Protein AF-A0A7M6DM67-F1 (afdb_monomer)

Mean predicted aligned error: 15.55 Å

Solvent-accessible surface area (backbone atoms only — not comparable to full-atom values): 34123 Å² total; per-residue (Å²): 135,74,76,65,62,62,53,54,53,52,51,49,52,52,48,52,50,48,52,52,50,55,56,53,64,75,66,72,80,80,88,88,88,86,87,88,82,85,88,84,89,81,86,89,82,91,78,91,80,89,79,90,75,91,73,90,74,81,82,86,77,89,80,50,70,59,91,57,95,91,59,102,62,76,48,68,70,74,75,76,59,97,46,48,59,45,63,44,65,49,70,58,96,88,41,74,77,47,76,49,45,26,35,54,67,61,46,33,76,42,84,88,50,73,61,46,45,42,81,31,48,86,71,18,47,30,76,64,93,87,54,55,57,57,99,45,94,83,68,18,32,24,59,66,45,90,89,46,45,32,26,58,55,27,30,70,51,55,24,24,36,53,35,91,84,32,11,46,17,51,46,35,79,45,34,39,75,37,90,57,66,41,61,67,58,55,52,53,51,52,51,52,52,52,52,51,52,52,47,40,44,72,70,51,46,51,46,45,44,52,58,51,32,42,41,51,55,45,34,49,48,47,70,75,39,47,50,66,80,58,57,76,72,52,55,73,66,64,49,46,49,29,18,63,51,24,65,70,37,62,87,45,92,75,36,42,53,54,40,64,75,36,44,50,60,56,52,54,55,55,59,51,50,56,47,49,47,56,53,51,52,50,49,47,51,62,70,70,55,51,73,64,59,57,44,58,75,59,60,80,61,57,97,88,62,80,84,79,83,70,49,62,29,26,33,49,41,30,52,51,60,44,32,44,61,38,55,45,49,51,32,48,56,64,68,35,68,39,77,56,96,92,41,53,18,26,52,65,27,38,77,42,49,58,73,70,39,73,69,50,41,56,52,43,52,53,26,53,51,43,41,51,59,50,63,50,36,48,35,48,53,45,53,30,59,73,62,50,50,66,76,39,50,88,80,42,70,54,83,74,48,44,54,26,54,47,49,54,28,67,49,30,30,87,94,37,33,37,55,54,20,48,59,55,50,52,51,48,54,53,51,50,43,63,69,76,39,82,50,64,59,61,27,31,49,54,49,26,53,47,36,50,51,51,40,51,54,46,69,72,62,49,45,39,69,48,66,70,34,36,52,52,32,49,54,48,40,50,48,51,29,52,44,18,48,51,24,33,57,64,65,68,43,84,81,58,57,66,75,56,54,55,50,50,52,53,48,47,58,56,60,69,45,47,54,54,53,55,53,48,55,50,52,50,51,51,51,52,52,53,52,48,68,68,33,67,69,52,47,51,55,52,50,52,53,52,52,54,52,51,55,65,68,59,68,77,74,88,73,91,76,94,74,98,69,83,81,83,59,75,68,63,60,54,55,53,52,53,52,53,54,52,53,57,52,53,59,62,62,68,76,74,77,128

Organism: NCBI:txid252671

Sequence (594 aa):
MNKQHLFHGITIILYVWYISDVTATDCGLGRKLTQCTGLTKIAPASKKINNRRKRSSSPMRSQSFNETSSTETCKCLEGPSHHQAYYDCENQNGECVESKVYILKGRWWDESDSQKTYACPFGYCNLGEGRCIGRNDSESYCLFDKTSQCSKGREGRLCGKCAQNLSVAFGSEDCKQCKDTNILILLIFFAILSILILAIIYFNVNAFSGYFNAFLYSYQVMGVFIPKYVELDLDRVSLFFIYALGLQGTGSNLGVCFYDGMDNLDKIGLNFVIPAYMIVFTAIIGRFLPNRAWQFLLTHQTEGSAPRRVSIGRAFSFVAVICYSLITTITLDLIDRITIDGKEYVYKAAFVEYLGTPKHEVLFAMAIISLILFVLGFPALLFGSFWFARIFRDWIQMHRLEPVLNSLKNCFKPKMTWFASFYFLCRLTILLFTVFINADIVRAFCLAMSCGLFLFIFAVCQPYKRWRFNFWDLVQMTNMLFISITGLLLQHQSSMRRKIRDRLIVLLRVLIYVPLVIAFSRTIFFYTLTRINRSPWCRMRILNRVELRYASVIGHSPNNNGRAGHPPTPQRVMDSFERSSYQNSQASIASSGL

Radius of gyration: 32.37 Å; Cα contacts (8 Å, |Δi|>4): 644; chains: 1; bounding box: 94×60×99 Å

pLDDT: mean 71.46, std 22.17, range [23.38, 97.38]

Structure (mmCIF, N/CA/C/O backbone):
data_AF-A0A7M6DM67-F1
#
_entry.id   AF-A0A7M6DM67-F1
#
loop_
_atom_site.group_PDB
_atom_site.id
_atom_site.type_symbol
_atom_site.label_atom_id
_atom_site.label_alt_id
_atom_site.label_comp_id
_atom_site.label_asym_id
_atom_site.label_entity_id
_atom_site.label_seq_id
_atom_site.pdbx_PDB_ins_code
_atom_site.Cartn_x
_atom_site.Cartn_y
_atom_site.Cartn_z
_atom_site.occupancy
_atom_site.B_iso_or_equiv
_atom_site.auth_seq_id
_atom_site.auth_comp_id
_atom_site.auth_asym_id
_atom_site.auth_atom_id
_atom_site.pdbx_PDB_model_num
ATOM 1 N N . MET A 1 1 ? 11.109 -36.152 -17.501 1.00 36.62 1 MET A N 1
ATOM 2 C CA . MET A 1 1 ? 11.338 -34.750 -17.072 1.00 36.62 1 MET A CA 1
ATOM 3 C C . MET A 1 1 ? 12.661 -34.683 -16.328 1.00 36.62 1 MET A C 1
ATOM 5 O O . MET A 1 1 ? 12.867 -35.444 -15.393 1.00 36.62 1 MET A O 1
ATOM 9 N N . ASN A 1 2 ? 13.601 -33.897 -16.850 1.00 31.41 2 ASN A N 1
ATOM 10 C CA . ASN A 1 2 ? 15.031 -34.183 -16.757 1.00 31.41 2 ASN A CA 1
ATOM 11 C C . ASN A 1 2 ? 15.719 -33.415 -15.604 1.00 31.41 2 ASN A C 1
ATOM 13 O O . ASN A 1 2 ? 15.723 -32.184 -15.594 1.00 31.41 2 ASN A O 1
ATOM 17 N N . LYS A 1 3 ? 16.337 -34.140 -14.654 1.00 32.88 3 LYS A N 1
ATOM 18 C CA . LYS A 1 3 ? 17.101 -33.596 -13.505 1.00 32.88 3 LYS A CA 1
ATOM 19 C C . LYS A 1 3 ? 18.346 -32.786 -13.923 1.00 32.88 3 LYS A C 1
ATOM 21 O O . LYS A 1 3 ? 18.913 -32.071 -13.100 1.00 32.88 3 LYS A O 1
ATOM 26 N N . GLN A 1 4 ? 18.738 -32.833 -15.198 1.00 31.59 4 GLN A N 1
ATOM 27 C CA . GLN A 1 4 ? 19.906 -32.125 -15.737 1.00 31.59 4 GLN A CA 1
ATOM 28 C C . GLN A 1 4 ? 19.765 -30.589 -15.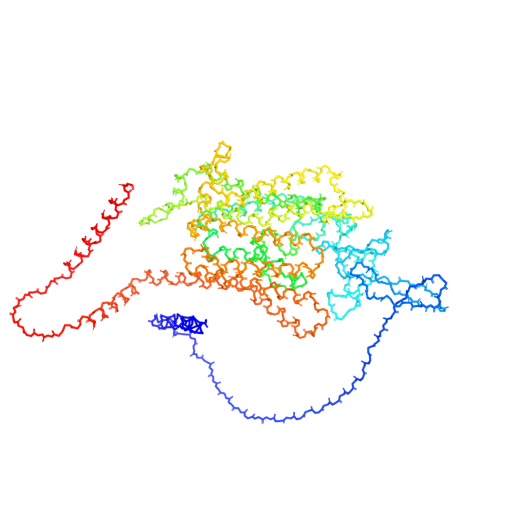776 1.00 31.59 4 GLN A C 1
ATOM 30 O O . GLN A 1 4 ? 20.768 -29.890 -15.648 1.00 31.59 4 GLN A O 1
ATOM 35 N N . HIS A 1 5 ? 18.552 -30.025 -15.857 1.00 40.81 5 HIS A N 1
ATOM 36 C CA . HIS A 1 5 ? 18.391 -28.560 -15.921 1.00 40.81 5 HIS A CA 1
ATOM 37 C C . HIS A 1 5 ? 18.533 -27.851 -14.564 1.00 40.81 5 HIS A C 1
ATOM 39 O O . HIS A 1 5 ? 18.944 -26.691 -14.525 1.00 40.81 5 HIS A O 1
ATOM 45 N N . LEU A 1 6 ? 18.261 -28.542 -13.450 1.00 36.72 6 LEU A N 1
ATOM 46 C CA . LEU A 1 6 ? 18.432 -27.973 -12.107 1.00 36.72 6 LEU A CA 1
ATOM 47 C C . LEU A 1 6 ? 19.919 -27.887 -11.724 1.00 36.72 6 LEU A C 1
ATOM 49 O O . LEU A 1 6 ? 20.347 -26.913 -11.106 1.00 36.72 6 LEU A O 1
ATOM 53 N N . PHE A 1 7 ? 20.717 -28.871 -12.157 1.00 33.28 7 PHE A N 1
ATOM 54 C CA . PHE A 1 7 ? 22.156 -28.897 -11.900 1.00 33.28 7 PHE A CA 1
ATOM 55 C C . PHE A 1 7 ? 22.875 -27.790 -12.680 1.00 33.28 7 PHE A C 1
ATOM 57 O O . PHE A 1 7 ? 23.613 -27.019 -12.078 1.00 33.28 7 PHE A O 1
ATOM 64 N N . HIS A 1 8 ? 22.552 -27.592 -13.966 1.00 36.12 8 HIS A N 1
ATOM 65 C CA . HIS A 1 8 ? 23.124 -26.496 -14.759 1.00 36.12 8 HIS A CA 1
ATOM 66 C C . HIS A 1 8 ? 22.803 -25.097 -14.206 1.00 36.12 8 HIS A C 1
ATOM 68 O O . HIS A 1 8 ? 23.645 -24.207 -14.296 1.00 36.12 8 HIS A O 1
ATOM 74 N N . GLY A 1 9 ? 21.636 -24.889 -13.588 1.00 39.50 9 GLY A N 1
ATOM 75 C CA . GLY A 1 9 ? 21.295 -23.612 -12.949 1.00 39.50 9 GLY A CA 1
ATOM 76 C C . GLY A 1 9 ? 22.191 -23.281 -11.749 1.00 39.50 9 GLY A C 1
ATOM 77 O O . GLY A 1 9 ? 22.674 -22.155 -11.632 1.00 39.50 9 GLY A O 1
ATOM 78 N N . ILE A 1 10 ? 22.476 -24.273 -10.899 1.00 43.06 10 ILE A N 1
ATOM 79 C CA . ILE A 1 10 ? 23.355 -24.118 -9.729 1.00 43.06 10 ILE A CA 1
ATOM 80 C C . ILE A 1 10 ? 24.818 -23.991 -10.171 1.00 43.06 10 ILE A C 1
ATOM 82 O O . ILE A 1 10 ? 25.539 -23.140 -9.651 1.00 43.06 10 ILE A O 1
ATOM 86 N N . THR A 1 11 ? 25.245 -24.748 -11.188 1.00 36.50 11 THR A N 1
ATOM 87 C CA . THR A 1 11 ? 26.597 -24.621 -11.747 1.00 36.50 11 THR A CA 1
ATOM 88 C C . THR A 1 11 ? 26.808 -23.249 -12.382 1.00 36.50 11 THR A C 1
ATOM 90 O O . THR A 1 11 ? 27.865 -22.676 -12.188 1.00 36.50 11 THR A O 1
ATOM 93 N N . ILE A 1 12 ? 25.811 -22.660 -13.055 1.00 46.28 12 ILE A N 1
ATOM 94 C CA . ILE A 1 12 ? 25.912 -21.300 -13.617 1.00 46.28 12 ILE A CA 1
ATOM 95 C C . ILE A 1 12 ? 25.955 -20.233 -12.515 1.00 46.28 12 ILE A C 1
ATOM 97 O O . ILE A 1 12 ? 26.683 -19.256 -12.660 1.00 46.28 12 ILE A O 1
ATOM 101 N N . ILE A 1 13 ? 25.237 -20.406 -11.400 1.00 45.50 13 ILE A N 1
ATOM 102 C CA . ILE A 1 13 ? 25.319 -19.482 -10.254 1.00 45.50 13 ILE A CA 1
ATOM 103 C C . ILE A 1 13 ? 26.707 -19.549 -9.609 1.00 45.50 13 ILE A C 1
ATOM 105 O O . ILE A 1 13 ? 27.306 -18.504 -9.370 1.00 45.50 13 ILE A O 1
ATOM 109 N N . LEU A 1 14 ? 27.256 -20.752 -9.416 1.00 44.53 14 LEU A N 1
ATOM 110 C CA . LEU A 1 14 ? 28.622 -20.938 -8.920 1.00 44.53 14 LEU A CA 1
ATOM 111 C C . LEU A 1 14 ? 29.674 -20.457 -9.925 1.00 44.53 14 LEU A C 1
ATOM 113 O O . LEU A 1 14 ? 30.672 -19.887 -9.513 1.00 44.53 14 LEU A O 1
ATOM 117 N N . TYR A 1 15 ? 29.437 -20.595 -11.231 1.00 38.78 15 TYR A N 1
ATOM 118 C CA . TYR A 1 15 ? 30.345 -20.125 -12.283 1.00 38.78 15 TYR A CA 1
ATOM 119 C C . TYR A 1 15 ? 30.324 -18.597 -12.420 1.00 38.78 15 TYR A C 1
ATOM 121 O O . TYR A 1 15 ? 31.358 -17.979 -12.648 1.00 38.78 15 TYR A O 1
ATOM 129 N N . VAL A 1 16 ? 29.166 -17.957 -12.227 1.00 46.75 16 VAL A N 1
ATOM 130 C CA . VAL A 1 16 ? 29.042 -16.491 -12.186 1.00 46.75 16 VAL A CA 1
ATOM 131 C C . VAL A 1 16 ? 29.644 -15.932 -10.896 1.00 46.75 16 VAL A C 1
ATOM 133 O O . VAL A 1 16 ? 30.308 -14.902 -10.950 1.00 46.75 16 VAL A O 1
ATOM 136 N N . TRP A 1 17 ? 29.478 -16.623 -9.764 1.00 42.03 17 TRP A N 1
ATOM 137 C CA . TRP A 1 17 ? 30.128 -16.262 -8.503 1.00 42.03 17 TRP A CA 1
ATOM 138 C C . TRP A 1 17 ? 31.653 -16.432 -8.592 1.00 42.03 17 TRP A C 1
ATOM 140 O O . TRP A 1 17 ? 32.383 -15.511 -8.251 1.00 42.03 17 TRP A O 1
ATOM 150 N N . TYR A 1 18 ? 32.127 -17.528 -9.193 1.00 38.34 18 TYR A N 1
ATOM 151 C CA . TYR A 1 18 ? 33.541 -17.797 -9.467 1.00 38.34 18 TYR A CA 1
ATOM 152 C C . TYR A 1 18 ? 34.162 -16.775 -10.433 1.00 38.34 18 TYR A C 1
ATOM 154 O O . TYR A 1 18 ? 35.247 -16.269 -10.176 1.00 38.34 18 TYR A O 1
ATOM 162 N N . ILE A 1 19 ? 33.467 -16.380 -11.508 1.00 39.28 19 ILE A N 1
ATOM 163 C CA . ILE A 1 19 ? 33.939 -15.310 -12.405 1.00 39.28 19 ILE A CA 1
ATOM 164 C C . ILE A 1 19 ? 33.958 -13.948 -11.689 1.00 39.28 19 ILE A C 1
ATOM 166 O O . ILE A 1 19 ? 34.865 -13.148 -11.925 1.00 39.28 19 ILE A O 1
ATOM 170 N N . SER A 1 20 ? 32.997 -13.664 -10.804 1.00 40.56 20 SER A N 1
ATOM 171 C CA . SER A 1 20 ? 33.017 -12.451 -9.975 1.00 40.56 20 SER A CA 1
ATOM 172 C C . SER A 1 20 ? 34.173 -12.438 -8.968 1.00 40.56 20 SER A C 1
ATOM 174 O O . SER A 1 20 ? 34.769 -11.383 -8.772 1.00 40.56 20 SER A O 1
ATOM 176 N N . ASP A 1 21 ? 34.543 -13.586 -8.402 1.00 37.50 21 ASP A N 1
ATOM 177 C CA . ASP A 1 21 ? 35.664 -13.698 -7.459 1.00 37.50 21 ASP A CA 1
ATOM 178 C C . ASP A 1 21 ? 37.030 -13.620 -8.165 1.00 37.50 21 ASP A C 1
ATOM 180 O O . ASP A 1 21 ? 37.929 -12.906 -7.720 1.00 37.50 21 ASP A O 1
ATOM 184 N N . VAL A 1 22 ? 37.163 -14.252 -9.338 1.00 36.88 22 VAL A N 1
ATOM 185 C CA . VAL A 1 22 ? 38.366 -14.183 -10.191 1.00 36.88 22 VAL A CA 1
ATOM 186 C C . VAL A 1 22 ? 38.585 -12.768 -10.751 1.00 36.88 22 VAL A C 1
ATOM 188 O O . VAL A 1 22 ? 39.714 -12.296 -10.838 1.00 36.88 22 VAL A O 1
ATOM 191 N N . THR A 1 23 ? 37.520 -12.029 -11.084 1.00 38.91 23 THR A N 1
ATOM 192 C CA . THR A 1 23 ? 37.649 -10.630 -11.546 1.00 38.91 23 THR A CA 1
ATOM 193 C C . THR A 1 23 ? 37.926 -9.636 -10.413 1.00 38.91 23 THR A C 1
ATOM 195 O O . THR A 1 23 ? 38.588 -8.622 -10.653 1.00 38.91 23 THR A O 1
ATOM 198 N N . ALA A 1 24 ? 37.477 -9.921 -9.185 1.00 37.47 24 ALA A N 1
ATOM 199 C CA . ALA A 1 24 ? 37.778 -9.114 -8.002 1.00 37.47 24 ALA A CA 1
ATOM 200 C C . ALA A 1 24 ? 39.218 -9.320 -7.493 1.00 37.47 24 ALA A C 1
ATOM 202 O O . ALA A 1 24 ? 39.864 -8.357 -7.073 1.00 37.47 24 ALA A O 1
ATOM 203 N N . THR A 1 25 ? 39.746 -10.543 -7.586 1.00 38.94 25 THR A N 1
ATOM 204 C CA . THR A 1 25 ? 41.128 -10.865 -7.191 1.00 38.94 25 THR A CA 1
ATOM 205 C C . THR A 1 25 ? 42.169 -10.374 -8.207 1.00 38.94 25 THR A C 1
ATOM 207 O O . THR A 1 25 ? 43.208 -9.856 -7.799 1.00 38.94 25 THR A O 1
ATOM 210 N N . ASP A 1 26 ? 41.864 -10.379 -9.511 1.00 37.19 26 ASP A N 1
ATOM 211 C CA . ASP A 1 26 ? 42.801 -9.945 -10.568 1.00 37.19 26 ASP A CA 1
ATOM 212 C C . ASP A 1 26 ? 42.907 -8.412 -10.760 1.00 37.19 26 ASP A C 1
ATOM 214 O O . ASP A 1 26 ? 43.786 -7.929 -11.486 1.00 37.19 26 ASP A O 1
ATOM 218 N N . CYS A 1 27 ? 42.038 -7.624 -10.111 1.00 35.75 27 CYS A N 1
ATOM 219 C CA . CYS A 1 27 ? 42.063 -6.151 -10.152 1.00 35.75 27 CYS A CA 1
ATOM 220 C C . CYS A 1 27 ? 42.719 -5.484 -8.926 1.00 35.75 27 CYS A C 1
ATOM 222 O O . CYS A 1 27 ? 42.660 -4.262 -8.798 1.00 35.75 27 CYS A O 1
ATOM 224 N N . GLY A 1 28 ? 43.384 -6.245 -8.048 1.00 35.97 28 GLY A N 1
ATOM 225 C CA . GLY A 1 28 ? 44.312 -5.684 -7.059 1.00 35.97 28 GLY A CA 1
ATOM 226 C C . GLY A 1 28 ? 43.682 -4.798 -5.977 1.00 35.97 28 GLY A C 1
ATOM 227 O O . GLY A 1 28 ? 44.292 -3.811 -5.577 1.00 35.97 28 GLY A O 1
ATOM 228 N N . LEU A 1 29 ? 42.493 -5.144 -5.468 1.00 38.50 29 LEU A N 1
ATOM 229 C CA . LEU A 1 29 ? 41.876 -4.459 -4.318 1.00 38.50 29 LEU A CA 1
ATOM 230 C C . LEU A 1 29 ? 41.820 -5.346 -3.059 1.00 38.50 29 LEU A C 1
ATOM 232 O O . LEU A 1 29 ? 40.840 -5.343 -2.322 1.00 38.50 29 LEU A O 1
ATOM 236 N N . GLY A 1 30 ? 42.876 -6.129 -2.820 1.00 32.59 30 GLY A N 1
ATOM 237 C CA . GLY A 1 30 ? 42.921 -7.139 -1.759 1.00 32.59 30 GLY A CA 1
ATOM 238 C C . GLY A 1 30 ? 44.235 -7.167 -0.982 1.00 32.59 30 GLY A C 1
AT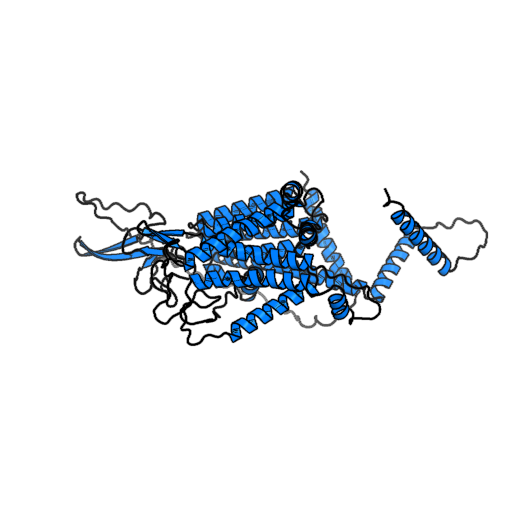OM 239 O O . GLY A 1 30 ? 44.865 -8.213 -0.895 1.00 32.59 30 GLY A O 1
ATOM 240 N N . ARG A 1 31 ? 44.681 -6.039 -0.419 1.00 32.28 31 ARG A N 1
ATOM 241 C CA . ARG A 1 31 ? 45.697 -6.035 0.653 1.00 32.28 31 ARG A CA 1
ATOM 242 C C . ARG A 1 31 ? 45.414 -4.918 1.650 1.00 32.28 31 ARG A C 1
ATOM 244 O O . ARG A 1 31 ? 45.922 -3.817 1.485 1.00 32.28 31 ARG A O 1
ATOM 251 N N . LYS A 1 32 ? 44.588 -5.223 2.655 1.00 29.55 32 LYS A N 1
ATOM 252 C CA . LYS A 1 32 ? 44.601 -4.660 4.025 1.00 29.55 32 LYS A CA 1
ATOM 253 C C . LYS A 1 32 ? 43.390 -5.193 4.804 1.00 29.55 32 LYS A C 1
ATOM 255 O O . LYS A 1 32 ? 42.489 -4.428 5.099 1.00 29.55 32 LYS A O 1
ATOM 260 N N . LEU A 1 33 ? 43.320 -6.502 5.075 1.00 29.47 33 LEU A N 1
ATOM 261 C CA . LEU A 1 33 ? 42.429 -7.068 6.112 1.00 29.47 33 LEU A CA 1
ATOM 262 C C . LEU A 1 33 ? 42.683 -8.569 6.337 1.00 29.47 33 LEU A C 1
ATOM 264 O O . LEU A 1 33 ? 41.769 -9.378 6.326 1.00 29.47 33 LEU A O 1
ATOM 268 N N . THR A 1 34 ? 43.939 -8.955 6.552 1.00 27.98 34 THR A N 1
ATOM 269 C CA . THR A 1 34 ? 44.277 -10.280 7.106 1.00 27.98 34 THR A CA 1
ATOM 270 C C . THR A 1 34 ? 45.599 -10.189 7.854 1.00 27.98 34 THR A C 1
ATOM 272 O O . THR A 1 34 ? 46.652 -10.558 7.346 1.00 27.98 34 THR A O 1
ATOM 275 N N . GLN A 1 35 ? 45.538 -9.659 9.070 1.00 24.48 35 GLN A N 1
ATOM 276 C CA . GLN A 1 35 ? 46.513 -9.932 10.120 1.00 24.48 35 GLN A CA 1
ATOM 277 C C . GLN A 1 35 ? 45.784 -9.755 11.450 1.00 24.48 35 GLN A C 1
ATOM 279 O O . GLN A 1 35 ? 45.477 -8.631 11.826 1.00 24.48 35 GLN A O 1
ATOM 284 N N . CYS A 1 36 ? 45.399 -10.890 12.044 1.00 24.09 36 CYS A N 1
ATOM 285 C CA . CYS A 1 36 ? 45.251 -11.169 13.481 1.00 24.09 36 CYS A CA 1
ATOM 286 C C . CYS A 1 36 ? 44.257 -12.322 13.692 1.00 24.09 36 CYS A C 1
ATOM 288 O O . CYS A 1 36 ? 43.124 -12.121 14.113 1.00 24.09 36 CYS A O 1
ATOM 290 N N . THR A 1 37 ? 44.702 -13.552 13.431 1.00 25.69 37 THR A N 1
ATOM 291 C CA . THR A 1 37 ? 44.148 -14.752 14.077 1.00 25.69 37 THR A CA 1
ATOM 292 C C . THR A 1 37 ? 45.310 -15.665 14.446 1.00 25.69 37 THR A C 1
ATOM 294 O O . THR A 1 37 ? 45.814 -16.413 13.610 1.00 25.69 37 THR A O 1
ATOM 297 N N . GLY A 1 38 ? 45.767 -15.549 15.693 1.00 25.20 38 GLY A N 1
ATOM 298 C CA . GLY A 1 38 ? 46.646 -16.513 16.343 1.00 25.20 38 GLY A CA 1
ATOM 299 C C . GLY A 1 38 ? 45.803 -17.574 17.046 1.00 25.20 38 GLY A C 1
ATOM 300 O O . GLY A 1 38 ? 44.982 -17.257 17.901 1.00 25.20 38 GLY A O 1
ATOM 301 N N . LEU A 1 39 ? 45.992 -18.821 16.627 1.00 23.38 39 LEU A N 1
ATOM 302 C CA . LEU A 1 39 ? 45.473 -20.048 17.225 1.00 23.38 39 LEU A CA 1
ATOM 303 C C . LEU A 1 39 ? 46.124 -20.332 18.584 1.00 23.38 39 LEU A C 1
ATOM 305 O O . LEU A 1 39 ? 47.347 -20.317 18.668 1.00 23.38 39 LEU A O 1
ATOM 309 N N . THR A 1 40 ? 45.339 -20.807 19.554 1.00 25.14 40 THR A N 1
ATOM 310 C CA . THR A 1 40 ? 45.784 -21.846 20.501 1.00 25.14 40 THR A CA 1
ATOM 311 C C . THR A 1 40 ? 44.641 -22.818 20.825 1.00 25.14 40 THR A C 1
ATOM 313 O O . THR A 1 40 ? 43.538 -22.436 21.206 1.00 25.14 40 THR A O 1
ATOM 316 N N . LYS A 1 41 ? 44.923 -24.111 20.621 1.00 25.11 41 LYS A N 1
ATOM 317 C CA . LYS A 1 41 ? 44.157 -25.285 21.073 1.00 25.11 41 LYS A CA 1
ATOM 318 C C . LYS A 1 41 ? 44.606 -25.653 22.489 1.00 25.11 41 LYS A C 1
ATOM 320 O O . LYS A 1 41 ? 45.811 -25.799 22.637 1.00 25.11 41 LYS A O 1
ATOM 325 N N . ILE A 1 42 ? 43.695 -25.981 23.419 1.00 26.38 42 ILE A N 1
ATOM 326 C CA . ILE A 1 42 ? 43.908 -27.000 24.478 1.00 26.38 42 ILE A CA 1
ATOM 327 C C . ILE A 1 42 ? 42.576 -27.709 24.839 1.00 26.38 42 ILE A C 1
ATOM 329 O O . ILE A 1 42 ? 41.588 -27.055 25.144 1.00 26.38 42 ILE A O 1
ATOM 333 N N . ALA A 1 43 ? 42.632 -29.046 24.739 1.00 25.41 43 ALA A N 1
ATOM 334 C CA . ALA A 1 43 ? 41.969 -30.194 25.398 1.00 25.41 43 ALA A CA 1
ATOM 335 C C . ALA A 1 43 ? 40.592 -30.130 26.133 1.00 25.41 43 ALA A C 1
ATOM 337 O O . ALA A 1 43 ? 40.176 -29.093 26.641 1.00 25.41 43 ALA A O 1
ATOM 338 N N . PRO A 1 44 ? 39.889 -31.288 26.247 1.00 30.94 44 PRO A N 1
ATOM 339 C CA . PRO A 1 44 ? 38.500 -31.385 26.698 1.00 30.94 44 PRO A CA 1
ATOM 340 C C . PRO A 1 44 ? 38.369 -31.730 28.193 1.00 30.94 44 PRO A C 1
ATOM 342 O O . PRO A 1 44 ? 39.135 -32.528 28.729 1.00 30.94 44 PRO A O 1
ATOM 345 N N . ALA A 1 45 ? 37.326 -31.215 28.849 1.00 25.19 45 ALA A N 1
ATOM 346 C CA . ALA A 1 45 ? 36.949 -31.620 30.202 1.00 25.19 45 ALA A CA 1
ATOM 347 C C . ALA A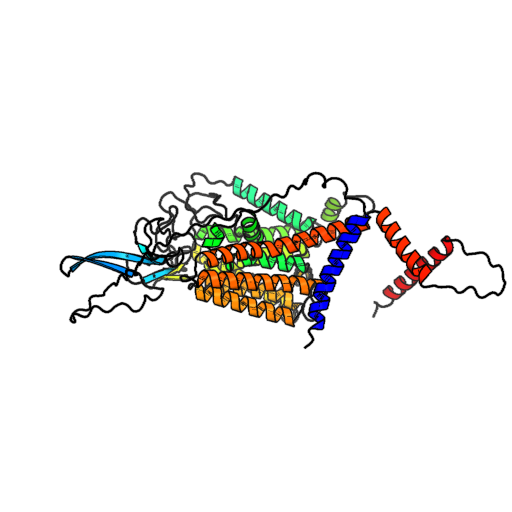 1 45 ? 35.476 -32.042 30.258 1.00 25.19 45 ALA A C 1
ATOM 349 O O . ALA A 1 45 ? 34.556 -31.254 30.044 1.00 25.19 45 ALA A O 1
ATOM 350 N N . SER A 1 46 ? 35.279 -33.322 30.568 1.00 27.56 46 SER A N 1
ATOM 351 C CA . SER A 1 46 ? 34.000 -33.916 30.941 1.00 27.56 46 SER A CA 1
ATOM 352 C C . SER A 1 46 ? 33.538 -33.360 32.293 1.00 27.56 46 SER A C 1
ATOM 354 O O . SER A 1 46 ? 34.330 -33.316 33.237 1.00 27.56 46 SER A O 1
ATOM 356 N N . LYS A 1 47 ? 32.244 -33.053 32.440 1.00 27.94 47 LYS A N 1
ATOM 357 C CA . LYS A 1 47 ? 31.573 -33.144 33.744 1.00 27.94 47 LYS A CA 1
ATOM 358 C C . LYS A 1 47 ? 30.072 -33.401 33.593 1.00 27.94 47 LYS A C 1
ATOM 360 O O . LYS A 1 47 ? 29.325 -32.596 33.046 1.00 27.94 47 LYS A O 1
ATOM 365 N N . LYS A 1 48 ? 29.670 -34.567 34.105 1.00 30.66 48 LYS A N 1
ATOM 366 C CA . LYS A 1 48 ? 28.301 -34.996 34.421 1.00 30.66 48 LYS A CA 1
ATOM 367 C C . LYS A 1 48 ? 27.576 -33.939 35.258 1.00 30.66 48 LYS A C 1
ATOM 369 O O . LYS A 1 48 ? 28.096 -33.564 36.303 1.00 30.66 48 LYS A O 1
ATOM 374 N N . ILE A 1 49 ? 26.332 -33.616 34.902 1.00 30.14 49 ILE A N 1
ATOM 375 C CA . ILE A 1 49 ? 25.304 -33.208 35.872 1.00 30.14 49 ILE A CA 1
ATOM 376 C C . ILE A 1 49 ? 24.005 -33.943 35.530 1.00 30.14 49 ILE A C 1
ATOM 378 O O . ILE A 1 49 ? 23.297 -33.620 34.580 1.00 30.14 49 ILE A O 1
ATOM 382 N N . ASN A 1 50 ? 23.725 -34.965 36.338 1.00 29.00 50 ASN A N 1
ATOM 383 C CA . ASN A 1 50 ? 22.398 -35.525 36.540 1.00 29.00 50 ASN A CA 1
ATOM 384 C C . ASN A 1 50 ? 21.577 -34.506 37.333 1.00 29.00 50 ASN A C 1
ATOM 386 O O . ASN A 1 50 ? 22.014 -34.097 38.403 1.00 29.00 50 ASN A O 1
ATOM 390 N N . ASN A 1 51 ? 20.369 -34.175 36.880 1.00 28.73 51 ASN A N 1
ATOM 391 C CA . ASN A 1 51 ? 19.283 -33.907 37.818 1.00 28.73 51 ASN A CA 1
ATOM 392 C C . ASN A 1 51 ? 17.918 -34.201 37.191 1.00 28.73 51 ASN A C 1
ATOM 394 O O . ASN A 1 51 ? 17.356 -33.428 36.417 1.00 28.73 51 ASN A O 1
ATOM 398 N N . ARG A 1 52 ? 17.387 -35.367 37.576 1.00 30.64 52 ARG A N 1
ATOM 399 C CA . ARG A 1 52 ? 15.968 -35.715 37.515 1.00 30.64 52 ARG A CA 1
ATOM 400 C C . ARG A 1 52 ? 15.203 -34.778 38.453 1.00 30.64 52 ARG A C 1
ATOM 402 O O . ARG A 1 52 ? 15.391 -34.841 39.662 1.00 30.64 52 ARG A O 1
ATOM 409 N N . ARG A 1 53 ? 14.245 -34.017 37.927 1.00 28.16 53 ARG A N 1
ATOM 410 C CA . ARG A 1 53 ? 13.046 -33.627 38.685 1.00 28.16 53 ARG A CA 1
ATOM 411 C C . ARG A 1 53 ? 11.816 -33.941 37.845 1.00 28.16 53 ARG A C 1
ATOM 413 O O . ARG A 1 53 ? 11.488 -33.229 36.902 1.00 28.16 53 ARG A O 1
ATOM 420 N N . LYS A 1 54 ? 11.152 -35.042 38.210 1.00 30.62 54 LYS A N 1
ATOM 421 C CA . LYS A 1 54 ? 9.752 -35.305 37.875 1.00 30.62 54 LYS A CA 1
ATOM 422 C C . LYS A 1 54 ? 8.921 -34.172 38.490 1.00 30.62 54 LYS A C 1
ATOM 424 O O . LYS A 1 54 ? 8.898 -34.037 39.709 1.00 30.62 54 LYS A O 1
ATOM 429 N N . ARG A 1 55 ? 8.235 -33.380 37.669 1.00 24.86 55 ARG A N 1
ATOM 430 C CA . ARG A 1 55 ? 7.016 -32.674 38.077 1.00 24.86 55 ARG A CA 1
ATOM 431 C C . ARG A 1 55 ? 5.889 -33.216 37.213 1.00 24.86 55 ARG A C 1
ATOM 433 O O . ARG A 1 55 ? 5.805 -32.918 36.028 1.00 24.86 55 ARG A O 1
ATOM 440 N N . SER A 1 56 ? 5.103 -34.088 37.834 1.00 29.36 56 SER A N 1
ATOM 441 C CA . SER A 1 56 ? 3.721 -34.335 37.453 1.00 29.36 56 SER A CA 1
ATOM 442 C C . SER A 1 56 ? 2.981 -33.006 37.592 1.00 29.36 56 SER A C 1
ATOM 444 O O . SER A 1 56 ? 3.015 -32.396 38.659 1.00 29.36 56 SER A O 1
ATOM 446 N N . SER A 1 57 ? 2.383 -32.526 36.511 1.00 24.50 57 SER A N 1
ATOM 447 C CA . SER A 1 57 ? 1.406 -31.444 36.555 1.00 24.50 57 SER A CA 1
ATOM 448 C C . SER A 1 57 ? 0.335 -31.778 35.530 1.00 24.50 57 SER A C 1
ATOM 450 O O . SER A 1 57 ? 0.489 -31.503 34.337 1.00 24.50 57 SER A O 1
ATOM 452 N N . SER A 1 58 ? -0.707 -32.450 36.005 1.00 24.77 58 SER A N 1
ATOM 453 C CA . SER A 1 58 ? -1.982 -32.598 35.313 1.00 24.77 58 SER A CA 1
ATOM 454 C C . SER A 1 58 ? -2.529 -31.208 34.955 1.00 24.77 58 SER A C 1
ATOM 456 O O . SER A 1 58 ? -2.396 -30.288 35.766 1.00 24.77 58 SER A O 1
ATOM 458 N N . PRO A 1 59 ? -3.118 -31.002 33.768 1.00 25.59 59 PRO A N 1
ATOM 459 C CA . PRO A 1 59 ? -3.723 -29.723 33.428 1.00 25.59 59 PRO A CA 1
ATOM 460 C C . PRO A 1 59 ? -5.091 -29.595 34.116 1.00 25.59 59 PRO A C 1
ATOM 462 O O . PRO A 1 59 ? -5.958 -30.447 33.928 1.00 25.59 59 PRO A O 1
ATOM 465 N N . MET A 1 60 ? -5.281 -28.528 34.901 1.00 24.59 60 MET A N 1
ATOM 466 C CA . MET A 1 60 ? -6.609 -28.065 35.318 1.00 24.59 60 MET A CA 1
ATOM 467 C C . MET A 1 60 ? -7.412 -27.707 34.066 1.00 24.59 60 MET A C 1
ATOM 469 O O . MET A 1 60 ? -6.968 -26.915 33.234 1.00 24.59 60 MET A O 1
ATOM 473 N N . ARG A 1 61 ? -8.575 -28.337 33.934 1.00 24.22 61 ARG A N 1
ATOM 474 C CA . ARG A 1 61 ? -9.577 -28.095 32.901 1.00 24.22 61 ARG A CA 1
ATOM 475 C C . ARG A 1 61 ? -10.701 -27.327 33.596 1.00 24.22 61 ARG A C 1
ATOM 477 O O . ARG A 1 61 ? -11.471 -27.940 34.325 1.00 24.22 61 ARG A O 1
ATOM 484 N N . SER A 1 62 ? -10.735 -26.004 33.459 1.00 28.14 62 SER A N 1
ATOM 485 C CA . SER A 1 62 ? -11.887 -25.201 33.881 1.00 28.14 62 SER A CA 1
ATOM 486 C C . SER A 1 62 ? -13.025 -25.419 32.877 1.00 28.14 62 SER A C 1
ATOM 488 O O . SER A 1 62 ? -12.792 -25.443 31.667 1.00 28.14 62 SER A O 1
ATOM 490 N N . GLN A 1 63 ? -14.230 -25.675 33.383 1.00 28.70 63 GLN A N 1
ATOM 491 C CA . GLN A 1 63 ? -15.451 -25.921 32.615 1.00 28.70 63 GLN A CA 1
ATOM 492 C C . GLN A 1 63 ? -16.476 -24.863 33.028 1.00 28.70 63 GLN A C 1
ATOM 494 O O . GLN A 1 63 ? -16.720 -24.710 34.220 1.00 28.70 63 GLN A O 1
ATOM 499 N N . SER A 1 64 ? -17.049 -24.147 32.061 1.00 32.09 64 SER A N 1
ATOM 500 C CA . SER A 1 64 ? -18.169 -23.225 32.268 1.00 32.09 64 SER A CA 1
ATOM 501 C C . SER A 1 64 ? -19.497 -23.871 31.863 1.00 32.09 64 SER A C 1
ATOM 503 O O . SER A 1 64 ? -19.539 -24.752 30.994 1.00 32.09 64 SER A O 1
ATOM 505 N N . PHE A 1 65 ? -20.579 -23.410 32.492 1.00 29.41 65 PHE A N 1
ATOM 506 C CA . PHE A 1 65 ? -21.939 -23.940 32.378 1.00 29.41 65 PHE A CA 1
ATOM 507 C C . PHE A 1 65 ? -22.921 -22.864 31.908 1.00 29.41 65 PHE A C 1
ATOM 509 O O . PHE A 1 65 ? -22.690 -21.680 32.128 1.00 29.41 65 PHE A O 1
ATOM 516 N N . ASN A 1 66 ? -24.021 -23.294 31.284 1.00 30.16 66 ASN A N 1
ATOM 517 C CA . ASN A 1 66 ? -25.193 -22.463 31.024 1.00 30.16 66 ASN A CA 1
ATOM 518 C C . ASN A 1 66 ? -26.400 -23.109 31.710 1.00 30.16 66 ASN A C 1
ATOM 520 O O . ASN A 1 66 ? -26.635 -24.310 31.548 1.00 30.16 66 ASN A O 1
ATOM 524 N N . GLU A 1 67 ? -27.155 -22.317 32.461 1.00 29.80 67 GLU A N 1
ATOM 525 C CA . GLU A 1 67 ? -28.362 -22.760 33.146 1.00 29.80 67 GLU A CA 1
ATOM 526 C C . GLU A 1 67 ? -29.526 -22.755 32.147 1.00 29.80 67 GLU A C 1
ATOM 528 O O . GLU A 1 67 ? -29.915 -21.718 31.611 1.00 29.80 67 GLU A O 1
ATOM 533 N N . THR A 1 68 ? -30.051 -23.939 31.832 1.00 29.53 68 THR A N 1
ATOM 534 C CA . THR A 1 68 ? -31.341 -24.070 31.145 1.00 29.53 68 THR A CA 1
ATOM 535 C C . THR A 1 68 ? -32.352 -24.462 32.201 1.00 29.53 68 THR A C 1
ATOM 537 O O . THR A 1 68 ? -32.184 -25.474 32.882 1.00 29.53 68 THR A O 1
ATOM 540 N N . SER A 1 69 ? -33.384 -23.636 32.360 1.00 39.72 69 SER A N 1
ATOM 541 C CA . SER A 1 69 ? -34.484 -23.916 33.269 1.00 39.72 69 SER A CA 1
ATOM 542 C C . SER A 1 69 ? -35.041 -25.314 32.980 1.00 39.72 69 SER A C 1
ATOM 544 O O . SER A 1 69 ? -35.414 -25.625 31.850 1.00 39.72 69 SER A O 1
ATOM 546 N N . SER A 1 70 ? -35.085 -26.138 34.031 1.00 34.69 70 SER A N 1
ATOM 547 C CA . SER A 1 70 ? -35.747 -27.450 34.160 1.00 34.69 70 SER A CA 1
ATOM 548 C C . SER A 1 70 ? -34.957 -28.761 34.007 1.00 34.69 70 SER A C 1
ATOM 550 O O . SER A 1 70 ? -35.565 -29.809 34.202 1.00 34.69 70 SER A O 1
ATOM 552 N N . THR A 1 71 ? -33.631 -28.779 33.820 1.00 28.88 71 THR A N 1
ATOM 553 C CA . THR A 1 71 ? -32.863 -30.040 33.987 1.00 28.88 71 THR A CA 1
ATOM 554 C C . THR A 1 71 ? -31.474 -29.811 34.579 1.00 28.88 71 THR A C 1
ATOM 556 O O . THR A 1 71 ? -30.690 -29.058 34.008 1.00 28.88 71 THR A O 1
ATOM 559 N N . GLU A 1 72 ? -31.155 -30.510 35.677 1.00 34.81 72 GLU A N 1
ATOM 560 C CA . GLU A 1 72 ? -29.872 -30.549 36.415 1.00 34.81 72 GLU A CA 1
ATOM 561 C C . GLU A 1 72 ? -28.700 -31.149 35.601 1.00 34.81 72 GLU A C 1
ATOM 563 O O . GLU A 1 72 ? -27.926 -31.980 36.074 1.00 34.81 72 GLU A O 1
ATOM 568 N N . THR A 1 73 ? -28.547 -30.758 34.338 1.00 27.58 73 THR A N 1
ATOM 569 C CA . THR A 1 73 ? -27.419 -31.163 33.500 1.00 27.58 73 THR A CA 1
ATOM 570 C C . THR A 1 73 ? -26.752 -29.941 32.902 1.00 27.58 73 THR A C 1
ATOM 572 O O . THR A 1 73 ? -27.082 -29.464 31.819 1.00 27.58 73 THR A O 1
ATOM 575 N N . CYS A 1 74 ? -25.757 -29.479 33.637 1.00 34.56 74 CYS A N 1
ATOM 576 C CA . CYS A 1 74 ? -24.633 -28.685 33.197 1.00 34.56 74 CYS A CA 1
ATOM 577 C C . CYS A 1 74 ? -24.041 -29.189 31.855 1.00 34.56 74 CYS A C 1
ATOM 579 O O . CYS A 1 74 ? -23.188 -30.078 31.829 1.00 34.56 74 CYS A O 1
ATOM 581 N N . LYS A 1 75 ? -24.489 -28.640 30.717 1.00 30.08 75 LYS A N 1
ATOM 582 C CA . LYS A 1 75 ? -23.882 -28.922 29.404 1.00 30.08 75 LYS A CA 1
ATOM 583 C C . LYS A 1 75 ? -22.615 -28.090 29.239 1.00 30.08 75 LYS A C 1
ATOM 585 O O . LYS A 1 75 ? -22.670 -26.863 29.253 1.00 30.08 75 LYS A O 1
ATOM 590 N N . CYS A 1 76 ? -21.481 -28.758 29.034 1.00 33.41 76 CYS A N 1
ATOM 591 C CA . CYS A 1 76 ? -20.292 -28.101 28.508 1.00 33.41 76 CYS A CA 1
ATOM 592 C C . CYS A 1 76 ? -20.653 -27.467 27.160 1.00 33.41 76 CYS A C 1
ATOM 594 O O . CYS A 1 76 ? -21.154 -28.168 26.279 1.00 33.41 76 CYS A O 1
ATOM 596 N N . LEU A 1 77 ? -20.385 -26.171 26.988 1.00 37.41 77 LEU A N 1
ATOM 597 C CA . LEU A 1 77 ? -20.381 -25.586 25.652 1.00 37.41 77 LEU A CA 1
ATOM 598 C C . LEU A 1 77 ? -19.344 -26.352 24.822 1.00 37.41 77 LEU A C 1
ATOM 600 O O . LEU A 1 77 ? -18.150 -26.355 25.139 1.00 37.41 77 LEU A O 1
ATOM 604 N N . GLU A 1 78 ? -19.805 -27.040 23.777 1.00 34.28 78 GLU A N 1
ATOM 605 C CA . GLU A 1 78 ? -18.936 -27.414 22.666 1.00 34.28 78 GLU A CA 1
ATOM 606 C C . GLU A 1 78 ? -18.230 -26.133 22.212 1.00 34.28 78 GLU A C 1
ATOM 608 O O . GLU A 1 78 ? -18.869 -25.085 22.123 1.00 34.28 78 GLU A O 1
ATOM 613 N N . GLY A 1 79 ? -16.900 -26.206 22.075 1.00 38.62 79 GLY A N 1
ATOM 614 C CA . GLY A 1 79 ? -15.997 -25.051 22.096 1.00 38.62 79 GLY A CA 1
ATOM 615 C C . GLY A 1 79 ? -16.541 -23.814 21.369 1.00 38.62 79 GLY A C 1
ATOM 616 O O . GLY A 1 79 ? -17.102 -23.952 20.280 1.00 38.62 79 GLY A O 1
ATOM 617 N N . PRO A 1 80 ? -16.382 -22.613 21.955 1.00 44.09 80 PRO A N 1
ATOM 618 C CA . PRO A 1 80 ? -17.062 -21.417 21.486 1.00 44.09 80 PRO A CA 1
ATOM 619 C C . PRO A 1 80 ? -16.791 -21.201 20.001 1.00 44.09 80 PRO A C 1
ATOM 621 O O . PRO A 1 80 ? -15.648 -21.220 19.535 1.00 44.09 80 PRO A O 1
ATOM 624 N N . SER A 1 81 ? -17.866 -20.974 19.252 1.00 46.50 81 SER A N 1
ATOM 625 C CA . SER A 1 81 ? -17.744 -20.404 17.919 1.00 46.50 81 SER A CA 1
ATOM 626 C C . SER A 1 81 ? -16.971 -19.085 18.033 1.00 46.50 81 SER A C 1
ATOM 628 O O . SER A 1 81 ? -17.139 -18.346 19.003 1.00 46.50 81 SER A O 1
ATOM 630 N N . HIS A 1 82 ? -16.126 -18.761 17.048 1.00 51.28 82 HIS A N 1
ATOM 631 C CA . HIS A 1 82 ? -15.248 -17.580 17.082 1.00 51.28 82 HIS A CA 1
ATOM 632 C C . HIS A 1 82 ? -15.960 -16.234 17.349 1.00 51.28 82 HIS A C 1
ATOM 634 O O . HIS A 1 82 ? -15.270 -15.233 17.482 1.00 51.28 82 HIS A O 1
ATOM 640 N N . HIS A 1 83 ? -17.297 -16.184 17.394 1.00 51.97 83 HIS A N 1
ATOM 641 C CA . HIS A 1 83 ? -18.129 -14.984 17.492 1.00 51.97 83 HIS A CA 1
ATOM 642 C C . HIS A 1 83 ? -18.711 -14.711 18.881 1.00 51.97 83 HIS A C 1
ATOM 644 O O . HIS A 1 83 ? -19.297 -13.646 19.071 1.00 51.97 83 HIS A O 1
ATOM 650 N N . GLN A 1 84 ? -18.523 -15.612 19.844 1.00 61.94 84 GLN A N 1
ATOM 651 C CA . GLN A 1 84 ? -19.164 -15.523 21.155 1.00 61.94 84 GLN A CA 1
ATOM 652 C C . GLN A 1 84 ? -18.168 -15.164 22.260 1.00 61.94 84 GLN A C 1
ATOM 654 O O . GLN A 1 84 ? -17.015 -15.604 22.248 1.00 61.94 84 GLN A O 1
ATOM 659 N N . ALA A 1 85 ? -18.626 -14.350 23.212 1.00 62.09 85 ALA A N 1
ATOM 660 C CA . ALA A 1 85 ? -17.917 -14.119 24.463 1.00 62.09 85 ALA A CA 1
ATOM 661 C C . ALA A 1 85 ? -18.049 -15.348 25.379 1.00 62.09 85 ALA A C 1
ATOM 663 O O . ALA A 1 85 ? -19.040 -16.077 25.328 1.00 62.09 85 ALA A O 1
ATOM 664 N N . TYR A 1 86 ? -17.030 -15.590 26.197 1.00 69.19 86 TYR A N 1
ATOM 665 C CA . TYR A 1 86 ? -17.002 -16.670 27.181 1.00 69.19 86 TYR A CA 1
ATOM 666 C C . TYR A 1 86 ? -17.385 -16.122 28.557 1.00 69.19 86 TYR A C 1
ATOM 668 O O . TYR A 1 86 ? -16.909 -15.056 28.936 1.00 69.19 86 TYR A O 1
ATOM 676 N N . TYR A 1 87 ? -18.199 -16.850 29.316 1.00 67.88 87 TYR A N 1
ATOM 677 C CA . TYR A 1 87 ? -18.594 -16.470 30.673 1.00 67.88 87 TYR A CA 1
ATOM 678 C C . TYR A 1 87 ? -17.969 -17.438 31.672 1.00 67.88 87 TYR A C 1
ATOM 680 O O . TYR A 1 87 ? -18.081 -18.654 31.515 1.00 67.88 87 TYR A O 1
ATOM 688 N N . ASP A 1 88 ? -17.327 -16.893 32.697 1.00 67.56 88 ASP A N 1
ATOM 689 C CA . ASP A 1 88 ? -16.903 -17.637 33.876 1.00 67.56 88 ASP A CA 1
ATOM 690 C C . ASP A 1 88 ? -17.796 -17.231 35.048 1.00 67.56 88 ASP A C 1
ATOM 692 O O . ASP A 1 88 ? -17.862 -16.050 35.391 1.00 67.56 88 ASP A O 1
ATOM 696 N N . CYS A 1 89 ? -18.515 -18.192 35.620 1.00 63.34 89 CYS A N 1
ATOM 697 C CA . CYS A 1 89 ? -19.362 -17.983 36.789 1.00 63.34 89 CYS A CA 1
ATOM 698 C C . CYS A 1 89 ? -18.623 -18.452 38.037 1.00 63.34 89 CYS A C 1
ATOM 700 O O . CYS A 1 89 ? -18.225 -19.616 38.123 1.00 63.34 89 CYS A O 1
ATOM 702 N N . GLU A 1 90 ? -18.508 -17.584 39.036 1.00 62.41 90 GLU A N 1
ATOM 703 C CA . GLU A 1 90 ? -18.057 -17.996 40.362 1.00 62.41 90 GLU A CA 1
ATOM 704 C C . GLU A 1 90 ? -19.273 -18.462 41.181 1.00 62.41 90 GLU A C 1
ATOM 706 O O . GLU A 1 90 ? -20.132 -17.662 41.555 1.00 62.41 90 GLU A O 1
ATOM 711 N N . ASN A 1 91 ? -19.374 -19.778 41.405 1.00 52.22 91 ASN A N 1
ATOM 712 C CA . ASN A 1 91 ? -20.477 -20.383 42.154 1.00 52.22 91 ASN A CA 1
ATOM 713 C C . ASN A 1 91 ? -20.221 -20.295 43.662 1.00 52.22 91 ASN A C 1
ATOM 715 O O . ASN A 1 91 ? -19.271 -20.898 44.167 1.00 52.22 91 ASN A O 1
ATOM 719 N N . GLN A 1 92 ? -21.129 -19.650 44.394 1.00 48.59 92 GLN A N 1
ATOM 720 C CA . GLN A 1 92 ? -21.275 -19.846 45.838 1.00 48.59 92 GLN A CA 1
ATOM 721 C C . GLN A 1 92 ? -22.640 -20.492 46.091 1.00 48.59 92 GLN A C 1
ATOM 723 O O . GLN A 1 92 ? -23.664 -19.987 45.654 1.00 48.59 92 GLN A O 1
ATOM 728 N N . ASN A 1 93 ? -22.656 -21.647 46.764 1.00 49.53 93 ASN A N 1
ATOM 729 C CA . ASN A 1 93 ? -23.877 -22.367 47.164 1.00 49.53 93 ASN A CA 1
ATOM 730 C C . ASN A 1 93 ? -24.868 -22.728 46.034 1.00 49.53 93 ASN A C 1
ATOM 732 O O . ASN A 1 93 ? -26.051 -22.909 46.299 1.00 49.53 93 ASN A O 1
ATOM 736 N N . GLY A 1 94 ? -24.394 -22.889 44.795 1.00 56.28 94 GLY A N 1
ATOM 737 C CA . GLY A 1 94 ? -25.244 -23.246 43.652 1.00 56.28 94 GLY A CA 1
ATOM 738 C C . GLY A 1 94 ? -25.823 -22.054 42.884 1.00 56.28 94 GLY A C 1
ATOM 739 O O . GLY A 1 94 ? -26.475 -22.279 41.873 1.00 56.28 94 GLY A O 1
ATOM 740 N N . GLU A 1 95 ? -25.528 -20.816 43.294 1.00 46.91 95 GLU A N 1
ATOM 741 C CA . GLU A 1 95 ? -25.892 -19.592 42.569 1.00 46.91 95 GLU A CA 1
ATOM 742 C C . GLU A 1 95 ? -24.640 -18.927 41.955 1.00 46.91 95 GLU A C 1
ATOM 744 O O . GLU A 1 95 ? -23.592 -18.822 42.606 1.00 46.91 95 GLU A O 1
ATOM 749 N N . CYS A 1 96 ? -24.729 -18.480 40.691 1.00 53.59 96 CYS A N 1
ATOM 750 C CA . CYS A 1 96 ? -23.699 -17.646 40.049 1.00 53.59 96 CYS A CA 1
ATOM 751 C C . CYS A 1 96 ? -23.727 -16.242 40.682 1.00 53.59 96 CYS A C 1
ATOM 753 O O . CYS A 1 96 ? -24.632 -15.461 40.390 1.00 53.59 96 CYS A O 1
ATOM 755 N N . VAL A 1 97 ? -22.732 -15.896 41.506 1.00 54.19 97 VAL A N 1
ATOM 756 C CA . VAL A 1 97 ? -22.681 -14.589 42.199 1.00 54.19 97 VAL A CA 1
ATOM 757 C C . VAL A 1 97 ? -21.992 -13.509 41.354 1.00 54.19 97 VAL A C 1
ATOM 759 O O . VAL A 1 97 ? -22.428 -12.361 41.343 1.00 54.19 97 VAL A O 1
ATOM 762 N N . GLU A 1 98 ? -20.954 -13.866 40.591 1.00 58.28 98 GLU A N 1
ATOM 763 C CA . GLU A 1 98 ? -20.278 -12.962 39.652 1.00 58.28 98 GLU A CA 1
ATOM 764 C C . GLU A 1 98 ? -19.998 -13.670 38.322 1.00 58.28 98 GLU A C 1
ATOM 766 O O . GLU A 1 98 ? -19.434 -14.767 38.298 1.00 58.28 98 GLU A O 1
ATOM 771 N N . SER A 1 99 ? -20.364 -13.024 37.207 1.00 63.84 99 SER A N 1
ATOM 772 C CA . SER A 1 99 ? -20.014 -13.477 35.858 1.00 63.84 99 SER A CA 1
ATOM 773 C C . SER A 1 99 ? -18.867 -12.636 35.294 1.00 63.84 99 SER A C 1
ATOM 775 O O . SER A 1 99 ? -18.987 -11.438 35.038 1.00 63.84 99 SER A O 1
ATOM 777 N N . LYS A 1 100 ? -17.712 -13.272 35.106 1.00 72.00 100 LYS A N 1
ATOM 778 C CA . LYS A 1 100 ? -16.547 -12.689 34.439 1.00 72.00 100 LYS A CA 1
ATOM 779 C C . LYS A 1 100 ? -16.658 -12.991 32.950 1.00 72.00 100 LYS A C 1
ATOM 781 O O . LYS A 1 100 ? -16.630 -14.148 32.538 1.00 72.00 100 LYS A O 1
ATOM 786 N N . VAL A 1 101 ? -16.789 -11.950 32.133 1.00 73.56 101 VAL A N 1
ATOM 787 C CA . VAL A 1 101 ? -16.851 -12.093 30.673 1.00 73.56 101 VAL A CA 1
ATOM 788 C C . VAL A 1 101 ? -15.435 -12.086 30.117 1.00 73.56 101 VAL A C 1
ATOM 790 O O . VAL A 1 101 ? -14.623 -11.242 30.483 1.00 73.56 101 VAL A O 1
ATOM 793 N N . TYR A 1 102 ? -15.135 -13.003 29.210 1.00 75.81 102 TYR A N 1
ATOM 794 C CA . TYR A 1 102 ? -13.881 -13.056 28.486 1.00 75.81 102 TYR A CA 1
ATOM 795 C C . TYR A 1 102 ? -14.117 -12.936 26.986 1.00 75.81 102 TYR A C 1
ATOM 797 O O . TYR A 1 102 ? -14.950 -13.632 26.406 1.00 75.81 102 TYR A O 1
ATOM 805 N N . ILE A 1 103 ? -13.335 -12.078 26.339 1.00 76.12 103 ILE A N 1
ATOM 806 C CA . ILE A 1 103 ? -13.465 -11.789 24.910 1.00 76.12 103 ILE A CA 1
ATOM 807 C C . ILE A 1 103 ? -12.166 -12.150 24.208 1.00 76.12 103 ILE A C 1
ATOM 809 O O . ILE A 1 103 ? -11.069 -11.972 24.745 1.00 76.12 103 ILE A O 1
ATOM 813 N N . LEU A 1 104 ? -12.292 -12.658 22.985 1.00 74.12 104 LEU A N 1
ATOM 814 C CA . LEU A 1 104 ? -11.142 -12.928 22.139 1.00 74.12 104 LEU A CA 1
ATOM 815 C C . LEU A 1 104 ? -10.391 -11.626 21.823 1.00 74.12 104 LEU A C 1
ATOM 817 O O . LEU A 1 104 ? -10.988 -10.613 21.453 1.00 74.12 104 LEU A O 1
ATOM 821 N N . LYS A 1 105 ? -9.061 -11.669 21.925 1.00 73.62 105 LYS A N 1
ATOM 822 C CA . LYS A 1 105 ? -8.193 -10.538 21.587 1.00 73.62 105 LYS A CA 1
ATOM 823 C C . LYS A 1 105 ? -8.508 -9.957 20.199 1.00 73.62 105 LYS A C 1
ATOM 825 O O . LYS A 1 105 ? -8.641 -10.689 19.225 1.00 73.62 105 LYS A O 1
ATOM 830 N N . GLY A 1 106 ? -8.586 -8.628 20.107 1.00 73.12 106 GLY A N 1
ATOM 831 C CA . GLY A 1 106 ? -8.857 -7.893 18.865 1.00 73.12 106 GLY A CA 1
ATOM 832 C C . GLY A 1 106 ? -10.341 -7.750 18.520 1.00 73.12 106 GLY A C 1
ATOM 833 O O . GLY A 1 106 ? -10.658 -7.279 17.428 1.00 73.12 106 GLY A O 1
ATOM 834 N N . ARG A 1 107 ? -11.244 -8.138 19.428 1.00 81.00 107 ARG A N 1
ATOM 835 C CA . ARG A 1 107 ? -12.689 -7.991 19.251 1.00 81.00 107 ARG A CA 1
ATOM 836 C C . ARG A 1 107 ? -13.303 -6.982 20.210 1.00 81.00 107 ARG A C 1
ATOM 838 O O . ARG A 1 107 ? -12.820 -6.776 21.320 1.00 81.00 107 ARG A O 1
ATOM 845 N N . TRP A 1 108 ? -14.387 -6.373 19.749 1.00 85.00 108 TRP A N 1
ATOM 846 C CA . TRP A 1 108 ? -15.239 -5.472 20.498 1.00 85.00 108 TRP A CA 1
ATOM 847 C C . TRP A 1 108 ? -16.494 -6.239 20.917 1.00 85.00 108 TRP A C 1
ATOM 849 O O . TRP A 1 108 ? -17.132 -6.886 20.086 1.00 85.00 108 TRP A O 1
ATOM 859 N N . TRP A 1 109 ? -16.816 -6.198 22.202 1.00 83.88 109 TRP A N 1
ATOM 860 C CA . TRP A 1 109 ? -18.065 -6.702 22.748 1.00 83.88 109 TRP A CA 1
ATOM 861 C C . TRP A 1 109 ? -19.123 -5.609 22.760 1.00 83.88 109 TRP A C 1
ATOM 863 O O . TRP A 1 109 ? -18.826 -4.470 23.133 1.00 83.88 109 TRP A O 1
ATOM 873 N N . ASP A 1 110 ? -20.323 -5.990 22.333 1.00 81.06 110 ASP A N 1
ATOM 874 C CA . ASP A 1 110 ? -21.517 -5.169 22.415 1.00 81.06 110 ASP A CA 1
ATOM 875 C C . ASP A 1 110 ? -22.278 -5.502 23.697 1.00 81.06 110 ASP A C 1
ATOM 877 O O . ASP A 1 110 ? -22.651 -6.648 23.937 1.00 81.06 110 ASP A O 1
ATOM 881 N N . GLU A 1 111 ? -22.505 -4.493 24.529 1.00 71.69 111 GLU A N 1
ATOM 882 C CA . GLU A 1 111 ? -23.249 -4.639 25.781 1.00 71.69 111 GLU A CA 1
ATOM 883 C C . GLU A 1 111 ? -24.758 -4.808 25.526 1.00 71.69 111 GLU A C 1
ATOM 885 O O . GLU A 1 111 ? -25.458 -5.400 26.345 1.00 71.69 111 GLU A O 1
ATOM 890 N N . SER A 1 112 ? -25.253 -4.320 24.381 1.00 70.56 112 SER A N 1
ATOM 891 C CA . SER A 1 112 ? -26.678 -4.326 24.020 1.00 70.56 112 SER A CA 1
ATOM 892 C C . SER A 1 112 ? -27.149 -5.704 23.544 1.00 70.56 112 SER A C 1
ATOM 894 O O . SER A 1 112 ? -28.279 -6.106 23.812 1.00 70.56 112 SER A O 1
ATOM 896 N N . ASP A 1 113 ? -26.265 -6.442 22.869 1.00 66.81 113 ASP A N 1
ATOM 897 C CA . ASP A 1 113 ? -26.473 -7.815 22.404 1.00 66.81 113 ASP A CA 1
ATOM 898 C C . ASP A 1 113 ? -25.369 -8.693 23.003 1.00 66.81 113 ASP A C 1
ATOM 900 O O . ASP A 1 113 ? -24.344 -8.983 22.376 1.00 66.81 113 ASP A O 1
ATOM 904 N N . SER A 1 114 ? -25.581 -9.071 24.269 1.00 62.47 114 SER A N 1
ATOM 905 C CA . SER A 1 114 ? -24.571 -9.629 25.176 1.00 62.47 114 SER A CA 1
ATOM 906 C C . SER A 1 114 ? -23.832 -10.860 24.641 1.00 62.47 114 SER A C 1
ATOM 908 O O . SER A 1 114 ? -22.757 -11.173 25.147 1.00 62.47 114 SER A O 1
ATOM 910 N N . GLN A 1 115 ? -24.332 -11.522 23.595 1.00 66.88 115 GLN A N 1
ATOM 911 C CA . GLN A 1 115 ? -23.730 -12.721 23.011 1.00 66.88 115 GLN A CA 1
ATOM 912 C C . GLN A 1 115 ? -22.818 -12.465 21.800 1.00 66.88 115 GLN A C 1
ATOM 914 O O . GLN A 1 115 ? -22.108 -13.389 21.387 1.00 66.88 115 GLN A O 1
ATOM 919 N N . LYS A 1 116 ? -22.798 -11.258 21.213 1.00 77.81 116 LYS A N 1
ATOM 920 C CA . LYS A 1 116 ? -22.060 -10.993 19.965 1.00 77.81 116 LYS A CA 1
ATOM 921 C C . LYS A 1 116 ? -20.778 -10.198 20.179 1.00 77.81 116 LYS A C 1
ATOM 923 O O . LYS A 1 116 ? -20.724 -9.191 20.879 1.00 77.81 116 LYS A O 1
ATOM 928 N N . THR A 1 117 ? -19.722 -10.647 19.504 1.00 80.44 117 THR A N 1
ATOM 929 C CA . THR A 1 117 ? -18.445 -9.933 19.421 1.00 80.44 117 THR A CA 1
ATOM 930 C C . THR A 1 117 ? -18.114 -9.618 17.969 1.00 80.44 117 THR A C 1
ATOM 932 O O . THR A 1 117 ? -18.234 -10.469 17.083 1.00 80.44 117 THR A O 1
ATOM 935 N N . TYR A 1 118 ? -17.645 -8.400 17.728 1.00 84.31 118 TYR A N 1
ATOM 936 C CA . TYR A 1 118 ? -17.280 -7.899 16.408 1.00 84.31 118 TYR A CA 1
ATOM 937 C C . TYR A 1 118 ? -15.763 -7.738 16.306 1.00 84.31 118 TYR A C 1
ATOM 939 O O . TYR A 1 118 ? -15.098 -7.442 17.296 1.00 84.31 118 TYR A O 1
ATOM 947 N N . ALA A 1 119 ? -15.185 -7.936 15.122 1.00 82.38 119 ALA A N 1
ATOM 948 C CA . ALA A 1 119 ? -13.768 -7.641 14.914 1.00 82.38 119 ALA A CA 1
ATOM 949 C C . ALA A 1 119 ? -13.536 -6.125 15.011 1.00 82.38 119 ALA A C 1
ATOM 951 O O . ALA A 1 119 ? -14.295 -5.348 14.435 1.00 82.38 119 ALA A O 1
ATOM 952 N N . CYS A 1 120 ? -12.508 -5.702 15.747 1.00 83.56 120 CYS A N 1
ATOM 953 C CA . CYS A 1 120 ? -12.128 -4.296 15.776 1.00 83.56 120 CYS A CA 1
ATOM 954 C C . CYS A 1 120 ? -11.234 -3.952 14.588 1.00 83.56 120 CYS A C 1
ATOM 956 O O . CYS A 1 120 ? -10.377 -4.762 14.207 1.00 83.56 120 CYS A O 1
ATOM 958 N N . PRO A 1 121 ? -11.297 -2.704 14.095 1.00 84.44 121 PRO A N 1
ATOM 959 C CA . PRO A 1 121 ? -10.218 -2.162 13.294 1.00 84.44 121 PRO A CA 1
ATOM 960 C C . PRO A 1 121 ? -8.877 -2.309 14.024 1.00 84.44 121 PRO A C 1
ATOM 962 O O . PRO A 1 121 ? -8.778 -2.259 15.257 1.00 84.44 121 PRO A O 1
ATOM 965 N N . PHE A 1 122 ? -7.822 -2.527 13.245 1.00 76.81 122 PHE A N 1
ATOM 966 C CA . PHE A 1 122 ? -6.504 -2.790 13.802 1.00 76.81 122 PHE A CA 1
ATOM 967 C C . PHE A 1 122 ? -6.023 -1.628 14.686 1.00 76.81 122 PHE A C 1
ATOM 969 O O . PHE A 1 122 ? -6.031 -0.475 14.264 1.00 76.81 122 PHE A O 1
ATOM 976 N N . GLY A 1 123 ? -5.571 -1.951 15.902 1.00 74.38 123 GLY A N 1
ATOM 977 C CA . GLY A 1 123 ? -5.018 -0.976 16.845 1.00 74.38 123 GLY A CA 1
ATOM 978 C C . GLY A 1 123 ? -6.055 -0.095 17.545 1.00 74.38 123 GLY A C 1
ATOM 979 O O . GLY A 1 123 ? -5.665 0.922 18.108 1.00 74.38 123 GLY A O 1
ATOM 980 N N . TYR A 1 124 ? -7.349 -0.437 17.476 1.00 83.44 124 TYR A N 1
ATOM 981 C CA . TYR A 1 124 ? -8.422 0.362 18.090 1.00 83.44 124 TYR A CA 1
ATOM 982 C C . TYR A 1 124 ? -8.826 -0.175 19.458 1.00 83.44 124 TYR A C 1
ATOM 984 O O . TYR A 1 124 ? -9.111 0.598 20.374 1.00 83.44 124 TYR A O 1
ATOM 992 N N . CYS A 1 125 ? -8.839 -1.497 19.594 1.00 83.44 125 CYS A N 1
ATOM 993 C CA . CYS A 1 125 ? -9.188 -2.170 20.833 1.00 83.44 125 CYS A CA 1
ATOM 994 C C . CYS A 1 125 ? -7.926 -2.496 21.634 1.00 83.44 125 CYS A C 1
ATOM 996 O O . CYS A 1 125 ? -6.970 -3.073 21.107 1.00 83.44 125 CYS A O 1
ATOM 998 N N . ASN A 1 126 ? -7.934 -2.112 22.909 1.00 73.38 126 ASN A N 1
ATOM 999 C CA . ASN A 1 126 ? -6.921 -2.501 23.876 1.00 73.38 126 ASN A CA 1
ATOM 1000 C C . ASN A 1 126 ? -7.377 -3.776 24.554 1.00 73.38 126 ASN A C 1
ATOM 1002 O O . ASN A 1 126 ? -8.548 -3.916 24.889 1.00 73.38 126 ASN A O 1
ATOM 1006 N N . LEU A 1 127 ? -6.441 -4.674 24.811 1.00 62.41 127 LEU A N 1
ATOM 1007 C CA . LEU A 1 127 ? -6.679 -5.762 25.738 1.00 62.41 127 LEU A CA 1
ATOM 1008 C C . LEU A 1 127 ? -5.544 -5.694 26.738 1.00 62.41 127 LEU A C 1
ATOM 1010 O O . LEU A 1 127 ? -4.405 -6.012 26.399 1.00 62.41 127 LEU A O 1
ATOM 1014 N N . GLY A 1 128 ? -5.868 -5.155 27.915 1.00 52.28 128 GLY A N 1
ATOM 1015 C CA . GLY A 1 128 ? -4.901 -4.794 28.940 1.00 52.28 128 GLY A CA 1
ATOM 1016 C C . GLY A 1 128 ? -3.869 -5.894 29.175 1.00 52.28 128 GLY A C 1
ATOM 1017 O O . GLY A 1 128 ? -4.211 -7.064 29.369 1.00 52.28 128 GLY A O 1
ATOM 1018 N N . GLU A 1 129 ? -2.595 -5.504 29.166 1.00 48.56 129 GLU A N 1
ATOM 1019 C CA . GLU A 1 129 ? -1.499 -6.366 29.590 1.00 48.56 129 GLU A CA 1
ATOM 1020 C C . GLU A 1 129 ? -1.769 -6.827 31.029 1.00 48.56 129 GLU A C 1
ATOM 1022 O O . GLU A 1 129 ? -1.814 -6.023 31.956 1.00 48.56 129 GLU A O 1
ATOM 1027 N N . GLY A 1 130 ? -2.001 -8.130 31.214 1.00 51.84 130 GLY A N 1
ATOM 1028 C CA . GLY A 1 130 ? -2.060 -8.753 32.541 1.00 51.84 130 GLY A CA 1
ATOM 1029 C C . GLY A 1 130 ? -3.373 -9.428 32.945 1.00 51.84 130 GLY A C 1
ATOM 1030 O O . GLY A 1 130 ? -3.380 -10.097 33.973 1.00 51.84 130 GLY A O 1
ATOM 1031 N N . ARG A 1 131 ? -4.461 -9.337 32.163 1.00 61.91 131 ARG A N 1
ATOM 1032 C CA . ARG A 1 131 ? -5.752 -9.995 32.498 1.00 61.91 131 ARG A CA 1
ATOM 1033 C C . ARG A 1 131 ? -6.268 -10.969 31.436 1.00 61.91 131 ARG A C 1
ATOM 1035 O O . ARG A 1 131 ? -7.470 -11.196 31.326 1.00 61.91 131 ARG A O 1
ATOM 1042 N N . CYS A 1 132 ? -5.371 -11.555 30.647 1.00 67.69 132 CYS A N 1
ATOM 1043 C CA . CYS A 1 132 ? -5.749 -12.539 29.638 1.00 67.69 132 CYS A CA 1
ATOM 1044 C C . CYS A 1 132 ? -5.382 -13.965 30.041 1.00 67.69 132 CYS A C 1
ATOM 1046 O O . CYS A 1 132 ? -4.255 -14.244 30.447 1.00 67.69 132 CYS A O 1
ATOM 1048 N N . ILE A 1 133 ? -6.339 -14.874 29.877 1.00 60.00 133 ILE A N 1
ATOM 1049 C CA . ILE A 1 133 ? -6.178 -16.310 30.053 1.00 60.00 133 ILE A CA 1
ATOM 1050 C C . ILE A 1 133 ? -5.878 -16.906 28.679 1.00 60.00 133 ILE A C 1
ATOM 1052 O O . ILE A 1 133 ? -6.675 -16.837 27.745 1.00 60.00 133 ILE A O 1
ATOM 1056 N N . GLY A 1 134 ? -4.684 -17.469 28.535 1.00 54.34 134 GLY A N 1
ATOM 1057 C CA . GLY A 1 134 ? -4.239 -18.061 27.282 1.00 54.34 134 GLY A CA 1
ATOM 1058 C C . GLY A 1 134 ? -2.758 -18.394 27.329 1.00 54.34 134 GLY A C 1
ATOM 1059 O O . GLY A 1 134 ? -1.958 -17.689 27.938 1.00 54.34 134 GLY A O 1
ATOM 1060 N N . ARG A 1 135 ? -2.369 -19.503 26.695 1.00 46.44 135 ARG A N 1
ATOM 1061 C CA . ARG A 1 135 ? -0.964 -19.944 26.658 1.00 46.44 135 ARG A CA 1
ATOM 1062 C C . ARG A 1 135 ? -0.115 -19.131 25.666 1.00 46.44 135 ARG A C 1
ATOM 1064 O O . ARG A 1 135 ? 1.108 -19.239 25.731 1.00 46.44 135 ARG A O 1
ATOM 1071 N N . ASN A 1 136 ? -0.760 -18.373 24.765 1.00 51.44 136 ASN A N 1
ATOM 1072 C CA . ASN A 1 136 ? -0.187 -17.658 23.617 1.00 51.44 136 ASN A CA 1
ATOM 1073 C C . ASN A 1 136 ? -1.005 -16.394 23.267 1.00 51.44 136 ASN A C 1
ATOM 1075 O O . ASN A 1 136 ? -2.227 -16.456 23.289 1.00 51.44 136 ASN A O 1
ATOM 1079 N N . ASP A 1 137 ? -0.338 -15.316 22.830 1.00 52.81 137 ASP A N 1
ATOM 1080 C CA . ASP A 1 137 ? -0.892 -13.960 22.615 1.00 52.81 137 ASP A CA 1
ATOM 1081 C C . ASP A 1 137 ? -2.020 -13.793 21.580 1.00 52.81 137 ASP A C 1
ATOM 1083 O O . ASP A 1 137 ? -2.593 -12.706 21.505 1.00 52.81 137 ASP A O 1
ATOM 1087 N N . SER A 1 138 ? -2.305 -14.799 20.750 1.00 46.69 138 SER A N 1
ATOM 1088 C CA . SER A 1 138 ? -3.239 -14.717 19.613 1.00 46.69 138 SER A CA 1
ATOM 1089 C C . SER A 1 138 ? -4.600 -15.381 19.858 1.00 46.69 138 SER A C 1
ATOM 1091 O O . SER A 1 138 ? -5.542 -15.103 19.130 1.00 46.69 138 SER A O 1
ATOM 1093 N N . GLU A 1 139 ? -4.719 -16.219 20.889 1.00 52.34 139 GLU A N 1
ATOM 1094 C CA . GLU A 1 139 ? -5.984 -16.835 21.338 1.00 52.34 139 GLU A CA 1
ATOM 1095 C C . GLU A 1 139 ? -6.226 -16.581 22.830 1.00 52.34 139 GLU A C 1
ATOM 1097 O O . GLU A 1 139 ? -6.923 -17.326 23.517 1.00 52.34 139 GLU A O 1
ATOM 1102 N N . SER A 1 140 ? -5.602 -15.532 23.362 1.00 62.28 140 SER A N 1
ATOM 1103 C CA . SER A 1 140 ? -5.847 -15.129 24.734 1.00 62.28 140 SER A CA 1
ATOM 1104 C C . SER A 1 140 ? -7.263 -14.576 24.838 1.00 62.28 140 SER A C 1
ATOM 1106 O O . SER A 1 140 ? -7.600 -13.570 24.208 1.00 62.28 140 SER A O 1
ATOM 1108 N N . TYR A 1 141 ? -8.074 -15.242 25.647 1.00 70.81 141 TYR A N 1
ATOM 1109 C CA . TYR A 1 141 ? -9.345 -14.724 26.115 1.00 70.81 141 TYR A CA 1
ATOM 1110 C C . TYR A 1 141 ? -9.030 -13.726 27.221 1.00 70.81 141 TYR A C 1
ATOM 1112 O O . TYR A 1 141 ? -8.416 -14.072 28.230 1.00 70.81 141 TYR A O 1
ATOM 1120 N N . CYS A 1 142 ? -9.364 -12.465 27.007 1.00 73.31 142 CYS A N 1
ATOM 1121 C CA . CYS A 1 142 ? -9.057 -11.403 27.950 1.00 73.31 142 CYS A CA 1
ATOM 1122 C C . CYS A 1 142 ? -10.285 -11.069 28.772 1.00 73.31 142 CYS A C 1
ATOM 1124 O O . CYS A 1 142 ? -11.377 -10.978 28.212 1.00 73.31 142 CYS A O 1
ATOM 1126 N N . LEU A 1 143 ? -10.090 -10.898 30.082 1.00 74.88 143 LEU A N 1
ATOM 1127 C CA . LEU A 1 143 ? -11.150 -10.438 30.965 1.00 74.88 143 LEU A CA 1
ATOM 1128 C C . LEU A 1 143 ? -11.667 -9.106 30.428 1.00 74.88 143 LEU A C 1
ATOM 1130 O O . LEU A 1 143 ? -10.893 -8.166 30.217 1.00 74.88 143 LEU A O 1
ATOM 1134 N N . PHE A 1 144 ? -12.965 -9.056 30.187 1.00 76.38 144 PHE A N 1
ATOM 1135 C CA . PHE A 1 144 ? -13.631 -7.860 29.747 1.00 76.38 144 PHE A CA 1
ATOM 1136 C C . PHE A 1 144 ? -13.610 -6.815 30.855 1.00 76.38 144 PHE A C 1
ATOM 1138 O O . PHE A 1 144 ? -13.961 -7.080 32.003 1.00 76.38 144 PHE A O 1
ATOM 1145 N N . ASP A 1 145 ? -13.238 -5.602 30.477 1.00 76.06 145 ASP A N 1
ATOM 1146 C CA . ASP A 1 145 ? -13.405 -4.422 31.302 1.00 76.06 145 ASP A CA 1
ATOM 1147 C C . ASP A 1 145 ? -13.800 -3.271 30.380 1.00 76.06 145 ASP A C 1
ATOM 1149 O O . ASP A 1 145 ? -13.024 -2.854 29.512 1.00 76.06 145 ASP A O 1
ATOM 1153 N N . LYS A 1 146 ? -15.021 -2.774 30.595 1.00 73.62 146 LYS A N 1
ATOM 1154 C CA . LYS A 1 146 ? -15.676 -1.724 29.808 1.00 73.62 146 LYS A CA 1
ATOM 1155 C C . LYS A 1 146 ? -14.810 -0.482 29.640 1.00 73.62 146 LYS A C 1
ATOM 1157 O O . LYS A 1 146 ? -14.801 0.125 28.575 1.00 73.62 146 LYS A O 1
ATOM 1162 N N . THR A 1 147 ? -14.047 -0.122 30.669 1.00 72.00 147 THR A N 1
ATOM 1163 C CA . THR A 1 147 ? -13.205 1.081 30.655 1.00 72.00 147 THR A CA 1
ATOM 1164 C C . THR A 1 147 ? -11.910 0.896 29.865 1.00 72.00 147 THR A C 1
ATOM 1166 O O . THR A 1 147 ? -11.291 1.875 29.454 1.00 72.00 147 THR A O 1
ATOM 1169 N N . SER A 1 148 ? -11.506 -0.353 29.614 1.00 74.62 148 SER A N 1
ATOM 1170 C CA . SER A 1 148 ? -10.202 -0.693 29.034 1.00 74.62 148 SER A CA 1
ATOM 1171 C C . SER A 1 148 ? -10.278 -1.450 27.707 1.00 74.62 148 SER A C 1
ATOM 1173 O O . SER A 1 148 ? -9.248 -1.878 27.198 1.00 74.62 148 SER A O 1
ATOM 1175 N N . GLN A 1 149 ? -11.470 -1.589 27.121 1.00 79.56 149 GLN A N 1
ATOM 1176 C CA . GLN A 1 149 ? -11.683 -2.244 25.825 1.00 79.56 149 GLN A CA 1
ATOM 1177 C C . GLN A 1 149 ? -11.066 -1.466 24.653 1.00 79.56 149 GLN A C 1
ATOM 1179 O O . GLN A 1 149 ? -10.686 -2.053 23.640 1.00 79.56 149 GLN A O 1
ATOM 1184 N N . CYS A 1 150 ? -10.955 -0.143 24.775 1.00 85.25 150 CYS A N 1
ATOM 1185 C CA . CYS A 1 150 ? -10.430 0.735 23.735 1.00 85.25 150 CYS A CA 1
ATOM 1186 C C . CYS A 1 150 ? -9.005 1.194 24.038 1.00 85.25 150 CYS A C 1
ATOM 1188 O O . CYS A 1 150 ? -8.630 1.436 25.185 1.00 85.25 150 CYS A O 1
ATOM 1190 N N . SER A 1 151 ? -8.177 1.306 23.000 1.00 83.12 151 SER A N 1
ATOM 1191 C CA . SER A 1 151 ? -6.771 1.688 23.137 1.00 83.12 151 SER A CA 1
ATOM 1192 C C . SER A 1 151 ? -6.538 3.162 22.884 1.00 83.12 151 SER A C 1
ATOM 1194 O O . SER A 1 151 ? -7.136 3.748 21.986 1.00 83.12 151 SER A O 1
ATOM 1196 N N . LYS A 1 152 ? -5.583 3.729 23.632 1.00 82.06 152 LYS A N 1
ATOM 1197 C CA . LYS A 1 152 ? -4.938 5.013 23.319 1.00 82.06 152 LYS A CA 1
ATOM 1198 C C . LYS A 1 152 ? -5.926 6.177 23.141 1.00 82.06 152 LYS A C 1
ATOM 1200 O O . LYS A 1 152 ? -5.859 6.907 22.156 1.00 82.06 152 LYS A O 1
ATOM 1205 N N . GLY A 1 153 ? -6.847 6.326 24.096 1.00 84.88 153 GLY A N 1
ATOM 1206 C CA . GLY A 1 153 ? -7.805 7.438 24.132 1.00 84.88 153 GLY A CA 1
ATOM 1207 C C . GLY A 1 153 ? -8.979 7.311 23.156 1.00 84.88 153 GLY A C 1
ATOM 1208 O O . GLY A 1 153 ? -9.628 8.311 22.859 1.00 84.88 153 GLY A O 1
ATOM 1209 N N . ARG A 1 154 ? -9.238 6.107 22.634 1.00 88.94 154 ARG A N 1
ATOM 1210 C CA . ARG A 1 154 ? -10.425 5.798 21.825 1.00 88.94 154 ARG A CA 1
ATOM 1211 C C . ARG A 1 154 ? -11.629 5.443 22.696 1.00 88.94 154 ARG A C 1
ATOM 1213 O O . ARG A 1 154 ? -11.466 4.919 23.793 1.00 88.94 154 ARG A O 1
ATOM 1220 N N . GLU A 1 155 ? -12.824 5.678 22.171 1.00 89.75 155 GLU A N 1
ATOM 1221 C CA . GLU A 1 155 ? -14.112 5.350 22.780 1.00 89.75 155 GLU A CA 1
ATOM 1222 C C . GLU A 1 155 ? -15.168 4.997 21.712 1.00 89.75 155 GLU A C 1
ATOM 1224 O O . GLU A 1 155 ? -14.933 5.086 20.501 1.00 89.75 155 GLU A O 1
ATOM 1229 N N . GLY A 1 156 ? -16.360 4.609 22.166 1.00 87.38 156 GLY A N 1
ATOM 1230 C CA . GLY A 1 156 ? -17.512 4.332 21.308 1.00 87.38 156 GLY A CA 1
ATOM 1231 C C . GLY A 1 156 ? -17.491 2.952 20.641 1.00 87.38 156 GLY A C 1
ATOM 1232 O O . GLY A 1 156 ? -16.656 2.094 20.936 1.00 87.38 156 GLY A O 1
ATOM 1233 N N . ARG A 1 157 ? -18.450 2.730 19.733 1.00 89.25 157 ARG A N 1
ATOM 1234 C CA . ARG A 1 157 ? -18.612 1.458 19.008 1.00 89.25 157 ARG A CA 1
ATOM 1235 C C . ARG A 1 157 ? -17.348 1.119 18.220 1.00 89.25 157 ARG A C 1
ATOM 1237 O O . ARG A 1 157 ? -16.786 1.991 17.555 1.00 89.25 157 ARG A O 1
ATOM 1244 N N . LEU A 1 158 ? -16.886 -0.128 18.337 1.00 88.00 158 LEU A N 1
ATOM 1245 C CA . LEU A 1 158 ? -15.608 -0.619 17.793 1.00 88.00 158 LEU A CA 1
ATOM 1246 C C . LEU A 1 158 ? -14.390 0.264 18.118 1.00 88.00 158 LEU A C 1
ATOM 1248 O O . LEU A 1 158 ? -13.388 0.219 17.403 1.00 88.00 158 LEU A O 1
ATOM 1252 N N . CYS A 1 159 ? -14.472 1.103 19.158 1.00 88.69 159 CYS A N 1
ATOM 1253 C CA . CYS A 1 159 ? -13.457 2.107 19.480 1.00 88.69 159 CYS A CA 1
ATOM 1254 C C . CYS A 1 159 ? -13.159 3.060 18.298 1.00 88.69 159 CYS A C 1
ATOM 1256 O O . CYS A 1 159 ? -12.034 3.531 18.097 1.00 88.69 159 CYS A O 1
ATOM 1258 N N . GLY A 1 160 ? -14.176 3.317 17.468 1.00 87.94 160 GLY A N 1
ATOM 1259 C CA . GLY A 1 160 ? -14.069 4.099 16.239 1.00 87.94 160 GLY A CA 1
ATOM 1260 C C . GLY A 1 160 ? -14.003 5.613 16.445 1.00 87.94 160 GLY A C 1
ATOM 1261 O O . GLY A 1 160 ? -13.745 6.326 15.476 1.00 87.94 160 GLY A O 1
ATOM 1262 N N . LYS A 1 161 ? -14.229 6.114 17.666 1.00 90.75 161 LYS A N 1
ATOM 1263 C CA . LYS A 1 161 ? -14.231 7.544 18.005 1.00 90.75 161 LYS A CA 1
ATOM 1264 C C . LYS A 1 161 ? -13.086 7.869 18.973 1.00 90.75 161 LYS A C 1
ATOM 1266 O O . LYS A 1 161 ? -12.652 7.002 19.725 1.00 90.75 161 LYS A O 1
ATOM 1271 N N . CYS A 1 162 ? -12.586 9.102 18.962 1.00 91.12 162 CYS A N 1
ATOM 1272 C CA . CYS A 1 162 ? -11.687 9.595 20.010 1.00 91.12 162 CYS A CA 1
ATOM 1273 C C . CYS A 1 162 ? -12.478 10.148 21.201 1.00 91.12 162 CYS A C 1
ATOM 1275 O O . CYS A 1 162 ? -13.565 10.700 21.015 1.00 91.12 162 CYS A O 1
ATOM 1277 N N . ALA A 1 163 ? -11.919 10.008 22.405 1.00 90.69 163 ALA A N 1
ATOM 1278 C CA . ALA A 1 163 ? -12.479 10.596 23.616 1.00 90.69 163 ALA A CA 1
ATOM 1279 C C . ALA A 1 163 ? -12.502 12.130 23.551 1.00 90.69 163 ALA A C 1
ATOM 1281 O O . ALA A 1 163 ? -11.829 12.750 22.724 1.00 90.69 163 ALA A O 1
ATOM 1282 N N . GLN A 1 164 ? -13.280 12.750 24.438 1.00 88.38 164 GLN A N 1
ATOM 1283 C CA . GLN A 1 164 ? -13.421 14.207 24.492 1.00 88.38 164 GLN A CA 1
ATOM 1284 C C . GLN A 1 164 ? -12.054 14.913 24.578 1.00 88.38 164 GLN A C 1
ATOM 1286 O O . GLN A 1 164 ? -11.175 14.496 25.332 1.00 88.38 164 GLN A O 1
ATOM 1291 N N . ASN A 1 165 ? -11.893 16.006 23.822 1.00 87.56 165 ASN A N 1
ATOM 1292 C CA . ASN A 1 165 ? -10.653 16.791 23.690 1.00 87.56 165 ASN A CA 1
ATOM 1293 C C . ASN A 1 165 ? -9.458 16.048 23.058 1.00 87.56 165 ASN A C 1
ATOM 1295 O O . ASN A 1 165 ? -8.325 16.532 23.132 1.00 87.56 165 ASN A O 1
ATOM 1299 N N . LEU A 1 166 ? -9.685 14.883 22.444 1.00 90.81 166 LEU A N 1
ATOM 1300 C CA . LEU A 1 166 ? -8.690 14.181 21.641 1.00 90.81 166 LEU A CA 1
ATOM 1301 C C . LEU A 1 166 ? -9.118 14.134 20.177 1.00 90.81 166 LEU A C 1
ATOM 1303 O O . LEU A 1 166 ? -10.294 14.009 19.847 1.00 90.81 166 LEU A O 1
ATOM 1307 N N . SER A 1 167 ? -8.118 14.157 19.309 1.00 90.38 167 SER A N 1
ATOM 1308 C CA . SER A 1 167 ? -8.272 14.094 17.863 1.00 90.38 167 SER A CA 1
ATOM 1309 C C . SER A 1 167 ? -7.408 12.977 17.297 1.00 90.38 167 SER A C 1
ATOM 1311 O O . SER A 1 167 ? -6.388 12.587 17.877 1.00 90.38 167 SER A O 1
ATOM 1313 N N . VAL A 1 168 ? -7.812 12.440 16.152 1.00 88.56 168 VAL A N 1
ATOM 1314 C CA . VAL A 1 168 ? -7.037 11.417 15.454 1.00 88.56 168 VAL A CA 1
ATOM 1315 C C . VAL A 1 168 ? -5.749 12.050 14.931 1.00 88.56 168 VAL A C 1
ATOM 1317 O O . VAL A 1 168 ? -5.764 13.139 14.365 1.00 88.56 168 VAL A O 1
ATOM 1320 N N . ALA A 1 169 ? -4.616 11.370 15.097 1.00 85.38 169 ALA A N 1
ATOM 1321 C CA . ALA A 1 169 ? -3.357 11.816 14.512 1.00 85.38 169 ALA A CA 1
ATOM 1322 C C . ALA A 1 169 ? -3.164 11.232 13.100 1.00 85.38 169 ALA A C 1
ATOM 1324 O O . ALA A 1 169 ? -3.354 10.038 12.865 1.00 85.38 169 ALA A O 1
ATOM 1325 N N . PHE A 1 170 ? -2.733 12.049 12.140 1.00 82.25 170 PHE A N 1
ATOM 1326 C CA . PHE A 1 170 ? -2.432 11.577 10.792 1.00 82.25 170 PHE A CA 1
ATOM 1327 C C . PHE A 1 170 ? -1.183 10.686 10.795 1.00 82.25 170 PHE A C 1
ATOM 1329 O O . PHE A 1 170 ? -0.163 11.041 11.387 1.00 82.25 170 PHE A O 1
ATOM 1336 N N . GLY A 1 171 ? -1.256 9.522 10.143 1.00 75.56 171 GLY A N 1
ATOM 1337 C CA . GLY A 1 171 ? -0.174 8.526 10.131 1.00 75.56 171 GLY A CA 1
ATOM 1338 C C . GLY A 1 171 ? -0.068 7.650 11.389 1.00 75.56 171 GLY A C 1
ATOM 1339 O O . GLY A 1 171 ? 0.859 6.857 11.489 1.00 75.56 171 GLY A O 1
ATOM 1340 N N . SER A 1 172 ? -1.000 7.758 12.341 1.00 79.06 172 SER A N 1
ATOM 1341 C CA . SER A 1 172 ? -1.082 6.886 13.522 1.00 79.06 172 SER A CA 1
ATOM 1342 C C . SER A 1 172 ? -2.536 6.498 13.799 1.00 79.06 172 SER A C 1
ATOM 1344 O O . SER A 1 172 ? -3.456 7.175 13.345 1.00 79.06 172 SER A O 1
ATOM 1346 N N . GLU A 1 173 ? -2.769 5.402 14.520 1.00 80.44 173 GLU A N 1
ATOM 1347 C CA . GLU A 1 173 ? -4.112 5.043 15.004 1.00 80.44 173 GLU A CA 1
ATOM 1348 C C . GLU A 1 173 ? -4.423 5.642 16.382 1.00 80.44 173 GLU A C 1
ATOM 1350 O O . GLU A 1 173 ? -5.498 5.404 16.926 1.00 80.44 173 GLU A O 1
ATOM 1355 N N . ASP A 1 174 ? -3.520 6.446 16.936 1.00 83.88 174 ASP A N 1
ATOM 1356 C CA . ASP A 1 174 ? -3.608 6.963 18.298 1.00 83.88 174 ASP A CA 1
ATOM 1357 C C . ASP A 1 174 ? -4.431 8.261 18.336 1.00 83.88 174 ASP A C 1
ATOM 1359 O O . ASP A 1 174 ? -4.271 9.129 17.470 1.00 83.88 174 ASP A O 1
ATOM 1363 N N . CYS A 1 175 ? -5.269 8.422 19.366 1.00 87.81 175 CYS A N 1
ATOM 1364 C CA . CYS A 1 175 ? -5.936 9.690 19.654 1.00 87.81 175 CYS A CA 1
ATOM 1365 C C . CYS A 1 175 ? -5.013 10.559 20.518 1.00 87.81 175 CYS A C 1
ATOM 1367 O O . CYS A 1 175 ? -4.523 10.122 21.561 1.00 87.81 175 CYS A O 1
ATOM 1369 N N . LYS A 1 176 ? -4.748 11.790 20.077 1.00 88.81 176 LYS A N 1
ATOM 1370 C CA . LYS A 1 176 ? -3.837 12.731 20.741 1.00 88.81 176 LYS A CA 1
ATOM 1371 C C . LYS A 1 176 ? -4.521 14.074 20.947 1.00 88.81 176 LYS A C 1
ATOM 1373 O O . LYS A 1 176 ? -5.426 14.445 20.207 1.00 88.81 176 LYS A O 1
ATOM 1378 N N . GLN A 1 177 ? -4.069 14.818 21.949 1.00 89.25 177 GLN A N 1
ATOM 1379 C CA . GLN A 1 177 ? -4.547 16.176 22.168 1.00 89.25 177 GLN A CA 1
ATOM 1380 C C . GLN A 1 177 ? -3.886 17.108 21.148 1.00 89.25 177 GLN A C 1
ATOM 1382 O O . GLN A 1 177 ? -2.667 17.292 21.165 1.00 89.25 177 GLN A O 1
ATOM 1387 N N . CYS A 1 178 ? -4.686 17.671 20.248 1.00 85.38 178 CYS A N 1
ATOM 1388 C CA . CYS A 1 178 ? -4.221 18.566 19.197 1.00 85.38 178 CYS A CA 1
ATOM 1389 C C . CYS A 1 178 ? -4.640 19.995 19.566 1.00 85.38 178 CYS A C 1
ATOM 1391 O O . CYS A 1 178 ? -5.817 20.313 19.514 1.00 85.38 178 CYS A O 1
ATOM 1393 N N . LYS A 1 179 ? -3.694 20.838 20.004 1.00 78.38 179 LYS A N 1
ATOM 1394 C CA . LYS A 1 179 ? -4.002 22.206 20.468 1.00 78.38 179 LYS A CA 1
ATOM 1395 C C . LYS A 1 179 ? -4.041 23.253 19.354 1.00 78.38 179 LYS A C 1
ATOM 1397 O O . LYS A 1 179 ? -4.790 24.208 19.483 1.00 78.38 179 LYS A O 1
ATOM 1402 N N . ASP A 1 180 ? -3.286 23.057 18.271 1.00 74.25 180 ASP A N 1
ATOM 1403 C CA . ASP A 1 180 ? -3.148 24.048 17.199 1.00 74.25 180 ASP A CA 1
ATOM 1404 C C . ASP A 1 180 ? -3.161 23.411 15.807 1.00 74.25 180 ASP A C 1
ATOM 1406 O O . ASP A 1 180 ? -2.683 22.289 15.598 1.00 74.25 180 ASP A O 1
ATOM 1410 N N . THR A 1 181 ? -3.684 24.168 14.838 1.00 71.19 181 THR A N 1
ATOM 1411 C CA . THR A 1 181 ? -3.690 23.775 13.427 1.00 71.19 181 THR A CA 1
ATOM 1412 C C . THR A 1 181 ? -2.313 24.018 12.818 1.00 71.19 181 THR A C 1
ATOM 1414 O O . THR A 1 181 ? -1.919 25.154 12.556 1.00 71.19 181 THR A O 1
ATOM 1417 N N . ASN A 1 182 ? -1.570 22.949 12.542 1.00 71.94 182 ASN A N 1
ATOM 1418 C CA . ASN A 1 182 ? -0.199 23.039 12.042 1.00 71.94 182 ASN A CA 1
ATOM 1419 C C . ASN A 1 182 ? -0.145 23.046 10.507 1.00 71.94 182 ASN A C 1
ATOM 1421 O O . ASN A 1 182 ? 0.399 22.134 9.878 1.00 71.94 182 ASN A O 1
ATOM 1425 N N . ILE A 1 183 ? -0.669 24.113 9.894 1.00 76.62 183 ILE A N 1
ATOM 1426 C CA . ILE A 1 183 ? -0.689 24.302 8.427 1.00 76.62 183 ILE A CA 1
ATOM 1427 C C . ILE A 1 183 ? 0.725 24.206 7.824 1.00 76.62 183 ILE A C 1
ATOM 1429 O O . ILE A 1 183 ? 0.909 23.665 6.734 1.00 76.62 183 ILE A O 1
ATOM 1433 N N . LEU A 1 184 ? 1.750 24.661 8.554 1.00 83.06 184 LEU A N 1
ATOM 1434 C CA . LEU A 1 184 ? 3.148 24.582 8.119 1.00 83.06 184 LEU A CA 1
ATOM 1435 C C . LEU A 1 184 ? 3.595 23.140 7.826 1.00 83.06 184 LEU A C 1
ATOM 1437 O O . LEU A 1 184 ? 4.341 22.910 6.874 1.00 83.06 184 LEU A O 1
ATOM 1441 N N . ILE A 1 185 ? 3.120 22.159 8.601 1.00 81.62 185 ILE A N 1
ATOM 1442 C CA . ILE A 1 185 ? 3.490 20.753 8.395 1.00 81.62 185 ILE A CA 1
ATOM 1443 C C . ILE A 1 185 ? 2.904 20.234 7.082 1.00 81.62 185 ILE A C 1
ATOM 1445 O O . ILE A 1 185 ? 3.584 19.518 6.347 1.00 81.62 185 ILE A O 1
ATOM 1449 N N . LEU A 1 186 ? 1.681 20.646 6.747 1.00 82.12 186 LEU A N 1
ATOM 1450 C CA . LEU A 1 186 ? 1.051 20.310 5.474 1.00 82.12 186 LEU A CA 1
ATOM 1451 C C . LEU A 1 186 ? 1.852 20.884 4.291 1.00 82.12 186 LEU A C 1
ATOM 1453 O O . LEU A 1 186 ? 2.082 20.188 3.302 1.00 82.12 186 LEU A O 1
ATOM 1457 N N . LEU A 1 187 ? 2.343 22.122 4.414 1.00 86.88 187 LEU A N 1
ATOM 1458 C CA . LEU A 1 187 ? 3.173 22.760 3.389 1.00 86.88 187 LEU A CA 1
ATOM 1459 C C . LEU A 1 187 ? 4.515 22.038 3.201 1.00 86.88 187 LEU A C 1
ATOM 1461 O O . LEU A 1 187 ? 4.902 21.751 2.068 1.00 86.88 187 LEU A O 1
ATOM 1465 N N . ILE A 1 188 ? 5.197 21.687 4.295 1.00 88.50 188 ILE A N 1
ATOM 1466 C CA . ILE A 1 188 ? 6.440 20.900 4.248 1.00 88.50 188 ILE A CA 1
ATOM 1467 C C . ILE A 1 188 ? 6.181 19.533 3.605 1.00 88.50 188 ILE A C 1
ATOM 1469 O O . ILE A 1 188 ? 6.955 19.082 2.761 1.00 88.50 188 ILE A O 1
ATOM 1473 N N . PHE A 1 189 ? 5.074 18.884 3.959 1.00 85.50 189 PHE A N 1
ATOM 1474 C CA . PHE A 1 189 ? 4.695 17.589 3.412 1.00 85.50 189 PHE A CA 1
ATOM 1475 C C . PHE A 1 189 ? 4.478 17.645 1.889 1.00 85.50 189 PHE A C 1
ATOM 1477 O O . PHE A 1 189 ? 5.075 16.852 1.156 1.00 85.50 189 PHE A O 1
ATOM 1484 N N . PHE A 1 190 ? 3.719 18.623 1.383 1.00 89.94 190 PHE A N 1
ATOM 1485 C CA . PHE A 1 190 ? 3.549 18.814 -0.063 1.00 89.94 190 PHE A CA 1
ATOM 1486 C C . PHE A 1 190 ? 4.847 19.220 -0.772 1.00 89.94 190 PHE A C 1
ATOM 1488 O O . PHE A 1 190 ? 5.081 18.783 -1.902 1.00 89.94 190 PHE A O 1
ATOM 1495 N N . ALA A 1 191 ? 5.724 19.987 -0.119 1.00 92.44 191 ALA A N 1
ATOM 1496 C CA . ALA A 1 191 ? 7.041 20.313 -0.662 1.00 92.44 191 ALA A CA 1
ATOM 1497 C C . ALA A 1 191 ? 7.910 19.053 -0.835 1.00 92.44 191 ALA A C 1
ATOM 1499 O O . ALA A 1 191 ? 8.516 18.858 -1.889 1.00 92.44 191 ALA A O 1
ATOM 1500 N N . ILE A 1 192 ? 7.916 18.150 0.151 1.00 90.38 192 ILE A N 1
ATOM 1501 C CA . ILE A 1 192 ? 8.627 16.865 0.063 1.00 90.38 192 ILE A CA 1
ATOM 1502 C C . ILE A 1 192 ? 8.045 15.999 -1.063 1.00 90.38 192 ILE A C 1
ATOM 1504 O O . ILE A 1 192 ? 8.805 15.445 -1.860 1.00 90.38 192 ILE A O 1
ATOM 1508 N N . LEU A 1 193 ? 6.714 15.913 -1.178 1.00 90.31 193 LEU A N 1
ATOM 1509 C CA . LEU A 1 193 ? 6.059 15.181 -2.270 1.00 90.31 193 LEU A CA 1
ATOM 1510 C C . LEU A 1 193 ? 6.410 15.765 -3.647 1.00 90.31 193 LEU A C 1
ATOM 1512 O O . LEU A 1 193 ? 6.732 15.012 -4.567 1.00 90.31 193 LEU A O 1
ATOM 1516 N N . SER A 1 194 ? 6.428 17.094 -3.787 1.00 92.44 194 SER A N 1
ATOM 1517 C CA . SER A 1 194 ? 6.892 17.774 -5.005 1.00 92.44 194 SER A CA 1
ATOM 1518 C C . SER A 1 194 ? 8.325 17.392 -5.368 1.00 92.44 194 SER A C 1
ATOM 1520 O O . SER A 1 194 ? 8.589 16.998 -6.505 1.00 92.44 194 SER A O 1
ATOM 1522 N N . ILE A 1 195 ? 9.252 17.468 -4.406 1.00 92.06 195 ILE A N 1
ATOM 1523 C CA . ILE A 1 195 ? 10.663 17.107 -4.609 1.00 92.06 195 ILE A CA 1
ATOM 1524 C C . ILE A 1 195 ? 10.782 15.642 -5.038 1.00 92.06 195 ILE A C 1
ATOM 1526 O O . ILE A 1 195 ? 11.537 15.330 -5.959 1.00 92.06 195 ILE A O 1
ATOM 1530 N N . LEU A 1 196 ? 10.006 14.745 -4.425 1.00 89.75 196 LEU A N 1
ATOM 1531 C CA . LEU A 1 196 ? 9.974 13.333 -4.795 1.00 89.75 196 LEU A CA 1
ATOM 1532 C C . LEU A 1 196 ? 9.519 13.133 -6.250 1.00 89.75 196 LEU A C 1
ATOM 1534 O O . LEU A 1 196 ? 10.160 12.386 -6.989 1.00 89.75 196 LEU A O 1
ATOM 1538 N N . ILE A 1 197 ? 8.456 13.815 -6.690 1.00 90.44 197 ILE A N 1
ATOM 1539 C CA . ILE A 1 197 ? 7.981 13.744 -8.083 1.00 90.44 197 ILE A CA 1
ATOM 1540 C C . ILE A 1 197 ? 9.050 14.269 -9.045 1.00 90.44 197 ILE A C 1
ATOM 1542 O O . ILE A 1 197 ? 9.348 13.622 -10.053 1.00 90.44 197 ILE A O 1
ATOM 1546 N N . LEU A 1 198 ? 9.673 15.405 -8.723 1.00 89.06 198 LEU A N 1
ATOM 1547 C CA . LEU A 1 198 ? 10.761 15.967 -9.522 1.00 89.06 198 LEU A CA 1
ATOM 1548 C C . LEU A 1 198 ? 11.949 15.000 -9.612 1.00 89.06 198 LEU A C 1
ATOM 1550 O O . LEU A 1 198 ? 12.495 14.814 -10.699 1.00 89.06 198 LEU A O 1
ATOM 1554 N N . ALA A 1 199 ? 12.298 14.317 -8.519 1.00 88.06 199 ALA A N 1
ATOM 1555 C CA . ALA A 1 199 ? 13.332 13.288 -8.512 1.00 88.06 199 ALA A CA 1
ATOM 1556 C C . ALA A 1 199 ? 12.959 12.090 -9.405 1.00 88.06 199 ALA A C 1
ATOM 1558 O O . ALA A 1 199 ? 13.788 11.631 -10.190 1.00 88.06 199 ALA A O 1
ATOM 1559 N N . ILE A 1 200 ? 11.712 11.606 -9.353 1.00 87.62 200 ILE A N 1
ATOM 1560 C CA . ILE A 1 200 ? 11.226 10.515 -10.220 1.00 87.62 200 ILE A CA 1
ATOM 1561 C C . ILE A 1 200 ? 11.370 10.893 -11.700 1.00 87.62 200 ILE A C 1
ATOM 1563 O O . ILE A 1 200 ? 11.848 10.084 -12.506 1.00 87.62 200 ILE A O 1
ATOM 1567 N N . ILE A 1 201 ? 10.997 12.127 -12.052 1.00 84.69 201 ILE A N 1
ATOM 1568 C CA . ILE A 1 201 ? 11.137 12.653 -13.413 1.00 84.69 201 ILE A CA 1
ATOM 1569 C C . ILE A 1 201 ? 12.619 12.758 -13.797 1.00 84.69 201 ILE A C 1
ATOM 1571 O O . ILE A 1 201 ? 13.011 12.268 -14.858 1.00 84.69 201 ILE A O 1
ATOM 1575 N N . TYR A 1 202 ? 13.452 13.323 -12.919 1.00 82.56 202 TYR A N 1
ATOM 1576 C CA . TYR A 1 202 ? 14.890 13.504 -13.129 1.00 82.56 202 TYR A CA 1
ATOM 1577 C C . TYR A 1 202 ? 15.618 12.174 -13.375 1.00 82.56 202 TYR A C 1
ATOM 1579 O O . TYR A 1 202 ? 16.365 12.021 -14.346 1.00 82.56 202 TYR A O 1
ATOM 1587 N N . PHE A 1 203 ? 15.359 11.165 -12.538 1.00 81.44 203 PHE A N 1
ATOM 1588 C CA . PHE A 1 203 ? 15.960 9.839 -12.690 1.00 81.44 203 PHE A CA 1
ATOM 1589 C C . PHE A 1 203 ? 15.379 9.048 -13.870 1.00 81.44 203 PHE A C 1
ATOM 1591 O O . PHE A 1 203 ? 16.005 8.079 -14.317 1.00 81.44 203 PHE A O 1
ATOM 1598 N N . ASN A 1 204 ? 14.236 9.480 -14.420 1.00 80.38 204 ASN A N 1
ATOM 1599 C CA . ASN A 1 204 ? 13.528 8.837 -15.528 1.00 80.38 204 ASN A CA 1
ATOM 1600 C C . ASN A 1 204 ? 13.248 7.353 -15.228 1.00 80.38 204 ASN A C 1
ATOM 1602 O O . ASN A 1 204 ? 13.500 6.467 -16.057 1.00 80.38 204 ASN A O 1
ATOM 1606 N N . VAL A 1 205 ? 12.795 7.088 -13.997 1.00 77.62 205 VAL A N 1
ATOM 1607 C CA . VAL A 1 205 ? 12.574 5.733 -13.484 1.00 77.62 205 VAL A CA 1
ATOM 1608 C C . VAL A 1 205 ? 11.413 5.093 -14.235 1.00 77.62 205 VAL A C 1
ATOM 1610 O O . VAL A 1 205 ? 10.358 5.695 -14.408 1.00 77.62 205 VAL A O 1
ATOM 1613 N N . ASN A 1 206 ? 11.594 3.850 -14.680 1.00 78.62 206 ASN A N 1
ATOM 1614 C CA . ASN A 1 206 ? 10.507 3.068 -15.253 1.00 78.62 206 ASN A CA 1
ATOM 1615 C C . ASN A 1 206 ? 10.003 2.063 -14.213 1.00 78.62 206 ASN A C 1
ATOM 1617 O O . ASN A 1 206 ? 10.731 1.127 -13.874 1.00 78.62 206 ASN A O 1
ATOM 1621 N N . ALA A 1 207 ? 8.760 2.230 -13.749 1.00 70.19 207 ALA A N 1
ATOM 1622 C CA . ALA A 1 207 ? 8.134 1.316 -12.788 1.00 70.19 207 ALA A CA 1
ATOM 1623 C C . ALA A 1 207 ? 8.110 -0.139 -13.282 1.00 70.19 207 ALA A C 1
ATOM 1625 O O . ALA A 1 207 ? 8.255 -1.056 -12.483 1.00 70.19 207 ALA A O 1
ATOM 1626 N N . PHE A 1 208 ? 8.027 -0.347 -14.602 1.00 72.50 208 PHE A N 1
ATOM 1627 C CA . PHE A 1 208 ? 8.034 -1.672 -15.226 1.00 72.50 208 PHE A CA 1
ATOM 1628 C C . PHE A 1 208 ? 9.407 -2.137 -15.725 1.00 72.50 208 PHE A C 1
ATOM 1630 O O . PHE A 1 208 ? 9.498 -3.126 -16.451 1.00 72.50 208 PHE A O 1
ATOM 1637 N N . SER A 1 209 ? 10.503 -1.488 -15.310 1.00 72.38 209 SER A N 1
ATOM 1638 C CA . SER A 1 209 ? 11.832 -2.101 -15.437 1.00 72.38 209 SER A CA 1
ATOM 1639 C C . SER A 1 209 ? 11.783 -3.446 -14.708 1.00 72.38 209 SER A C 1
ATOM 1641 O O . SER A 1 209 ? 11.571 -3.455 -13.505 1.00 72.38 209 SER A O 1
ATOM 1643 N N . GLY A 1 210 ? 11.877 -4.577 -15.418 1.00 70.81 210 GLY A N 1
ATOM 1644 C CA . GLY A 1 210 ? 11.312 -5.861 -14.958 1.00 70.81 210 GLY A CA 1
ATOM 1645 C C . GLY A 1 210 ? 11.613 -6.289 -13.511 1.00 70.81 210 GLY A C 1
ATOM 1646 O O . GLY A 1 210 ? 10.752 -6.866 -12.865 1.00 70.81 210 GLY A O 1
ATOM 1647 N N . TYR A 1 211 ? 12.787 -5.963 -12.960 1.00 78.06 211 TYR A N 1
ATOM 1648 C CA . TYR A 1 211 ? 13.122 -6.249 -11.554 1.00 78.06 211 TYR A CA 1
ATOM 1649 C C . TYR A 1 211 ? 12.505 -5.257 -10.551 1.00 78.06 211 TYR A C 1
ATOM 1651 O O . TYR A 1 211 ? 12.186 -5.619 -9.423 1.00 78.06 211 TYR A O 1
ATOM 1659 N N . PHE A 1 212 ? 12.350 -3.997 -10.948 1.00 84.62 212 PHE A N 1
ATOM 1660 C CA . PHE A 1 212 ? 11.831 -2.931 -10.104 1.00 84.62 212 PHE A CA 1
ATOM 1661 C C . PHE A 1 212 ? 10.312 -3.044 -9.915 1.00 84.62 212 PHE A C 1
ATOM 1663 O O . PHE A 1 212 ? 9.822 -2.772 -8.824 1.00 84.62 212 PHE A O 1
ATOM 1670 N N . ASN A 1 213 ? 9.582 -3.546 -10.919 1.00 87.69 213 ASN A N 1
ATOM 1671 C CA . ASN A 1 213 ? 8.156 -3.865 -10.779 1.00 87.69 213 ASN A CA 1
ATOM 1672 C C . ASN A 1 213 ? 7.921 -4.914 -9.687 1.00 87.69 213 ASN A C 1
ATOM 1674 O O . ASN A 1 213 ? 7.105 -4.706 -8.794 1.00 87.69 213 ASN A O 1
ATOM 1678 N N . ALA A 1 214 ? 8.683 -6.011 -9.735 1.00 87.44 214 ALA A N 1
ATOM 1679 C CA . ALA A 1 214 ? 8.612 -7.083 -8.749 1.00 87.44 214 ALA A CA 1
ATOM 1680 C C . ALA A 1 214 ? 8.936 -6.566 -7.337 1.00 87.44 214 ALA A C 1
ATOM 1682 O O . ALA A 1 214 ? 8.229 -6.879 -6.379 1.00 87.44 214 ALA A O 1
ATOM 1683 N N . PHE A 1 215 ? 9.968 -5.723 -7.215 1.00 90.50 215 PHE A N 1
ATOM 1684 C CA . PHE A 1 215 ? 10.349 -5.061 -5.964 1.00 90.50 215 PHE A CA 1
ATOM 1685 C C . PHE A 1 215 ? 9.240 -4.150 -5.411 1.00 90.50 215 PHE A C 1
ATOM 1687 O O . PHE A 1 215 ? 8.878 -4.279 -4.243 1.00 90.50 215 PHE A O 1
ATOM 1694 N N . LEU A 1 216 ? 8.668 -3.267 -6.239 1.00 90.25 216 LEU A N 1
ATOM 1695 C CA . LEU A 1 216 ? 7.578 -2.378 -5.826 1.00 90.25 216 LEU A CA 1
ATOM 1696 C C . LEU A 1 216 ? 6.338 -3.166 -5.410 1.00 90.25 216 LEU A C 1
ATOM 1698 O O . LEU A 1 216 ? 5.818 -2.958 -4.319 1.00 90.25 216 LEU A O 1
ATOM 1702 N N . TYR A 1 217 ? 5.890 -4.090 -6.265 1.00 90.62 217 TYR A N 1
ATOM 1703 C CA . TYR A 1 217 ? 4.741 -4.953 -5.996 1.00 90.62 217 TYR A CA 1
ATOM 1704 C C . TYR A 1 217 ? 4.889 -5.682 -4.659 1.00 90.62 217 TYR A C 1
ATOM 1706 O O . TYR A 1 217 ? 3.958 -5.717 -3.862 1.00 90.62 217 TYR A O 1
ATOM 1714 N N . SER A 1 218 ? 6.088 -6.200 -4.396 1.00 91.62 218 SER A N 1
ATOM 1715 C CA . SER A 1 218 ? 6.406 -6.901 -3.159 1.00 91.62 218 SER A CA 1
ATOM 1716 C C . SER A 1 218 ? 6.132 -6.053 -1.931 1.00 91.62 218 SER A C 1
ATOM 1718 O O . SER A 1 218 ? 5.316 -6.443 -1.109 1.00 91.62 218 SER A O 1
ATOM 1720 N N . TYR A 1 219 ? 6.765 -4.886 -1.806 1.00 91.50 219 TYR A N 1
ATOM 1721 C CA . TYR A 1 219 ? 6.600 -4.057 -0.609 1.00 91.50 219 TYR A CA 1
ATOM 1722 C C . TYR A 1 219 ? 5.208 -3.441 -0.485 1.00 91.50 219 TYR A C 1
ATOM 1724 O O . TYR A 1 219 ? 4.709 -3.318 0.628 1.00 91.50 219 TYR A O 1
ATOM 1732 N N . GLN A 1 220 ? 4.552 -3.132 -1.606 1.00 90.56 220 GLN A N 1
ATOM 1733 C CA . GLN A 1 220 ? 3.185 -2.605 -1.603 1.00 90.56 220 GLN A CA 1
ATOM 1734 C C . GLN A 1 220 ? 2.154 -3.573 -1.018 1.00 90.56 220 GLN A C 1
ATOM 1736 O O . GLN A 1 220 ? 1.117 -3.129 -0.538 1.00 90.56 220 GLN A O 1
ATOM 1741 N N . VAL A 1 221 ? 2.402 -4.881 -1.110 1.00 89.62 221 VAL A N 1
ATOM 1742 C CA . VAL A 1 221 ? 1.432 -5.908 -0.715 1.00 89.62 221 VAL A CA 1
ATOM 1743 C C . VAL A 1 221 ? 1.910 -6.725 0.489 1.00 89.62 221 VAL A C 1
ATOM 1745 O O . VAL A 1 221 ? 1.105 -7.307 1.207 1.00 89.62 221 VAL A O 1
ATOM 1748 N N . MET A 1 222 ? 3.213 -6.724 0.779 1.00 90.25 222 MET A N 1
ATOM 1749 C CA . MET A 1 222 ? 3.824 -7.507 1.856 1.00 90.25 222 MET A CA 1
ATOM 1750 C C . MET A 1 222 ? 3.177 -7.278 3.227 1.00 90.25 222 MET A C 1
ATOM 1752 O O . MET A 1 222 ? 2.980 -8.245 3.961 1.00 90.25 222 MET A O 1
ATOM 1756 N N . GLY A 1 223 ? 2.802 -6.035 3.551 1.00 86.62 223 GLY A N 1
ATOM 1757 C CA . GLY A 1 223 ? 2.170 -5.689 4.831 1.00 86.62 223 GLY A CA 1
ATOM 1758 C C . GLY A 1 223 ? 0.834 -6.398 5.093 1.00 86.62 223 GLY A C 1
ATOM 1759 O O . GLY A 1 223 ? 0.414 -6.507 6.239 1.00 86.62 223 GLY A O 1
ATOM 1760 N N . VAL A 1 224 ? 0.184 -6.926 4.052 1.00 87.81 224 VAL A N 1
ATOM 1761 C CA . VAL A 1 224 ? -1.061 -7.698 4.167 1.00 87.81 224 VAL A CA 1
ATOM 1762 C C . VAL A 1 224 ? -0.809 -9.126 4.660 1.00 87.81 224 VAL A C 1
ATOM 1764 O O . VAL A 1 224 ? -1.625 -9.690 5.384 1.00 87.81 224 VAL A O 1
ATOM 1767 N N . PHE A 1 225 ? 0.316 -9.731 4.271 1.00 89.75 225 PHE A N 1
ATOM 1768 C CA . PHE A 1 225 ? 0.628 -11.121 4.620 1.00 89.75 225 PHE A CA 1
ATOM 1769 C C . PHE A 1 225 ? 1.239 -11.267 6.015 1.00 89.75 225 PHE A C 1
ATOM 1771 O O . PHE A 1 225 ? 1.267 -12.368 6.566 1.00 89.75 225 PHE A O 1
ATOM 1778 N N . ILE A 1 226 ? 1.777 -10.178 6.566 1.00 87.56 226 ILE A N 1
ATOM 1779 C CA . ILE A 1 226 ? 2.440 -10.181 7.865 1.00 87.56 226 ILE A CA 1
ATOM 1780 C C . ILE A 1 226 ? 1.367 -10.128 8.960 1.00 87.56 226 ILE A C 1
ATOM 1782 O O . ILE A 1 226 ? 0.562 -9.196 8.986 1.00 87.56 226 ILE A O 1
ATOM 1786 N N . PRO A 1 227 ? 1.346 -11.094 9.898 1.00 83.12 227 PRO A N 1
ATOM 1787 C CA . PRO A 1 227 ? 0.470 -11.004 11.053 1.00 83.12 227 PRO A CA 1
ATOM 1788 C C . PRO A 1 227 ? 0.789 -9.746 11.858 1.00 83.12 227 PRO A C 1
ATOM 1790 O O . PRO A 1 227 ? 1.947 -9.469 12.169 1.00 83.12 227 PRO A O 1
ATOM 1793 N N . LYS A 1 228 ? -0.244 -9.001 12.238 1.00 75.94 228 LYS A N 1
ATOM 1794 C CA . LYS A 1 228 ? -0.086 -7.669 12.826 1.00 75.94 228 LYS A CA 1
ATOM 1795 C C . LYS A 1 228 ? 0.726 -7.627 14.124 1.00 75.94 228 LYS A C 1
ATOM 1797 O O . LYS A 1 228 ? 1.459 -6.674 14.353 1.00 75.94 228 LYS A O 1
ATOM 1802 N N . TYR A 1 229 ? 0.659 -8.674 14.945 1.00 72.62 229 TYR A N 1
ATOM 1803 C CA . TYR A 1 229 ? 1.486 -8.769 16.153 1.00 72.62 229 TYR A CA 1
ATOM 1804 C C . TYR A 1 229 ? 2.983 -8.915 15.837 1.00 72.62 229 TYR A C 1
ATOM 1806 O O . TYR A 1 229 ? 3.808 -8.474 16.623 1.00 72.62 229 TYR A O 1
ATOM 1814 N N . VAL A 1 230 ? 3.345 -9.492 14.684 1.00 78.12 230 VAL A N 1
ATOM 1815 C CA . VAL A 1 230 ? 4.741 -9.536 14.223 1.00 78.12 230 VAL A CA 1
ATOM 1816 C C . VAL A 1 230 ? 5.153 -8.200 13.620 1.00 78.12 230 VAL A C 1
ATOM 1818 O O . VAL A 1 230 ? 6.305 -7.810 13.768 1.00 78.12 230 VAL A O 1
ATOM 1821 N N . GLU A 1 231 ? 4.230 -7.501 12.955 1.00 77.88 231 GLU A N 1
ATOM 1822 C CA . GLU A 1 231 ? 4.488 -6.188 12.354 1.00 77.88 231 GLU A CA 1
ATOM 1823 C C . GLU A 1 231 ? 4.971 -5.164 13.391 1.00 77.88 231 GLU A C 1
ATOM 1825 O O . GLU A 1 231 ? 5.903 -4.414 13.120 1.00 77.88 231 GLU A O 1
ATOM 1830 N N . LEU A 1 232 ? 4.401 -5.192 14.600 1.00 70.88 232 LEU A N 1
ATOM 1831 C CA . LEU A 1 232 ? 4.819 -4.344 15.723 1.00 70.88 232 LEU A CA 1
ATOM 1832 C C . LEU A 1 232 ? 6.267 -4.605 16.175 1.00 70.88 232 LEU A C 1
ATOM 1834 O O . LEU A 1 232 ? 6.941 -3.686 16.634 1.00 70.88 232 LEU A O 1
ATOM 1838 N N . ASP A 1 233 ? 6.749 -5.837 16.000 1.00 77.38 233 ASP A N 1
ATOM 1839 C CA . ASP A 1 233 ? 8.100 -6.274 16.365 1.00 77.38 233 ASP A CA 1
ATOM 1840 C C . ASP A 1 233 ? 9.092 -6.205 15.189 1.00 77.38 233 ASP A C 1
ATOM 1842 O O . ASP A 1 233 ? 10.212 -6.732 15.281 1.00 77.38 233 ASP A O 1
ATOM 1846 N N . LEU A 1 234 ? 8.691 -5.634 14.048 1.00 82.81 234 LEU A N 1
ATOM 1847 C CA . LEU A 1 234 ? 9.591 -5.432 12.919 1.00 82.81 234 LEU A CA 1
ATOM 1848 C C . LEU A 1 234 ? 10.556 -4.277 13.177 1.00 82.81 234 LEU A C 1
ATOM 1850 O O . LEU A 1 234 ? 10.300 -3.321 13.908 1.00 82.81 234 LEU A O 1
ATOM 1854 N N . ASP A 1 235 ? 11.712 -4.373 12.536 1.00 85.06 235 ASP A N 1
ATOM 1855 C CA . ASP A 1 235 ? 12.706 -3.318 12.542 1.00 85.06 235 ASP A CA 1
ATOM 1856 C C . ASP A 1 235 ? 12.228 -2.085 11.756 1.00 85.06 235 ASP A C 1
ATOM 1858 O O . ASP A 1 235 ? 11.466 -2.167 10.791 1.00 85.06 235 ASP A O 1
ATOM 1862 N N . ARG A 1 236 ? 12.758 -0.913 12.118 1.00 84.50 236 ARG A N 1
ATOM 1863 C CA . ARG A 1 236 ? 12.377 0.361 11.487 1.00 84.50 236 ARG A CA 1
ATOM 1864 C C . ARG A 1 236 ? 12.664 0.409 9.984 1.00 84.50 236 ARG A C 1
ATOM 1866 O O . ARG A 1 236 ? 12.001 1.163 9.281 1.00 84.50 236 ARG A O 1
ATOM 1873 N N . VAL A 1 237 ? 13.645 -0.352 9.491 1.00 86.25 237 VAL A N 1
ATOM 1874 C CA . VAL A 1 237 ? 14.039 -0.319 8.076 1.00 86.25 237 VAL A CA 1
ATOM 1875 C C . VAL A 1 237 ? 13.012 -1.057 7.224 1.00 86.25 237 VAL A C 1
ATOM 1877 O O . VAL A 1 237 ? 12.533 -0.496 6.241 1.00 86.25 237 VAL A O 1
ATOM 1880 N N . SER A 1 238 ? 12.637 -2.283 7.593 1.00 84.69 238 SER A N 1
ATOM 1881 C CA . SER A 1 238 ? 11.616 -3.035 6.854 1.00 84.69 238 SER A CA 1
ATOM 1882 C C . SER A 1 238 ? 10.259 -2.330 6.883 1.00 84.69 238 SER A C 1
ATOM 1884 O O . SER A 1 238 ? 9.635 -2.179 5.830 1.00 84.69 238 SER A O 1
ATOM 1886 N N . LEU A 1 239 ? 9.864 -1.799 8.047 1.00 84.12 239 LEU A N 1
ATOM 1887 C CA . LEU A 1 239 ? 8.666 -0.974 8.187 1.00 84.12 239 LEU A CA 1
ATOM 1888 C C . LEU A 1 239 ? 8.722 0.246 7.269 1.00 84.12 239 LEU A C 1
ATOM 1890 O O . LEU A 1 239 ? 7.772 0.480 6.528 1.00 84.12 239 LEU A O 1
ATOM 1894 N N . PHE A 1 240 ? 9.839 0.980 7.240 1.00 85.31 240 PHE A N 1
ATOM 1895 C CA . PHE A 1 240 ? 9.995 2.128 6.346 1.00 85.31 240 PHE A CA 1
ATOM 1896 C C . PHE A 1 240 ? 9.716 1.763 4.884 1.00 85.31 240 PHE A C 1
ATOM 1898 O O . PHE A 1 240 ? 8.973 2.480 4.223 1.00 85.31 240 PHE A O 1
ATOM 1905 N N . PHE A 1 241 ? 10.246 0.646 4.374 1.00 86.50 241 PHE A N 1
ATOM 1906 C CA . PHE A 1 241 ? 10.006 0.251 2.982 1.00 86.50 241 PHE A CA 1
ATOM 1907 C C . PHE A 1 241 ? 8.558 -0.162 2.709 1.00 86.50 241 PHE A C 1
ATOM 1909 O O . PHE A 1 241 ? 8.012 0.247 1.684 1.00 86.50 241 PHE A O 1
ATOM 1916 N N . ILE A 1 242 ? 7.933 -0.933 3.606 1.00 86.00 242 ILE A N 1
ATOM 1917 C CA . ILE A 1 242 ? 6.520 -1.332 3.481 1.00 86.00 242 ILE A CA 1
ATOM 1918 C C . ILE A 1 242 ? 5.636 -0.080 3.425 1.00 86.00 242 ILE A C 1
ATOM 1920 O O . ILE A 1 242 ? 4.861 0.112 2.488 1.00 86.00 242 ILE A O 1
ATOM 1924 N N . TYR A 1 243 ? 5.820 0.816 4.390 1.00 83.56 243 TYR A N 1
ATOM 1925 C CA . TYR A 1 243 ? 5.013 2.015 4.558 1.00 83.56 243 TYR A CA 1
ATOM 1926 C C . TYR A 1 243 ? 5.262 3.083 3.486 1.00 83.56 243 TYR A C 1
ATOM 1928 O O . TYR A 1 243 ? 4.309 3.628 2.925 1.00 83.56 243 TYR A O 1
ATOM 1936 N N . ALA A 1 244 ? 6.525 3.357 3.143 1.00 83.56 244 ALA A N 1
ATOM 1937 C CA . ALA A 1 244 ? 6.876 4.364 2.144 1.00 83.56 244 ALA A CA 1
ATOM 1938 C C . ALA A 1 244 ? 6.456 3.947 0.728 1.00 83.56 244 ALA A C 1
ATOM 1940 O O . ALA A 1 244 ? 5.937 4.772 -0.021 1.00 83.56 244 ALA A O 1
ATOM 1941 N N . LEU A 1 245 ? 6.644 2.676 0.350 1.00 84.62 245 LEU A N 1
ATOM 1942 C CA . LEU A 1 245 ? 6.263 2.188 -0.983 1.00 84.62 245 LEU A CA 1
ATOM 1943 C C . LEU A 1 245 ? 4.761 1.896 -1.098 1.00 84.62 245 LEU A C 1
ATOM 1945 O O . LEU A 1 245 ? 4.215 1.975 -2.200 1.00 84.62 245 LEU A O 1
ATOM 1949 N N . GLY A 1 246 ? 4.096 1.589 0.019 1.00 78.62 246 GLY A N 1
ATOM 1950 C CA . GLY A 1 246 ? 2.638 1.504 0.110 1.00 78.62 246 GLY A CA 1
ATOM 1951 C C . GLY A 1 246 ? 1.931 2.862 0.203 1.00 78.62 246 GLY A C 1
ATOM 1952 O O . GLY A 1 246 ? 0.714 2.906 0.050 1.00 78.62 246 GLY A O 1
ATOM 1953 N N . LEU A 1 247 ? 2.670 3.955 0.439 1.00 76.00 247 LEU A N 1
ATOM 1954 C CA . LEU A 1 247 ? 2.147 5.290 0.769 1.00 76.00 247 LEU A CA 1
ATOM 1955 C C . LEU A 1 247 ? 1.162 5.303 1.959 1.00 76.00 247 LEU A C 1
ATOM 1957 O O . LEU A 1 247 ? 0.317 6.186 2.056 1.00 76.00 247 LEU A O 1
ATOM 1961 N N . GLN A 1 248 ? 1.271 4.351 2.888 1.00 64.69 248 GLN A N 1
ATOM 1962 C CA . GLN A 1 248 ? 0.339 4.198 4.017 1.00 64.69 248 GLN A CA 1
ATOM 1963 C C . GLN A 1 248 ? 0.716 5.068 5.240 1.00 64.69 248 GLN A C 1
ATOM 1965 O O . GLN A 1 248 ? 0.252 4.823 6.349 1.00 64.69 248 GLN A O 1
ATOM 1970 N N . GLY A 1 249 ? 1.537 6.109 5.041 1.00 59.56 249 GLY A N 1
ATOM 1971 C CA . GLY A 1 249 ? 2.115 6.933 6.113 1.00 59.56 249 GLY A CA 1
ATOM 1972 C C . GLY A 1 249 ? 3.298 6.244 6.797 1.00 59.56 249 GLY A C 1
ATOM 1973 O O . GLY A 1 249 ? 3.523 5.061 6.592 1.00 59.56 249 GLY A O 1
ATOM 1974 N N . THR A 1 250 ? 4.105 6.963 7.581 1.00 40.44 250 THR A N 1
ATOM 197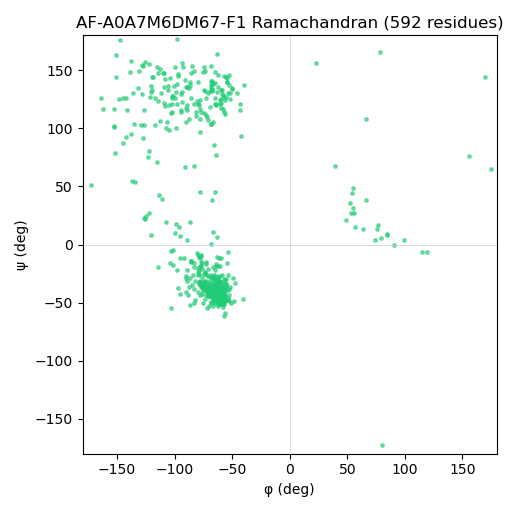5 C CA . THR A 1 250 ? 5.182 6.337 8.363 1.00 40.44 250 THR A CA 1
ATOM 1976 C C . THR A 1 250 ? 4.544 5.568 9.515 1.00 40.44 250 THR A C 1
ATOM 1978 O O . THR A 1 250 ? 4.029 6.214 10.418 1.00 40.44 250 THR A O 1
ATOM 1981 N N . GLY A 1 251 ? 4.581 4.230 9.532 1.00 44.88 251 GLY A N 1
ATOM 1982 C CA . GLY A 1 251 ? 4.113 3.415 10.669 1.00 44.88 251 GLY A CA 1
ATOM 1983 C C . GLY A 1 251 ? 4.967 3.539 11.936 1.00 44.88 251 GLY A C 1
ATOM 1984 O O . GLY A 1 251 ? 5.254 2.566 12.625 1.00 44.88 251 GLY A O 1
ATOM 1985 N N . SER A 1 252 ? 5.437 4.747 12.213 1.00 44.25 252 SER A N 1
ATOM 1986 C CA . SER A 1 252 ? 6.009 5.178 13.469 1.00 44.25 252 SER A CA 1
ATOM 1987 C C . SER A 1 252 ? 4.899 5.801 14.322 1.00 44.25 252 SER A C 1
ATOM 1989 O O . SER A 1 252 ? 3.961 6.410 13.818 1.00 44.25 252 SER A O 1
ATOM 1991 N N . ASN A 1 253 ? 5.041 5.746 15.648 1.00 52.50 253 ASN A N 1
ATOM 1992 C CA . ASN A 1 253 ? 4.149 6.440 16.592 1.00 52.50 253 ASN A CA 1
ATOM 1993 C C . ASN A 1 253 ? 4.176 7.991 16.461 1.00 52.50 253 ASN A C 1
ATOM 1995 O O . ASN A 1 253 ? 3.556 8.701 17.262 1.00 52.50 253 ASN A O 1
ATOM 1999 N N . LEU A 1 254 ? 4.872 8.544 15.455 1.00 61.06 254 LEU A N 1
ATOM 2000 C CA . LEU A 1 254 ? 4.919 9.969 15.105 1.00 61.06 254 LEU A CA 1
ATOM 2001 C C . LEU A 1 254 ? 3.656 10.411 14.344 1.00 61.06 254 LEU A C 1
ATOM 2003 O O . LEU A 1 254 ? 3.733 11.129 13.353 1.00 61.06 254 LEU A O 1
ATOM 2007 N N . GLY A 1 255 ? 2.478 10.005 14.820 1.00 72.00 255 GLY A N 1
ATOM 2008 C CA . GLY A 1 255 ? 1.228 10.588 14.344 1.00 72.00 255 GLY A CA 1
ATOM 2009 C C . GLY A 1 255 ? 1.254 12.105 14.519 1.00 72.00 255 GLY A C 1
ATOM 2010 O O . GLY A 1 255 ? 1.529 12.573 15.631 1.00 72.00 255 GLY A O 1
ATOM 2011 N N . VAL A 1 256 ? 0.974 12.831 13.437 1.00 80.88 256 VAL A N 1
ATOM 2012 C CA . VAL A 1 256 ? 0.985 14.297 13.371 1.00 80.88 256 VAL A CA 1
ATOM 2013 C C . VAL A 1 256 ? -0.439 14.832 13.518 1.00 80.88 256 VAL A C 1
ATOM 2015 O O . VAL A 1 256 ? -1.350 14.381 12.830 1.00 80.88 256 VAL A O 1
ATOM 2018 N N . CYS A 1 257 ? -0.633 15.817 14.393 1.00 83.88 257 CYS A N 1
ATOM 2019 C CA . CYS A 1 257 ? -1.888 16.562 14.504 1.00 83.88 257 CYS A CA 1
ATOM 2020 C C . CYS A 1 257 ? -1.982 17.618 13.394 1.00 83.88 257 CYS A C 1
ATOM 2022 O O . CYS A 1 257 ? -1.135 18.514 13.347 1.00 83.88 257 CYS A O 1
ATOM 2024 N N . PHE A 1 258 ? -3.002 17.536 12.531 1.00 82.50 258 PHE A N 1
ATOM 2025 C CA . PHE A 1 258 ? -3.264 18.579 11.534 1.00 82.50 258 PHE A CA 1
ATOM 2026 C C . PHE A 1 258 ? -4.130 19.708 12.082 1.00 82.50 258 PHE A C 1
ATOM 2028 O O . PHE A 1 258 ? -3.732 20.862 11.962 1.00 82.50 258 PHE A O 1
ATOM 2035 N N . TYR A 1 259 ? -5.275 19.378 12.677 1.00 86.44 259 TYR A N 1
ATOM 2036 C CA . TYR A 1 259 ? -6.212 20.319 13.289 1.00 86.44 259 TYR A CA 1
ATOM 2037 C C . TYR A 1 259 ? -6.972 19.639 14.435 1.00 86.44 259 TYR A C 1
ATOM 2039 O O . TYR A 1 259 ? -6.966 18.409 14.542 1.00 86.44 259 TYR A O 1
ATOM 2047 N N . ASP A 1 260 ? -7.592 20.442 15.298 1.00 88.25 260 ASP A N 1
ATOM 2048 C CA . ASP A 1 260 ? -8.406 19.946 16.409 1.00 88.25 260 ASP A CA 1
ATOM 2049 C C . ASP A 1 260 ? -9.809 19.521 15.945 1.00 88.25 260 ASP A C 1
ATOM 2051 O O . ASP A 1 260 ? -10.425 20.169 15.102 1.00 88.25 260 ASP A O 1
ATOM 2055 N N . GLY A 1 261 ? -10.309 18.415 16.484 1.00 87.56 261 GLY A N 1
ATOM 2056 C CA . GLY A 1 261 ? -11.554 17.761 16.091 1.00 87.56 261 GLY A CA 1
ATOM 2057 C C . GLY A 1 261 ? -11.443 16.798 14.904 1.00 87.56 261 GLY A C 1
ATOM 2058 O O . GLY A 1 261 ? -12.477 16.348 14.414 1.00 87.56 261 GLY A O 1
ATOM 2059 N N . MET A 1 262 ? -10.235 16.467 14.424 1.00 88.50 262 MET A N 1
ATOM 2060 C CA . MET A 1 262 ? -10.065 15.531 13.302 1.00 88.50 262 MET A CA 1
ATOM 2061 C C . MET A 1 262 ? -10.544 14.125 13.685 1.00 88.50 262 MET A C 1
ATOM 2063 O O . MET A 1 262 ? -10.011 13.507 14.612 1.00 88.50 262 MET A O 1
ATOM 2067 N N . ASP A 1 263 ? -11.525 13.608 12.946 1.00 90.56 263 ASP A N 1
ATOM 2068 C CA . ASP A 1 263 ? -12.084 12.275 13.161 1.00 90.56 263 ASP A CA 1
ATOM 2069 C C . ASP A 1 263 ? -11.484 11.216 12.205 1.00 90.56 263 ASP A C 1
ATOM 2071 O O . ASP A 1 263 ? -10.634 11.490 11.349 1.00 90.56 263 ASP A O 1
ATOM 2075 N N . ASN A 1 264 ? -11.888 9.953 12.375 1.00 89.25 264 ASN A N 1
ATOM 2076 C CA . ASN A 1 264 ? -11.401 8.859 11.531 1.00 89.25 264 ASN A CA 1
ATOM 2077 C C . ASN A 1 264 ? -11.878 8.978 10.073 1.00 89.25 264 ASN A C 1
ATOM 2079 O O . ASN A 1 264 ? -11.179 8.514 9.171 1.00 89.25 264 ASN A O 1
ATOM 2083 N N . LEU A 1 265 ? -13.044 9.580 9.830 1.00 90.31 265 LEU A N 1
ATOM 2084 C CA . LEU A 1 265 ? -13.590 9.753 8.488 1.00 90.31 265 LEU A CA 1
ATOM 2085 C C . LEU A 1 265 ? -12.802 10.832 7.730 1.00 90.31 265 LEU A C 1
ATOM 2087 O O . LEU A 1 265 ? -12.394 10.615 6.588 1.00 90.31 265 LEU A O 1
ATOM 2091 N N . ASP A 1 266 ? -12.492 11.939 8.403 1.00 90.44 266 ASP A N 1
ATOM 2092 C CA . ASP A 1 266 ? -11.621 13.005 7.924 1.00 90.44 266 ASP A CA 1
ATOM 2093 C C . ASP A 1 266 ? -10.213 12.461 7.609 1.00 90.44 266 ASP A C 1
ATOM 2095 O O . ASP A 1 266 ? -9.663 12.747 6.545 1.00 90.44 266 ASP A O 1
ATOM 2099 N N . LYS A 1 267 ? -9.643 11.600 8.471 1.00 88.56 267 LYS A N 1
ATOM 2100 C CA . LYS A 1 267 ? -8.355 10.922 8.209 1.00 88.56 267 LYS A CA 1
ATOM 2101 C C . LYS A 1 267 ? -8.389 10.104 6.914 1.00 88.56 267 LYS A C 1
ATOM 2103 O O . LYS A 1 267 ? -7.445 10.170 6.124 1.00 88.56 267 LYS A O 1
ATOM 2108 N N . ILE A 1 268 ? -9.450 9.326 6.688 1.00 88.19 268 ILE A N 1
ATOM 2109 C CA . ILE A 1 268 ? -9.604 8.530 5.461 1.00 88.19 268 ILE A CA 1
ATOM 2110 C C . ILE A 1 268 ? -9.747 9.453 4.240 1.00 88.19 268 ILE A C 1
ATOM 2112 O O . ILE A 1 268 ? -9.101 9.215 3.219 1.00 88.19 268 ILE A O 1
ATOM 2116 N N . GLY A 1 269 ? -10.501 10.550 4.359 1.00 89.19 269 GLY A N 1
ATOM 2117 C CA . GLY A 1 269 ? -10.617 11.572 3.315 1.00 89.19 269 GLY A CA 1
ATOM 2118 C C . GLY A 1 269 ? -9.286 12.253 2.976 1.00 89.19 269 GLY A C 1
ATOM 2119 O O . GLY A 1 269 ? -8.931 12.371 1.804 1.00 89.19 269 GLY A O 1
ATOM 2120 N N . LEU A 1 270 ? -8.488 12.629 3.979 1.00 88.00 270 LEU A N 1
ATOM 2121 C CA . LEU A 1 270 ? -7.159 13.221 3.778 1.00 88.00 270 LEU A CA 1
ATOM 2122 C C . LEU A 1 270 ? -6.200 12.274 3.048 1.00 88.00 270 LEU A C 1
ATOM 2124 O O . LEU A 1 270 ? -5.364 12.726 2.262 1.00 88.00 270 LEU A O 1
ATOM 2128 N N . ASN A 1 271 ? -6.346 10.960 3.230 1.00 88.06 271 ASN A N 1
ATOM 2129 C CA . ASN A 1 271 ? -5.538 9.987 2.499 1.00 88.06 271 ASN A CA 1
ATOM 2130 C C . ASN A 1 271 ? -5.802 10.005 0.981 1.00 88.06 271 ASN A C 1
ATOM 2132 O O . ASN A 1 271 ? -4.902 9.624 0.233 1.00 88.06 271 ASN A O 1
ATOM 2136 N N . PHE A 1 272 ? -6.956 10.492 0.494 1.00 89.19 272 PHE A N 1
ATOM 2137 C CA . PHE A 1 272 ? -7.187 10.712 -0.946 1.00 89.19 272 PHE A CA 1
ATOM 2138 C C . PHE A 1 272 ? -6.406 11.902 -1.507 1.00 89.19 272 PHE A C 1
ATOM 2140 O O . PHE A 1 272 ? -6.075 11.917 -2.696 1.00 89.19 272 PHE A O 1
ATOM 2147 N N . VAL A 1 273 ? -6.072 12.884 -0.668 1.00 89.69 273 VAL A N 1
ATOM 2148 C CA . VAL A 1 273 ? -5.375 14.101 -1.098 1.00 89.69 273 VAL A CA 1
ATOM 2149 C C . VAL A 1 273 ? -3.962 13.777 -1.582 1.00 89.69 273 VAL A C 1
ATOM 2151 O O . VAL A 1 273 ? -3.521 14.332 -2.585 1.00 89.69 273 VAL A O 1
ATOM 2154 N N . ILE A 1 274 ? -3.269 12.835 -0.931 1.00 88.56 274 ILE A N 1
ATOM 2155 C CA . ILE A 1 274 ? -1.907 12.414 -1.301 1.00 88.56 274 ILE A CA 1
ATOM 2156 C C . ILE A 1 274 ? -1.832 11.912 -2.756 1.00 88.56 274 ILE A C 1
ATOM 2158 O O . ILE A 1 274 ? -1.100 12.505 -3.554 1.00 88.56 274 ILE A O 1
ATOM 2162 N N . PRO A 1 275 ? -2.551 10.846 -3.155 1.00 92.00 275 PRO A N 1
ATOM 2163 C CA . PRO A 1 275 ? -2.469 10.331 -4.512 1.00 92.00 275 PRO A CA 1
ATOM 2164 C C . PRO A 1 275 ? -3.067 11.308 -5.533 1.00 92.00 275 PRO A C 1
ATOM 2166 O O . PRO A 1 275 ? -2.515 11.438 -6.627 1.00 92.00 275 PRO A O 1
ATOM 2169 N N . ALA A 1 276 ? -4.130 12.043 -5.181 1.00 92.38 276 ALA A N 1
ATOM 2170 C CA . ALA A 1 276 ? -4.694 13.074 -6.049 1.00 92.38 276 ALA A CA 1
ATOM 2171 C C . ALA A 1 276 ? -3.658 14.163 -6.365 1.00 92.38 276 ALA A C 1
ATOM 2173 O O . ALA A 1 276 ? -3.439 14.485 -7.532 1.00 92.38 276 ALA A O 1
ATOM 2174 N N . TYR A 1 277 ? -2.950 14.657 -5.346 1.00 93.38 277 TYR 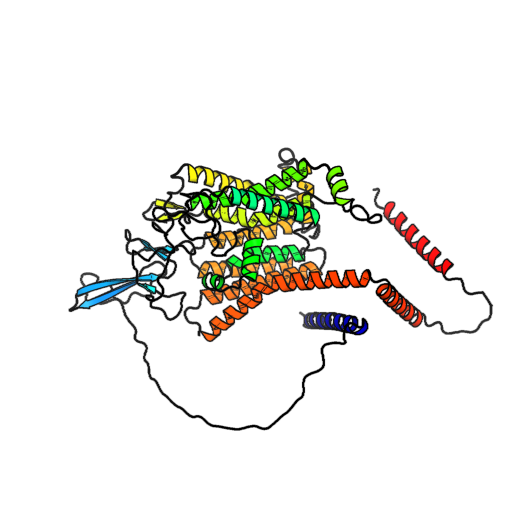A N 1
ATOM 2175 C CA . TYR A 1 277 ? -1.868 15.623 -5.505 1.00 93.38 277 TYR A CA 1
ATOM 2176 C C . TYR A 1 277 ? -0.755 15.085 -6.405 1.00 93.38 277 TYR A C 1
ATOM 2178 O O . TYR A 1 277 ? -0.361 15.758 -7.356 1.00 93.38 277 TYR A O 1
ATOM 2186 N N . MET A 1 278 ? -0.282 13.858 -6.164 1.00 92.75 278 MET A N 1
ATOM 2187 C CA . MET A 1 278 ? 0.790 13.256 -6.964 1.00 92.75 278 MET A CA 1
ATOM 2188 C C . MET A 1 278 ? 0.408 13.148 -8.449 1.00 92.75 278 MET A C 1
ATOM 2190 O O . MET A 1 278 ? 1.217 13.469 -9.326 1.00 92.75 278 MET A O 1
ATOM 2194 N N . ILE A 1 279 ? -0.828 12.731 -8.744 1.00 92.44 279 ILE A N 1
ATOM 2195 C CA . ILE A 1 279 ? -1.345 12.604 -10.114 1.00 92.44 279 ILE A CA 1
ATOM 2196 C C . ILE A 1 279 ? -1.507 13.985 -10.763 1.00 92.44 279 ILE A C 1
ATOM 2198 O O . ILE A 1 279 ? -1.002 14.203 -11.868 1.00 92.44 279 ILE A O 1
ATOM 2202 N N . VAL A 1 280 ? -2.165 14.926 -10.078 1.00 92.81 280 VAL A N 1
ATOM 2203 C CA . VAL A 1 280 ? -2.436 16.279 -10.591 1.00 92.81 280 VAL A CA 1
ATOM 2204 C C . VAL A 1 280 ? -1.138 17.050 -10.811 1.00 92.81 280 VAL A C 1
ATOM 2206 O O . VAL A 1 280 ? -0.935 17.599 -11.890 1.00 92.81 280 VAL A O 1
ATOM 2209 N N . PHE A 1 281 ? -0.213 17.039 -9.851 1.00 92.62 281 PHE A N 1
ATOM 2210 C CA . PHE A 1 281 ? 1.070 17.733 -9.966 1.00 92.62 281 PHE A CA 1
ATOM 2211 C C . PHE A 1 281 ? 1.918 17.184 -11.121 1.00 92.62 281 PHE A C 1
ATOM 2213 O O . PHE A 1 281 ? 2.465 17.950 -11.915 1.00 92.62 281 PHE A O 1
ATOM 2220 N N . THR A 1 282 ? 1.957 15.857 -11.292 1.00 90.25 282 THR A N 1
ATOM 2221 C CA . THR A 1 282 ? 2.646 15.231 -12.432 1.00 90.25 282 THR A CA 1
ATOM 2222 C C . THR A 1 282 ? 1.997 15.618 -13.766 1.00 90.25 282 THR A C 1
ATOM 2224 O O . THR A 1 282 ? 2.704 15.880 -14.743 1.00 90.25 282 THR A O 1
ATOM 2227 N N . ALA A 1 283 ? 0.664 15.701 -13.822 1.00 88.19 283 ALA A N 1
ATOM 2228 C CA . ALA A 1 283 ? -0.064 16.142 -15.011 1.00 88.19 283 ALA A CA 1
ATOM 2229 C C . ALA A 1 283 ? 0.182 17.628 -15.333 1.00 88.19 283 ALA A C 1
ATOM 2231 O O . ALA A 1 283 ? 0.387 17.971 -16.499 1.00 88.19 283 ALA A O 1
ATOM 2232 N N . ILE A 1 284 ? 0.224 18.497 -14.315 1.00 89.69 284 ILE A N 1
ATOM 2233 C CA . ILE A 1 284 ? 0.538 19.928 -14.446 1.00 89.69 284 ILE A CA 1
ATOM 2234 C C . ILE A 1 284 ? 1.956 20.103 -14.992 1.00 89.69 284 ILE A C 1
ATOM 2236 O O . ILE A 1 284 ? 2.124 20.738 -16.030 1.00 89.69 284 ILE A O 1
ATOM 2240 N N . ILE A 1 285 ? 2.969 19.484 -14.375 1.00 86.44 285 ILE A N 1
ATOM 2241 C CA . ILE A 1 285 ? 4.353 19.510 -14.883 1.00 86.44 285 ILE A CA 1
ATOM 2242 C C . ILE A 1 285 ? 4.392 19.044 -16.339 1.00 86.44 285 ILE A C 1
ATOM 2244 O O . ILE A 1 285 ? 4.997 19.706 -17.182 1.00 86.44 285 ILE A O 1
ATOM 2248 N N . GLY A 1 286 ? 3.727 17.928 -16.644 1.00 81.00 286 GLY A N 1
ATOM 2249 C CA . GLY A 1 286 ? 3.698 17.370 -17.990 1.00 81.00 286 GLY A CA 1
ATOM 2250 C C . GLY A 1 286 ? 3.048 18.281 -19.036 1.00 81.00 286 GLY A C 1
ATOM 2251 O O . GLY A 1 286 ? 3.400 18.201 -20.211 1.00 81.00 286 GLY A O 1
ATOM 2252 N N . ARG A 1 287 ? 2.113 19.145 -18.624 1.00 82.44 287 ARG A N 1
ATOM 2253 C CA . ARG A 1 287 ? 1.404 20.075 -19.510 1.00 82.44 287 ARG A CA 1
ATOM 2254 C C . ARG A 1 287 ? 2.098 21.427 -19.649 1.00 82.44 287 ARG A C 1
ATOM 2256 O O . ARG A 1 287 ? 2.103 21.973 -20.748 1.00 82.44 287 ARG A O 1
ATOM 2263 N N . PHE A 1 288 ? 2.632 21.969 -18.558 1.00 78.44 288 PHE A N 1
ATOM 2264 C CA . PHE A 1 288 ? 3.105 23.353 -18.500 1.00 78.44 288 PHE A CA 1
ATOM 2265 C C . PHE A 1 288 ? 4.610 23.515 -18.701 1.00 78.44 288 PHE A C 1
ATOM 2267 O O . PHE A 1 288 ? 5.030 24.599 -19.090 1.00 78.44 288 PHE A O 1
ATOM 2274 N N . LEU A 1 289 ? 5.433 22.484 -18.482 1.00 70.25 289 LEU A N 1
ATOM 2275 C CA . LEU A 1 289 ? 6.873 22.594 -18.722 1.00 70.25 289 LEU A CA 1
ATOM 2276 C C . LEU A 1 289 ? 7.195 22.189 -20.169 1.00 70.25 289 LEU A C 1
ATOM 2278 O O . LEU A 1 289 ? 7.181 20.994 -20.482 1.00 70.25 289 LEU A O 1
ATOM 2282 N N . PRO A 1 290 ? 7.499 23.144 -21.073 1.00 62.69 290 PRO A N 1
ATOM 2283 C CA . PRO A 1 290 ? 7.837 22.816 -22.448 1.00 62.69 290 PRO A CA 1
ATOM 2284 C C . PRO A 1 290 ? 9.105 21.961 -22.489 1.00 62.69 290 PRO A C 1
ATOM 2286 O O . PRO A 1 290 ? 10.046 22.183 -21.724 1.00 62.69 290 PRO A O 1
ATOM 2289 N N . ASN A 1 291 ? 9.174 21.028 -23.445 1.00 62.59 291 ASN A N 1
ATOM 2290 C CA . ASN A 1 291 ? 10.340 20.154 -23.653 1.00 62.59 291 ASN A CA 1
ATOM 2291 C C . ASN A 1 291 ? 11.673 20.929 -23.710 1.00 62.59 291 ASN A C 1
ATOM 2293 O O . ASN A 1 291 ? 12.704 20.391 -23.319 1.00 62.59 291 ASN A O 1
ATOM 2297 N N . ARG A 1 292 ? 11.651 22.196 -24.152 1.00 59.53 292 ARG A N 1
ATOM 2298 C CA . ARG A 1 292 ? 12.816 23.095 -24.194 1.00 59.53 292 ARG A CA 1
ATOM 2299 C C . ARG A 1 292 ? 13.298 23.546 -22.809 1.00 59.53 292 ARG A C 1
ATOM 2301 O O . ARG A 1 292 ? 14.501 23.581 -22.594 1.00 59.53 292 ARG A O 1
ATOM 2308 N N . ALA A 1 293 ? 12.398 23.836 -21.866 1.00 62.66 293 ALA A N 1
ATOM 2309 C CA . ALA A 1 293 ? 12.770 24.214 -20.497 1.00 62.66 293 ALA A CA 1
ATOM 2310 C C . ALA A 1 293 ? 13.342 23.017 -19.720 1.00 62.66 293 ALA A C 1
ATOM 2312 O O . ALA A 1 293 ? 14.327 23.155 -18.999 1.00 62.66 293 ALA A O 1
ATOM 2313 N N . TRP A 1 294 ? 12.780 21.821 -19.941 1.00 62.12 294 TRP A N 1
ATOM 2314 C CA . TRP A 1 294 ? 13.341 20.568 -19.424 1.00 62.12 294 TRP A CA 1
ATOM 2315 C C . TRP A 1 294 ? 14.721 20.267 -20.000 1.00 62.12 294 TRP A C 1
ATOM 2317 O O . TRP A 1 294 ? 15.608 19.847 -19.262 1.00 62.12 294 TRP A O 1
ATOM 2327 N N . GLN A 1 295 ? 14.912 20.484 -21.304 1.00 58.00 295 GLN A N 1
ATOM 2328 C CA . GLN A 1 295 ? 16.229 20.363 -21.919 1.00 58.00 295 GLN A CA 1
ATOM 2329 C C . GLN A 1 295 ? 17.196 21.364 -21.289 1.00 58.00 295 GLN A C 1
ATOM 2331 O O . GLN A 1 295 ? 18.211 20.914 -20.786 1.00 58.00 295 GLN A O 1
ATOM 2336 N N . PHE A 1 296 ? 16.836 22.647 -21.190 1.00 61.22 296 PHE A N 1
ATOM 2337 C CA . PHE A 1 296 ? 17.672 23.704 -20.609 1.00 61.22 296 PHE A CA 1
ATOM 2338 C C . PHE A 1 296 ? 18.125 23.414 -19.164 1.00 61.22 296 PHE A C 1
ATOM 2340 O O . PHE A 1 296 ? 19.315 23.499 -18.865 1.00 61.22 296 PHE A O 1
ATOM 2347 N N . LEU A 1 297 ? 17.204 22.991 -18.287 1.00 61.66 297 LEU A N 1
ATOM 2348 C CA . LEU A 1 297 ? 17.511 22.621 -16.895 1.00 61.66 297 LEU A CA 1
ATOM 2349 C C . LEU A 1 297 ? 18.431 21.392 -16.780 1.00 61.66 297 LEU A C 1
ATOM 2351 O O . LEU A 1 297 ? 19.152 21.256 -15.794 1.00 61.66 297 LEU A O 1
ATOM 2355 N N . LEU A 1 298 ? 18.416 20.490 -17.767 1.00 57.59 298 LEU A N 1
ATOM 2356 C CA . LEU A 1 298 ? 19.202 19.249 -17.766 1.00 57.59 298 LEU A CA 1
ATOM 2357 C C . LEU A 1 298 ? 20.475 19.323 -18.628 1.00 57.59 298 LEU A C 1
ATOM 2359 O O . LEU A 1 298 ? 21.367 18.495 -18.452 1.00 57.59 298 LEU A O 1
ATOM 2363 N N . THR A 1 299 ? 20.588 20.292 -19.542 1.00 51.75 299 THR A N 1
ATOM 2364 C CA . THR A 1 299 ? 21.748 20.489 -20.434 1.00 51.75 299 THR A CA 1
ATOM 2365 C C . THR A 1 299 ? 22.915 21.210 -19.781 1.00 51.75 299 THR A C 1
ATOM 2367 O O . THR A 1 299 ? 23.991 21.239 -20.366 1.00 51.75 299 THR A O 1
ATOM 2370 N N . HIS A 1 300 ? 22.773 21.722 -18.556 1.00 51.78 300 HIS A N 1
ATOM 2371 C CA . HIS A 1 300 ? 23.915 22.282 -17.822 1.00 51.78 300 HIS A CA 1
ATOM 2372 C C . HIS A 1 300 ? 24.953 21.217 -17.403 1.00 51.78 300 HIS A C 1
ATOM 2374 O O . HIS A 1 300 ? 25.958 21.539 -16.769 1.00 51.78 300 HIS A O 1
ATOM 2380 N N . GLN A 1 301 ? 24.725 19.944 -17.750 1.00 46.34 301 GLN A N 1
ATOM 2381 C CA . GLN A 1 301 ? 25.614 18.834 -17.446 1.00 46.34 301 GLN A CA 1
ATOM 2382 C C . GLN A 1 301 ? 26.355 18.339 -18.700 1.00 46.34 301 GLN A C 1
ATOM 2384 O O . GLN A 1 301 ? 25.857 17.527 -19.477 1.00 46.34 301 GLN A O 1
ATOM 2389 N N . THR A 1 302 ? 27.610 18.789 -18.792 1.00 44.31 302 THR A N 1
ATOM 2390 C CA . THR A 1 302 ? 28.736 18.261 -19.585 1.00 44.31 302 THR A CA 1
ATOM 2391 C C . THR A 1 302 ? 28.616 18.337 -21.108 1.00 44.31 302 THR A C 1
ATOM 2393 O O . THR A 1 302 ? 27.926 17.539 -21.745 1.00 44.31 302 THR A O 1
ATOM 2396 N N . GLU A 1 303 ? 29.403 19.249 -21.686 1.00 40.88 303 GLU A N 1
ATOM 2397 C CA . GLU A 1 303 ? 29.848 19.210 -23.080 1.00 40.88 303 GLU A CA 1
ATOM 2398 C C . GLU A 1 303 ? 30.280 17.774 -23.444 1.00 40.88 303 GLU A C 1
ATOM 2400 O O . GLU A 1 303 ? 31.193 17.214 -22.839 1.00 40.88 303 GLU A O 1
ATOM 2405 N N . GLY A 1 304 ? 29.571 17.140 -24.385 1.00 51.53 304 GLY A N 1
ATOM 2406 C CA . GLY A 1 304 ? 29.937 15.829 -24.943 1.00 51.53 304 GLY A CA 1
ATOM 2407 C C . GLY A 1 304 ? 28.980 14.658 -24.673 1.00 51.53 304 GLY A C 1
ATOM 2408 O O . GLY A 1 304 ? 29.166 13.593 -25.260 1.00 51.53 304 GLY A O 1
ATOM 2409 N N . SER A 1 305 ? 27.934 14.815 -23.852 1.00 49.69 305 SER A N 1
ATOM 2410 C CA . SER A 1 305 ? 26.931 13.754 -23.629 1.00 49.69 305 SER A CA 1
ATOM 2411 C C . SER A 1 305 ? 25.648 14.001 -24.434 1.00 49.69 305 SER A C 1
ATOM 2413 O O . SER A 1 305 ? 25.048 15.067 -24.334 1.00 49.69 305 SER A O 1
ATOM 2415 N N . ALA A 1 306 ? 25.187 13.011 -25.212 1.00 50.31 306 ALA A N 1
ATOM 2416 C CA . ALA A 1 306 ? 23.935 13.111 -25.973 1.00 50.31 306 ALA A CA 1
ATOM 2417 C C . ALA A 1 306 ? 22.737 13.487 -25.065 1.00 50.31 306 ALA A C 1
ATOM 2419 O O . ALA A 1 306 ? 22.625 12.951 -23.956 1.00 50.31 306 ALA A O 1
ATOM 2420 N N . PRO A 1 307 ? 21.809 14.356 -25.520 1.00 52.94 307 PRO A N 1
ATOM 2421 C CA . PRO A 1 307 ? 20.714 14.854 -24.691 1.00 52.94 307 PRO A CA 1
ATOM 2422 C C . PRO A 1 307 ? 19.820 13.708 -24.197 1.00 52.94 307 PRO A C 1
ATOM 2424 O O . PRO A 1 307 ? 19.229 12.953 -24.977 1.00 52.94 307 PRO A O 1
ATOM 2427 N N . ARG A 1 308 ? 19.700 13.574 -22.872 1.00 58.56 308 ARG A N 1
ATOM 2428 C CA . ARG A 1 308 ? 18.887 12.535 -22.230 1.00 58.56 308 ARG A CA 1
ATOM 2429 C C . ARG A 1 308 ? 17.401 12.854 -22.426 1.00 58.56 308 ARG A C 1
ATOM 2431 O O . ARG A 1 308 ? 16.875 13.780 -21.820 1.00 58.56 308 ARG A O 1
ATOM 2438 N N . ARG A 1 309 ? 16.692 12.066 -23.246 1.00 61.22 309 ARG A N 1
ATOM 2439 C CA . ARG A 1 309 ? 15.230 12.195 -23.406 1.00 61.22 309 ARG A CA 1
ATOM 2440 C C . ARG A 1 309 ? 14.510 11.768 -22.120 1.00 61.22 309 ARG A C 1
ATOM 2442 O O . ARG A 1 309 ? 14.384 10.572 -21.833 1.00 61.22 309 ARG A O 1
ATOM 2449 N N . VAL A 1 310 ? 14.035 12.741 -21.348 1.00 66.56 310 VAL A N 1
ATOM 2450 C CA . VAL A 1 310 ? 13.113 12.521 -20.224 1.00 66.56 310 VAL A CA 1
ATOM 2451 C C . VAL A 1 310 ? 11.726 12.216 -20.778 1.00 66.56 310 VAL A C 1
ATOM 2453 O O . VAL A 1 310 ? 11.255 12.883 -21.695 1.00 66.56 310 VAL A O 1
ATOM 2456 N N . SER A 1 311 ? 11.080 11.170 -20.258 1.00 73.69 311 SER A N 1
ATOM 2457 C CA . SER A 1 311 ? 9.736 10.779 -20.682 1.00 73.69 311 SER A CA 1
ATOM 2458 C C . SER A 1 311 ? 8.758 11.003 -19.537 1.00 73.69 311 SER A C 1
ATOM 2460 O O . SER A 1 311 ? 8.720 10.226 -18.586 1.00 73.69 311 SER A O 1
ATOM 2462 N N . ILE A 1 312 ? 7.930 12.042 -19.660 1.00 80.12 312 ILE A N 1
ATOM 2463 C CA . ILE A 1 312 ? 6.845 12.349 -18.712 1.00 80.12 312 ILE A CA 1
ATOM 2464 C C . ILE A 1 312 ? 5.909 11.140 -18.540 1.00 80.12 312 ILE A C 1
ATOM 2466 O O . ILE A 1 312 ? 5.484 10.836 -17.429 1.00 80.12 312 ILE A O 1
ATOM 2470 N N . GLY A 1 313 ? 5.667 10.381 -19.616 1.00 82.94 313 GLY A N 1
ATOM 2471 C CA . GLY A 1 313 ? 4.864 9.156 -19.570 1.00 82.94 313 GLY A CA 1
ATOM 2472 C C . GLY A 1 313 ? 5.404 8.097 -18.602 1.00 82.94 313 GLY A C 1
ATOM 2473 O O . GLY A 1 313 ? 4.613 7.409 -17.959 1.00 82.94 313 GLY A O 1
ATOM 2474 N N . ARG A 1 314 ? 6.732 7.994 -18.429 1.00 85.38 314 ARG A N 1
ATOM 2475 C CA . ARG A 1 314 ? 7.350 7.071 -17.457 1.00 85.38 314 ARG A CA 1
ATOM 2476 C C . ARG A 1 314 ? 7.118 7.518 -16.019 1.00 85.38 314 ARG A C 1
ATOM 2478 O O . ARG A 1 314 ? 6.762 6.688 -15.187 1.00 85.38 314 ARG A O 1
ATOM 2485 N N . ALA A 1 315 ? 7.261 8.816 -15.748 1.00 87.44 315 ALA A N 1
ATOM 2486 C CA . ALA A 1 315 ? 6.995 9.379 -14.428 1.00 87.44 315 ALA A CA 1
ATOM 2487 C C . ALA A 1 315 ? 5.519 9.219 -14.041 1.00 87.44 315 ALA A C 1
ATOM 2489 O O . ALA A 1 315 ? 5.222 8.709 -12.965 1.00 87.44 315 ALA A O 1
ATOM 2490 N N . PHE A 1 316 ? 4.594 9.538 -14.952 1.00 89.06 316 PHE A N 1
ATOM 2491 C CA . PHE A 1 316 ? 3.162 9.336 -14.721 1.00 89.06 316 PHE A CA 1
ATOM 2492 C C . PHE A 1 316 ? 2.823 7.858 -14.488 1.00 89.06 316 PHE A C 1
ATOM 2494 O O . PHE A 1 316 ? 2.095 7.531 -13.559 1.00 89.06 316 PHE A O 1
ATOM 2501 N N . SER A 1 317 ? 3.403 6.949 -15.280 1.00 89.00 317 SER A N 1
ATOM 2502 C CA . SER A 1 317 ? 3.234 5.501 -15.085 1.00 89.00 317 SER A CA 1
ATOM 2503 C C . SER A 1 317 ? 3.694 5.049 -13.701 1.00 89.00 317 SER A C 1
ATOM 2505 O O . SER A 1 317 ? 3.035 4.236 -13.061 1.00 89.00 317 SER A O 1
ATOM 2507 N N . PHE A 1 318 ? 4.825 5.577 -13.233 1.00 89.62 318 PHE A N 1
ATOM 2508 C CA . PHE A 1 318 ? 5.360 5.274 -11.913 1.00 89.62 318 PHE A CA 1
ATOM 2509 C C . PHE A 1 318 ? 4.452 5.793 -10.799 1.00 89.62 318 PHE A C 1
ATOM 2511 O O . PHE A 1 318 ? 4.101 5.032 -9.899 1.00 89.62 318 PHE A O 1
ATOM 2518 N N . VAL A 1 319 ? 4.017 7.050 -10.893 1.00 91.50 319 VAL A N 1
ATOM 2519 C CA . VAL A 1 319 ? 3.085 7.653 -9.933 1.00 91.50 319 VAL A CA 1
ATOM 2520 C C . VAL A 1 319 ? 1.770 6.876 -9.892 1.00 91.50 319 VAL A C 1
ATOM 2522 O O . VAL A 1 319 ? 1.308 6.546 -8.804 1.00 91.50 319 VAL A O 1
ATOM 2525 N N . ALA A 1 320 ? 1.214 6.500 -11.046 1.00 90.94 320 ALA A N 1
ATOM 2526 C CA . ALA A 1 320 ? -0.009 5.705 -11.124 1.00 90.94 320 ALA A CA 1
ATOM 2527 C C . ALA A 1 320 ? 0.139 4.339 -10.429 1.00 90.94 320 ALA A C 1
ATOM 2529 O O . ALA A 1 320 ? -0.730 3.951 -9.654 1.00 90.94 320 ALA A O 1
ATOM 2530 N N . VAL A 1 321 ? 1.257 3.632 -10.644 1.00 90.88 321 VAL A N 1
ATOM 2531 C CA . VAL A 1 321 ? 1.537 2.338 -9.987 1.00 90.88 321 VAL A CA 1
ATOM 2532 C C . VAL A 1 321 ? 1.669 2.484 -8.473 1.00 90.88 321 VAL A C 1
ATOM 2534 O O . VAL A 1 321 ? 1.165 1.638 -7.733 1.00 90.88 321 VAL A O 1
ATOM 2537 N N . ILE A 1 322 ? 2.345 3.533 -7.999 1.00 89.75 322 ILE A N 1
ATOM 2538 C CA . ILE A 1 322 ? 2.514 3.756 -6.561 1.00 89.75 322 ILE A CA 1
ATOM 2539 C C . ILE A 1 322 ? 1.187 4.141 -5.901 1.00 89.75 322 ILE A C 1
ATOM 2541 O O . ILE A 1 322 ? 0.835 3.582 -4.865 1.00 89.75 322 ILE A O 1
ATOM 2545 N N . CYS A 1 323 ? 0.419 5.032 -6.526 1.00 92.62 323 CYS A N 1
ATOM 2546 C CA . CYS A 1 323 ? -0.857 5.494 -5.984 1.00 92.62 323 CYS A CA 1
ATOM 2547 C C . CYS A 1 323 ? -1.954 4.423 -6.034 1.00 92.62 323 CYS A C 1
ATOM 2549 O O . CYS A 1 323 ? -2.911 4.511 -5.272 1.00 92.62 323 CYS A O 1
ATOM 2551 N N . TYR A 1 324 ? -1.830 3.406 -6.894 1.00 92.38 324 TYR A N 1
ATOM 2552 C CA . TYR A 1 324 ? -2.859 2.380 -7.076 1.00 92.38 324 TYR A CA 1
ATOM 2553 C C . TYR A 1 324 ? -3.232 1.636 -5.801 1.00 92.38 324 TYR A C 1
ATOM 2555 O O . TYR A 1 324 ? -4.416 1.563 -5.475 1.00 92.38 324 TYR A O 1
ATOM 2563 N N . SER A 1 325 ? -2.252 1.116 -5.060 1.00 89.75 325 SER A N 1
ATOM 2564 C CA . SER A 1 325 ? -2.544 0.389 -3.820 1.00 89.75 325 SER A CA 1
ATOM 2565 C C . SER A 1 325 ? -3.204 1.294 -2.781 1.00 89.75 325 SER A C 1
ATOM 2567 O O . SER A 1 325 ? -4.139 0.860 -2.113 1.00 89.75 325 SER A O 1
ATOM 2569 N N . LEU A 1 326 ? -2.764 2.553 -2.683 1.00 90.25 326 LEU A N 1
ATOM 2570 C CA . LEU A 1 326 ? -3.319 3.521 -1.742 1.00 90.25 326 LEU A CA 1
ATOM 2571 C C . LEU A 1 326 ? -4.768 3.882 -2.099 1.00 90.25 326 LEU A C 1
ATOM 2573 O O . LEU A 1 326 ? -5.647 3.702 -1.264 1.00 90.25 326 LEU A O 1
ATOM 2577 N N . ILE A 1 327 ? -5.034 4.302 -3.343 1.00 93.56 327 ILE A N 1
ATOM 2578 C CA . ILE A 1 327 ? -6.393 4.628 -3.814 1.00 93.56 327 ILE A CA 1
ATOM 2579 C C . ILE A 1 327 ? -7.324 3.431 -3.620 1.00 93.56 327 ILE A C 1
ATOM 2581 O O . ILE A 1 327 ? -8.430 3.598 -3.114 1.00 93.56 327 ILE A O 1
ATOM 2585 N N . THR A 1 328 ? -6.872 2.225 -3.980 1.00 93.50 328 THR A N 1
ATOM 2586 C CA . THR A 1 328 ? -7.673 1.004 -3.824 1.00 93.50 328 THR A CA 1
ATOM 2587 C C . THR A 1 328 ? -7.986 0.738 -2.353 1.00 93.50 328 THR A C 1
ATOM 2589 O O . THR A 1 328 ? -9.137 0.488 -2.023 1.00 93.50 328 THR A O 1
ATOM 2592 N N . THR A 1 329 ? -6.995 0.843 -1.462 1.00 90.31 329 THR A N 1
ATOM 2593 C CA . THR A 1 329 ? -7.188 0.618 -0.019 1.00 90.31 329 THR A CA 1
ATOM 2594 C C . THR A 1 329 ? -8.184 1.615 0.567 1.00 90.31 329 THR A C 1
ATOM 2596 O O . THR A 1 329 ? -9.148 1.198 1.192 1.00 90.31 329 THR A O 1
ATOM 2599 N N . ILE A 1 330 ? -8.010 2.914 0.299 1.00 91.12 330 ILE A N 1
ATOM 2600 C CA . ILE A 1 330 ? -8.906 3.968 0.803 1.00 91.12 330 ILE A CA 1
ATOM 2601 C C . ILE A 1 330 ? -10.333 3.767 0.280 1.00 91.12 330 ILE A C 1
ATOM 2603 O O . ILE A 1 330 ? -11.297 3.882 1.030 1.00 91.12 330 ILE A O 1
ATOM 2607 N N . THR A 1 331 ? -10.465 3.450 -1.010 1.00 94.38 331 THR A N 1
ATOM 2608 C CA . THR A 1 331 ? -11.761 3.206 -1.652 1.00 94.38 331 THR A CA 1
ATOM 2609 C C . THR A 1 331 ? -12.480 2.025 -1.006 1.00 94.38 331 THR A C 1
ATOM 2611 O O . THR A 1 331 ? -13.664 2.127 -0.705 1.00 94.38 331 THR A O 1
ATOM 2614 N N . LEU A 1 332 ? -11.772 0.917 -0.770 1.00 92.75 332 LEU A N 1
ATOM 2615 C CA . LEU A 1 332 ? -12.348 -0.259 -0.124 1.00 92.75 332 LEU A CA 1
ATOM 2616 C C . LEU A 1 332 ? -12.675 0.003 1.353 1.00 92.75 332 LEU A C 1
ATOM 2618 O O . LEU A 1 332 ? -13.750 -0.382 1.789 1.00 92.75 332 LEU A O 1
ATOM 2622 N N . ASP A 1 333 ? -11.813 0.714 2.085 1.00 89.12 333 ASP A N 1
ATOM 2623 C CA . ASP A 1 333 ? -12.040 1.089 3.489 1.00 89.12 333 ASP A CA 1
ATOM 2624 C C . ASP A 1 333 ? -13.287 1.974 3.687 1.00 89.12 333 ASP A C 1
ATOM 2626 O O . ASP A 1 333 ? -13.917 1.908 4.739 1.00 89.12 333 ASP A O 1
ATOM 2630 N N . LEU A 1 334 ? -13.634 2.816 2.704 1.00 91.38 334 LEU A N 1
ATOM 2631 C CA . LEU A 1 334 ? -14.850 3.648 2.720 1.00 91.38 334 LEU A CA 1
ATOM 2632 C C . LEU A 1 334 ? -16.121 2.870 2.380 1.00 91.38 334 LEU A C 1
ATOM 2634 O O . LEU A 1 334 ? -17.197 3.220 2.850 1.00 91.38 334 LEU A O 1
ATOM 2638 N N . ILE A 1 335 ? -16.005 1.853 1.528 1.00 93.31 335 ILE A N 1
ATOM 2639 C CA . ILE A 1 335 ? -17.129 0.990 1.141 1.00 93.31 335 ILE A CA 1
ATOM 2640 C C . ILE A 1 335 ? -17.406 -0.058 2.231 1.00 93.31 335 ILE A C 1
ATOM 2642 O O . ILE A 1 335 ? -18.516 -0.584 2.318 1.00 93.31 335 ILE A O 1
ATOM 2646 N N . ASP A 1 336 ? -16.402 -0.372 3.048 1.00 91.00 336 ASP A N 1
ATOM 2647 C CA . ASP A 1 336 ? -16.497 -1.383 4.088 1.00 91.00 336 ASP A CA 1
ATOM 2648 C C . ASP A 1 336 ? -17.508 -1.001 5.178 1.00 91.00 336 ASP A C 1
ATOM 2650 O O . ASP A 1 336 ? -17.451 0.073 5.792 1.00 91.00 336 ASP A O 1
ATOM 2654 N N . ARG A 1 337 ? -18.447 -1.917 5.422 1.00 91.56 337 ARG A N 1
ATOM 2655 C CA . ARG A 1 337 ? -19.595 -1.701 6.300 1.00 91.56 337 ARG A CA 1
ATOM 2656 C C . ARG A 1 337 ? -19.761 -2.840 7.283 1.00 91.56 337 ARG A C 1
ATOM 2658 O O . ARG A 1 337 ? -19.485 -3.998 6.979 1.00 91.56 337 ARG A O 1
ATOM 2665 N N . ILE A 1 338 ? -20.285 -2.501 8.450 1.00 89.31 338 ILE A N 1
ATOM 2666 C CA . ILE A 1 338 ? -20.582 -3.455 9.509 1.00 89.31 338 ILE A CA 1
ATOM 2667 C C . ILE A 1 338 ? -21.989 -3.225 10.048 1.00 89.31 338 ILE A C 1
ATOM 2669 O O . ILE A 1 338 ? -22.397 -2.093 10.297 1.00 89.31 338 ILE A O 1
ATOM 2673 N N . THR A 1 339 ? -22.736 -4.311 10.217 1.00 89.19 339 THR A N 1
ATOM 2674 C CA . THR A 1 339 ? -24.073 -4.295 10.811 1.00 89.19 339 THR A CA 1
ATOM 2675 C C . THR A 1 339 ? -23.970 -4.495 12.318 1.00 89.19 339 THR A C 1
ATOM 2677 O O . THR A 1 339 ? -23.520 -5.557 12.754 1.00 89.19 339 THR A O 1
ATOM 2680 N N . ILE A 1 340 ? -24.404 -3.506 13.095 1.00 86.94 340 ILE A N 1
ATOM 2681 C CA . ILE A 1 340 ? -24.498 -3.556 14.562 1.00 86.94 340 ILE A CA 1
ATOM 2682 C C . ILE A 1 340 ? -25.921 -3.121 14.925 1.00 86.94 340 ILE A C 1
ATOM 2684 O O . ILE A 1 340 ? -26.403 -2.117 14.405 1.00 86.94 340 ILE A O 1
ATOM 2688 N N . ASP A 1 341 ? -26.623 -3.902 15.749 1.00 84.69 341 ASP A N 1
ATOM 2689 C CA . ASP A 1 341 ? -28.014 -3.637 16.162 1.00 84.69 341 ASP A CA 1
ATOM 2690 C C . ASP A 1 341 ? -29.001 -3.403 15.000 1.00 84.69 341 ASP A C 1
ATOM 2692 O O . ASP A 1 341 ? -29.906 -2.573 15.069 1.00 84.69 341 ASP A O 1
ATOM 2696 N N . GLY A 1 342 ? -28.810 -4.114 13.883 1.00 84.19 342 GLY A N 1
ATOM 2697 C CA . GLY A 1 342 ? -29.657 -3.982 12.691 1.00 84.19 342 GLY A CA 1
ATOM 2698 C C . GLY A 1 342 ? -29.434 -2.700 11.877 1.00 84.19 342 GLY A C 1
ATOM 2699 O O . GLY A 1 342 ? -30.123 -2.501 10.879 1.00 84.19 342 GLY A O 1
ATOM 2700 N N . LYS A 1 343 ? -28.463 -1.859 12.255 1.00 89.75 343 LYS A N 1
ATOM 2701 C CA . LYS A 1 343 ? -28.042 -0.670 11.503 1.00 89.75 343 LYS A CA 1
ATOM 2702 C C . LYS A 1 343 ? -26.661 -0.863 10.890 1.00 89.75 343 LYS A C 1
ATOM 2704 O O . LYS A 1 343 ? -25.811 -1.554 11.450 1.00 89.75 343 LYS A O 1
ATOM 2709 N N . GLU A 1 344 ? -26.434 -0.249 9.734 1.00 92.62 344 GLU A N 1
ATOM 2710 C CA . GLU A 1 344 ? -25.148 -0.296 9.039 1.00 92.62 344 GLU A CA 1
ATOM 2711 C C . GLU A 1 344 ? -24.278 0.906 9.426 1.00 92.62 344 GLU A C 1
ATOM 2713 O O . GLU A 1 344 ? -24.713 2.056 9.385 1.00 92.62 344 GLU A O 1
ATOM 2718 N N . TYR A 1 345 ? -23.022 0.639 9.773 1.00 92.06 345 TYR A N 1
ATOM 2719 C CA . TYR A 1 345 ? -22.017 1.640 10.120 1.00 92.06 345 TYR A CA 1
ATOM 2720 C C . TYR A 1 345 ? -20.763 1.460 9.264 1.00 92.06 345 TYR A C 1
ATOM 2722 O O . TYR A 1 345 ? -20.478 0.368 8.771 1.00 92.06 345 TYR A O 1
ATOM 2730 N N . VAL A 1 346 ? -19.980 2.527 9.118 1.00 92.38 346 VAL A N 1
ATOM 2731 C CA . VAL A 1 346 ? -18.673 2.474 8.443 1.00 92.38 346 VAL A CA 1
ATOM 2732 C C . VAL A 1 346 ? -17.671 1.746 9.338 1.00 92.38 346 VAL A C 1
ATOM 2734 O O . VAL A 1 346 ? -17.465 2.160 10.478 1.00 92.38 346 VAL A O 1
ATOM 2737 N N . TYR A 1 347 ? -16.997 0.702 8.847 1.00 90.31 347 TYR A N 1
ATOM 2738 C CA . TYR A 1 347 ? -16.192 -0.184 9.707 1.00 90.31 347 TYR A CA 1
ATOM 2739 C C . TYR A 1 347 ? -15.098 0.548 10.512 1.00 90.31 347 TYR A C 1
ATOM 2741 O O . TYR A 1 347 ? -15.014 0.415 11.735 1.00 90.31 347 TYR A O 1
ATOM 2749 N N . LYS A 1 348 ? -14.287 1.391 9.857 1.00 87.44 348 LYS A N 1
ATOM 2750 C CA . LYS A 1 348 ? -13.216 2.173 10.517 1.00 87.44 348 LYS A CA 1
ATOM 2751 C C . LYS A 1 348 ? -13.709 3.418 11.264 1.00 87.44 348 LYS A C 1
ATOM 2753 O O . LYS A 1 348 ? -12.951 4.028 12.020 1.00 87.44 348 LYS A O 1
ATOM 2758 N N . ALA A 1 349 ? -14.965 3.801 11.073 1.00 90.06 349 ALA A N 1
ATOM 2759 C CA . ALA A 1 349 ? -15.584 4.968 11.689 1.00 90.06 349 ALA A CA 1
ATOM 2760 C C . ALA A 1 349 ? -16.968 4.594 12.234 1.00 90.06 349 ALA A C 1
ATOM 2762 O O . ALA A 1 349 ? -17.957 5.248 11.925 1.00 90.06 349 ALA A O 1
ATOM 2763 N N . ALA A 1 350 ? -17.035 3.549 13.068 1.00 88.12 350 ALA A N 1
ATOM 2764 C CA . ALA A 1 350 ? -18.286 2.9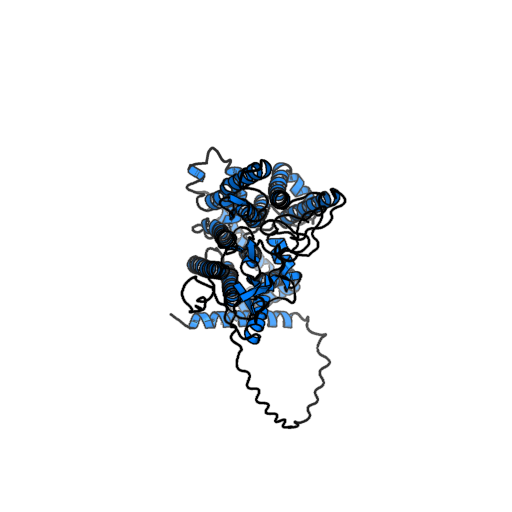27 13.527 1.00 88.12 350 ALA A CA 1
ATOM 2765 C C . ALA A 1 350 ? -19.183 3.807 14.433 1.00 88.12 350 ALA A C 1
ATOM 2767 O O . ALA A 1 350 ? -20.154 3.336 15.021 1.00 88.12 350 ALA A O 1
ATOM 2768 N N . PHE A 1 351 ? -18.874 5.100 14.549 1.00 89.38 351 PHE A N 1
ATOM 2769 C CA . PHE A 1 351 ? -19.755 6.130 15.101 1.00 89.38 351 PHE A CA 1
ATOM 2770 C C . PHE A 1 351 ? -20.607 6.826 14.021 1.00 89.38 351 PHE A C 1
ATOM 2772 O O . PHE A 1 351 ? -21.537 7.551 14.368 1.00 89.38 351 PHE A O 1
ATOM 2779 N N . VAL A 1 352 ? -20.301 6.613 12.736 1.00 91.31 352 VAL A N 1
ATOM 2780 C CA . VAL A 1 352 ? -20.995 7.184 11.574 1.00 91.31 352 VAL A CA 1
ATOM 2781 C C . VAL A 1 352 ? -21.866 6.113 10.928 1.00 91.31 352 VAL A C 1
ATOM 2783 O O . VAL A 1 352 ? -21.368 5.075 10.487 1.00 91.31 352 VAL A O 1
ATOM 2786 N N . GLU A 1 353 ? -23.171 6.372 10.876 1.00 92.44 353 GLU A N 1
ATOM 2787 C CA . GLU A 1 353 ? -24.131 5.535 10.153 1.00 92.44 353 GLU A CA 1
ATOM 2788 C C . GLU A 1 353 ? -23.844 5.575 8.648 1.00 92.44 353 GLU A C 1
ATOM 2790 O O . GLU A 1 353 ? -23.506 6.623 8.082 1.00 92.44 353 GLU A O 1
ATOM 2795 N N . TYR A 1 354 ? -23.944 4.418 8.001 1.00 92.38 354 TYR A N 1
ATOM 2796 C CA . TYR A 1 354 ? -23.594 4.251 6.599 1.00 92.38 354 TYR A CA 1
ATOM 2797 C C . TYR A 1 354 ? -24.522 5.094 5.717 1.00 92.38 354 TYR A C 1
ATOM 2799 O O . TYR A 1 354 ? -25.737 4.941 5.754 1.00 92.38 354 TYR A O 1
ATOM 2807 N N . LEU A 1 355 ? -23.939 6.026 4.953 1.00 91.06 355 LEU A N 1
ATOM 2808 C CA . LEU A 1 355 ? -24.665 7.038 4.159 1.00 91.06 355 LEU A CA 1
ATOM 2809 C C . LEU A 1 355 ? -25.637 7.924 4.970 1.00 91.06 355 LEU A C 1
ATOM 2811 O O . LEU A 1 355 ? -26.438 8.642 4.385 1.00 91.06 355 LEU A O 1
ATOM 2815 N N . GLY A 1 356 ? -25.535 7.938 6.303 1.00 87.62 356 GLY A N 1
ATOM 2816 C CA . GLY A 1 356 ? -26.394 8.755 7.168 1.00 87.62 356 GLY A CA 1
ATOM 2817 C C . GLY A 1 356 ? -25.900 10.190 7.378 1.00 87.62 356 GLY A C 1
ATOM 2818 O O . GLY A 1 356 ? -26.644 11.034 7.867 1.00 87.62 356 GLY A O 1
ATOM 2819 N N . THR A 1 357 ? -24.644 10.490 7.027 1.00 90.81 357 THR A N 1
ATOM 2820 C CA . THR A 1 357 ? -24.060 11.835 7.164 1.00 90.81 357 THR A CA 1
ATOM 2821 C C . THR A 1 357 ? -23.633 12.402 5.809 1.00 90.81 357 THR A C 1
ATOM 2823 O O . THR A 1 357 ? -23.076 11.660 4.993 1.00 90.81 357 THR A O 1
ATOM 2826 N N . PRO A 1 358 ? -23.780 13.724 5.581 1.00 92.25 358 PRO A N 1
ATOM 2827 C CA . PRO A 1 358 ? -23.406 14.347 4.308 1.00 92.25 358 PRO A CA 1
ATOM 2828 C C . PRO A 1 358 ? -21.905 14.209 4.018 1.00 92.25 358 PRO A C 1
ATOM 2830 O O . PRO A 1 358 ? -21.493 14.076 2.868 1.00 92.25 358 PRO A O 1
ATOM 2833 N N . LYS A 1 359 ? -21.064 14.177 5.064 1.00 91.81 359 LYS A N 1
ATOM 2834 C CA . LYS A 1 359 ? -19.621 13.928 4.927 1.00 91.81 359 LYS A CA 1
ATOM 2835 C C . LYS A 1 359 ? -19.338 12.557 4.308 1.00 91.81 359 LYS A C 1
ATOM 2837 O O . LYS A 1 359 ? -18.552 12.457 3.367 1.00 91.81 359 LYS A O 1
ATOM 2842 N N . HIS A 1 360 ? -19.962 11.505 4.844 1.00 93.62 360 HIS A N 1
ATOM 2843 C CA . HIS A 1 360 ? -19.763 10.150 4.340 1.00 93.62 360 HIS A CA 1
ATOM 2844 C C . HIS A 1 360 ? -20.319 9.997 2.926 1.00 93.62 360 HIS A C 1
ATOM 2846 O O . HIS A 1 360 ? -19.668 9.381 2.095 1.00 93.62 360 HIS A O 1
ATOM 2852 N N . GLU A 1 361 ? -21.474 10.593 2.628 1.00 93.19 361 GLU A N 1
ATOM 2853 C CA . GLU A 1 361 ? -22.077 10.551 1.293 1.00 93.19 361 GLU A CA 1
ATOM 2854 C C . GLU A 1 361 ? -21.131 11.097 0.210 1.00 93.19 361 GLU A C 1
ATOM 2856 O O . GLU A 1 361 ? -20.883 10.432 -0.798 1.00 93.19 361 GLU A O 1
ATOM 2861 N N . VAL A 1 362 ? -20.515 12.260 0.451 1.00 94.44 362 VAL A N 1
ATOM 2862 C CA . VAL A 1 362 ? -19.549 12.861 -0.484 1.00 94.44 362 VAL A CA 1
ATOM 2863 C C . VAL A 1 362 ? -18.298 11.987 -0.638 1.00 94.44 362 VAL A C 1
ATOM 2865 O O . VAL A 1 362 ? -17.845 11.744 -1.759 1.00 94.44 362 VAL A O 1
ATOM 2868 N N . LEU A 1 363 ? -17.739 11.479 0.466 1.00 94.12 363 LEU A N 1
ATOM 2869 C CA . LEU A 1 363 ? -16.567 10.593 0.430 1.00 94.12 363 LEU A CA 1
ATOM 2870 C C . LEU A 1 363 ? -16.865 9.268 -0.280 1.00 94.12 363 LEU A C 1
ATOM 2872 O O . LEU A 1 363 ? -16.040 8.787 -1.057 1.00 94.12 363 LEU A O 1
ATOM 2876 N N . PHE A 1 364 ? -18.053 8.709 -0.062 1.00 94.50 364 PHE A N 1
ATOM 2877 C CA . PHE A 1 364 ? -18.519 7.498 -0.719 1.00 94.50 364 PHE A CA 1
ATOM 2878 C C . PHE A 1 364 ? -18.674 7.709 -2.229 1.00 94.50 364 PHE A C 1
ATOM 2880 O O . PHE A 1 364 ? -18.167 6.907 -3.013 1.00 94.50 364 PHE A O 1
ATOM 2887 N N . ALA A 1 365 ? -19.272 8.823 -2.665 1.00 94.88 365 ALA A N 1
ATOM 2888 C CA . ALA A 1 365 ? -19.355 9.166 -4.084 1.00 94.88 365 ALA A CA 1
ATOM 2889 C C . ALA A 1 365 ? -17.959 9.267 -4.730 1.00 94.88 365 ALA A C 1
ATOM 2891 O O . ALA A 1 365 ? -17.722 8.697 -5.799 1.00 94.88 365 ALA A O 1
ATOM 2892 N N . MET A 1 366 ? -16.998 9.915 -4.059 1.00 94.31 366 MET A N 1
ATOM 2893 C CA . MET A 1 366 ? -15.606 9.978 -4.527 1.00 94.31 366 MET A CA 1
ATOM 2894 C C . MET A 1 366 ? -14.933 8.600 -4.582 1.00 94.31 366 MET A C 1
ATOM 2896 O O . MET A 1 366 ? -14.175 8.327 -5.521 1.00 94.31 366 MET A O 1
ATOM 2900 N N . ALA A 1 367 ? -15.219 7.719 -3.621 1.00 95.00 367 ALA A N 1
ATOM 2901 C CA . ALA A 1 367 ? -14.728 6.345 -3.610 1.00 95.00 367 ALA A CA 1
ATOM 2902 C C . ALA A 1 367 ? -15.272 5.552 -4.807 1.00 95.00 367 ALA A C 1
ATOM 2904 O O . ALA A 1 367 ? -14.494 4.935 -5.530 1.00 95.00 367 ALA A O 1
ATOM 2905 N N . ILE A 1 368 ? -16.574 5.635 -5.097 1.00 95.81 368 ILE A N 1
ATOM 2906 C CA . ILE A 1 368 ? -17.187 4.964 -6.255 1.00 95.81 368 ILE A CA 1
ATOM 2907 C C . ILE A 1 368 ? -16.617 5.490 -7.578 1.00 95.81 368 ILE A C 1
ATOM 2909 O O . ILE A 1 368 ? -16.263 4.698 -8.455 1.00 95.81 368 ILE A O 1
ATOM 2913 N N . ILE A 1 369 ? -16.445 6.807 -7.718 1.00 95.06 369 ILE A N 1
ATOM 2914 C CA . ILE A 1 369 ? -15.812 7.403 -8.904 1.00 95.06 369 ILE A CA 1
ATOM 2915 C C . ILE A 1 369 ? -14.375 6.884 -9.065 1.00 95.06 369 ILE A C 1
ATOM 2917 O O . ILE A 1 369 ? -13.982 6.470 -10.158 1.00 95.06 369 ILE A O 1
ATOM 2921 N N . SER A 1 370 ? -13.597 6.850 -7.980 1.00 94.31 370 SER A N 1
ATOM 2922 C CA . SER A 1 370 ? -12.219 6.341 -7.985 1.00 94.31 370 SER A CA 1
ATOM 2923 C C . SER A 1 370 ? -12.158 4.843 -8.303 1.00 94.31 370 SER A C 1
ATOM 2925 O O . SER A 1 370 ? -11.284 4.408 -9.058 1.00 94.31 370 SER A O 1
ATOM 2927 N N . LEU A 1 371 ? -13.110 4.057 -7.792 1.00 95.31 371 LEU A N 1
ATOM 2928 C CA . LEU A 1 371 ? -13.245 2.630 -8.074 1.00 95.31 371 LEU A CA 1
ATOM 2929 C C . LEU A 1 371 ? -13.459 2.391 -9.571 1.00 95.31 371 LEU A C 1
ATOM 2931 O O . LEU A 1 371 ? -12.738 1.610 -10.188 1.00 95.31 371 LEU A O 1
ATOM 2935 N N . ILE A 1 372 ? -14.426 3.091 -10.165 1.00 93.94 372 ILE A N 1
ATOM 2936 C CA . ILE A 1 372 ? -14.803 2.909 -11.569 1.00 93.94 372 ILE A CA 1
ATOM 2937 C C . ILE A 1 372 ? -13.699 3.422 -12.494 1.00 93.94 372 ILE A C 1
ATOM 2939 O O . ILE A 1 372 ? -13.232 2.685 -13.363 1.00 93.94 372 ILE A O 1
ATOM 2943 N N . LEU A 1 373 ? -13.257 4.669 -12.317 1.00 90.88 373 LEU A N 1
ATOM 2944 C CA . LEU A 1 373 ? -12.342 5.318 -13.258 1.00 90.88 373 LEU A CA 1
ATOM 2945 C C . LEU A 1 373 ? -10.903 4.825 -13.115 1.00 90.88 373 LEU A C 1
ATOM 2947 O O . LEU A 1 373 ? -10.220 4.609 -14.118 1.00 90.88 373 LEU A O 1
ATOM 2951 N N . PHE A 1 374 ? -10.429 4.658 -11.881 1.00 91.81 374 PHE A N 1
ATOM 2952 C CA . PHE A 1 374 ? -9.023 4.382 -11.616 1.00 91.81 374 PHE A CA 1
ATOM 2953 C C . PHE A 1 374 ? -8.776 2.913 -11.280 1.00 91.81 374 PHE A C 1
ATOM 2955 O O . PHE A 1 374 ? -7.982 2.268 -11.959 1.00 91.81 374 PHE A O 1
ATOM 2962 N N . VAL A 1 375 ? -9.461 2.350 -10.282 1.00 94.75 375 VAL A N 1
ATOM 2963 C CA . VAL A 1 375 ? -9.183 0.978 -9.818 1.00 94.75 375 VAL A CA 1
ATOM 2964 C C . VAL A 1 375 ? -9.570 -0.068 -10.867 1.00 94.75 375 VAL A C 1
ATOM 2966 O O . VAL A 1 375 ? -8.787 -0.970 -11.142 1.00 94.75 375 VAL A O 1
ATOM 2969 N N . LEU A 1 376 ? -10.745 0.060 -11.487 1.00 93.44 376 LEU A N 1
ATOM 2970 C CA . LEU A 1 376 ? -11.238 -0.870 -12.509 1.00 93.44 376 LEU A CA 1
ATOM 2971 C C . LEU A 1 376 ? -10.933 -0.379 -13.928 1.00 93.44 376 LEU A C 1
ATOM 2973 O O . LEU A 1 376 ? -10.482 -1.156 -14.774 1.00 93.44 376 LEU A O 1
ATOM 2977 N N . GLY A 1 377 ? -11.122 0.917 -14.183 1.00 90.50 377 GLY A N 1
ATOM 2978 C CA . GLY A 1 377 ? -10.904 1.519 -15.494 1.00 90.50 377 GLY A CA 1
ATOM 2979 C C . GLY A 1 377 ? -9.453 1.428 -15.963 1.00 90.50 377 GLY A C 1
ATOM 2980 O O . GLY A 1 377 ? -9.196 1.026 -17.098 1.00 90.50 377 GLY A O 1
ATOM 2981 N N . PHE A 1 378 ? -8.476 1.725 -15.100 1.00 89.06 378 PHE A N 1
ATOM 2982 C CA . PHE A 1 378 ? -7.068 1.733 -15.506 1.00 89.06 378 PHE A CA 1
ATOM 2983 C C . PHE A 1 378 ? -6.534 0.340 -15.903 1.00 89.06 378 PHE A C 1
ATOM 2985 O O . PHE A 1 378 ? -5.934 0.224 -16.980 1.00 89.06 378 PHE A O 1
ATOM 2992 N N . PRO A 1 379 ? -6.779 -0.746 -15.139 1.00 91.81 379 PRO A N 1
ATOM 2993 C CA . PRO A 1 379 ? -6.451 -2.098 -15.590 1.00 91.81 379 PRO A CA 1
ATOM 2994 C C . PRO A 1 379 ? -7.225 -2.507 -16.850 1.00 91.81 379 PRO A C 1
ATOM 2996 O O . PRO A 1 379 ? -6.629 -3.076 -17.765 1.00 91.81 379 PRO A O 1
ATOM 2999 N N . ALA A 1 380 ? -8.511 -2.153 -16.969 1.00 88.94 380 ALA A N 1
ATOM 3000 C CA . ALA A 1 380 ? -9.303 -2.457 -18.164 1.00 88.94 380 ALA A CA 1
ATOM 3001 C C . ALA A 1 380 ? -8.709 -1.825 -19.441 1.00 88.94 380 ALA A C 1
ATOM 3003 O O . ALA A 1 380 ? -8.598 -2.495 -20.473 1.00 88.94 380 ALA A O 1
ATOM 3004 N N . LEU A 1 381 ? -8.220 -0.581 -19.357 1.00 86.12 381 LEU A N 1
ATOM 3005 C CA . LEU A 1 381 ? -7.505 0.099 -20.448 1.00 86.12 381 LEU A CA 1
ATOM 3006 C C . LEU A 1 381 ? -6.197 -0.615 -20.834 1.00 86.12 381 LEU A C 1
ATOM 3008 O O . LEU A 1 381 ? -5.819 -0.663 -22.012 1.00 86.12 381 LEU A O 1
ATOM 3012 N N . LEU A 1 382 ? -5.488 -1.188 -19.857 1.00 85.94 382 LEU A N 1
ATOM 3013 C CA . LEU A 1 382 ? -4.281 -1.977 -20.109 1.00 85.94 382 LEU A CA 1
ATOM 3014 C C . LEU A 1 382 ? -4.602 -3.326 -20.755 1.00 85.94 382 LEU A C 1
ATOM 3016 O O . LEU A 1 382 ? -3.872 -3.737 -21.662 1.00 85.94 382 LEU A O 1
ATOM 3020 N N . PHE A 1 383 ? -5.680 -3.976 -20.314 1.00 84.50 383 PHE A N 1
ATOM 3021 C CA . PHE A 1 383 ? -6.131 -5.276 -20.800 1.00 84.50 383 PHE A CA 1
ATOM 3022 C C . PHE A 1 383 ? -6.639 -5.202 -22.243 1.00 84.50 383 PHE A C 1
ATOM 3024 O O . PHE A 1 383 ? -6.210 -5.968 -23.103 1.00 84.50 383 PHE A O 1
ATOM 3031 N N . GLY A 1 384 ? -7.517 -4.241 -22.530 1.00 69.38 384 GLY A N 1
ATOM 3032 C CA . GLY A 1 384 ? -8.254 -4.184 -23.784 1.00 69.38 384 GLY A CA 1
ATOM 3033 C C . GLY A 1 384 ? -7.889 -3.004 -24.672 1.00 69.38 384 GLY A C 1
ATOM 3034 O O . GLY A 1 384 ? -8.789 -2.435 -25.275 1.00 69.38 384 GLY A O 1
ATOM 3035 N N . SER A 1 385 ? -6.611 -2.638 -24.834 1.00 64.75 385 SER A N 1
ATOM 3036 C CA . SER A 1 385 ? -6.261 -1.516 -25.733 1.00 64.75 385 SER A CA 1
ATOM 3037 C C . SER A 1 385 ? -6.681 -1.709 -27.189 1.00 64.75 385 SER A C 1
ATOM 3039 O O . SER A 1 385 ? -6.616 -0.757 -27.950 1.00 64.75 385 SER A O 1
ATOM 3041 N N . PHE A 1 386 ? -7.098 -2.912 -27.588 1.00 55.75 386 PHE A N 1
ATOM 3042 C CA . PHE A 1 386 ? -7.707 -3.154 -28.894 1.00 55.75 386 PHE A CA 1
ATOM 3043 C C . PHE A 1 386 ? -9.237 -2.957 -28.884 1.00 55.75 386 PHE A C 1
ATOM 3045 O O . PHE A 1 386 ? -9.775 -2.313 -29.778 1.00 55.75 386 PHE A O 1
ATOM 3052 N N . TRP A 1 387 ? -9.937 -3.450 -27.855 1.00 57.94 387 TRP A N 1
ATOM 3053 C CA . TRP A 1 387 ? -11.401 -3.349 -27.733 1.00 57.94 387 TRP A CA 1
ATOM 3054 C C . TRP A 1 387 ? -11.867 -1.992 -27.177 1.00 57.94 387 TRP A C 1
ATOM 3056 O O . TRP A 1 387 ? -12.717 -1.337 -27.776 1.00 57.94 387 TRP A O 1
ATOM 3066 N N . PHE A 1 388 ? -11.267 -1.507 -26.086 1.00 57.75 388 PHE A N 1
ATOM 3067 C CA . PHE A 1 388 ? -11.607 -0.216 -25.473 1.00 57.75 388 PHE A CA 1
ATOM 3068 C C . PHE A 1 388 ? -11.201 0.978 -26.339 1.00 57.75 388 PHE A C 1
ATOM 3070 O O . PHE A 1 388 ? -11.927 1.967 -26.375 1.00 57.75 388 PHE A O 1
ATOM 3077 N N . ALA A 1 389 ? -10.099 0.883 -27.093 1.00 58.06 389 ALA A N 1
ATOM 3078 C CA . ALA A 1 389 ? -9.709 1.942 -28.029 1.00 58.06 389 ALA A CA 1
ATOM 3079 C C . ALA A 1 389 ? -10.686 2.091 -29.202 1.00 58.06 389 ALA A C 1
ATOM 3081 O O . ALA A 1 389 ? -10.682 3.133 -29.848 1.00 58.06 389 ALA A O 1
ATOM 3082 N N . ARG A 1 390 ? -11.505 1.068 -29.486 1.00 61.91 390 ARG A N 1
ATOM 3083 C CA . ARG A 1 390 ? -12.557 1.131 -30.505 1.00 61.91 390 ARG A CA 1
ATOM 3084 C C . ARG A 1 390 ? -13.838 1.767 -29.964 1.00 61.91 390 ARG A C 1
ATOM 3086 O O . ARG A 1 390 ? -14.466 2.523 -30.687 1.00 61.91 390 ARG A O 1
ATOM 3093 N N . ILE A 1 391 ? -14.193 1.482 -28.710 1.00 65.75 391 ILE A N 1
ATOM 3094 C CA . ILE A 1 391 ? -15.425 1.975 -28.069 1.00 65.75 391 ILE A CA 1
ATOM 3095 C C . ILE A 1 391 ? -15.269 3.423 -27.579 1.00 65.75 391 ILE A C 1
ATOM 3097 O O . ILE A 1 391 ? -16.167 4.233 -27.761 1.00 65.75 391 ILE A O 1
ATOM 3101 N N . PHE A 1 392 ? -14.119 3.773 -26.997 1.00 61.38 392 PHE A N 1
ATOM 3102 C CA . PHE A 1 392 ? -13.879 5.089 -26.386 1.00 61.38 392 PHE A CA 1
ATOM 3103 C C . PHE A 1 392 ? -12.942 5.983 -27.206 1.00 61.38 392 PHE A C 1
ATOM 3105 O O . PHE A 1 392 ? -12.365 6.931 -26.668 1.00 61.38 392 PHE A O 1
ATOM 3112 N N . ARG A 1 393 ? -12.775 5.689 -28.504 1.00 57.97 393 ARG A N 1
ATOM 3113 C CA . ARG A 1 393 ? -11.842 6.407 -29.389 1.00 57.97 393 ARG A CA 1
ATOM 3114 C C . ARG A 1 393 ? -12.097 7.913 -29.423 1.00 57.97 393 ARG A C 1
ATOM 3116 O O . ARG A 1 393 ? -11.140 8.680 -29.437 1.00 57.97 393 ARG A O 1
ATOM 3123 N N . ASP A 1 394 ? -13.373 8.292 -29.399 1.00 60.44 394 ASP A N 1
ATOM 3124 C CA . ASP A 1 394 ? -13.815 9.680 -29.549 1.00 60.44 394 ASP A CA 1
ATOM 3125 C C . ASP A 1 394 ? -13.909 10.415 -28.201 1.00 60.44 394 ASP A C 1
ATOM 3127 O O . ASP A 1 394 ? -13.722 11.626 -28.137 1.00 60.44 394 ASP A O 1
ATOM 3131 N N . TRP A 1 395 ? -14.142 9.684 -27.104 1.00 55.31 395 TRP A N 1
ATOM 3132 C CA . TRP A 1 395 ? -14.299 10.249 -25.756 1.00 55.31 395 TRP A CA 1
ATOM 3133 C C . TRP A 1 395 ? -12.974 10.483 -25.030 1.00 55.31 395 TRP A C 1
ATOM 3135 O O . TRP A 1 395 ? -12.836 11.428 -24.255 1.00 55.31 395 TRP A O 1
ATOM 3145 N N . ILE A 1 396 ? -11.986 9.618 -25.252 1.00 57.00 396 ILE A N 1
ATOM 3146 C CA . ILE A 1 396 ? -10.698 9.687 -24.566 1.00 57.00 396 ILE A CA 1
ATOM 3147 C C . ILE A 1 396 ? -9.656 10.124 -25.588 1.00 57.00 396 ILE A C 1
ATOM 3149 O O . ILE A 1 396 ? -9.436 9.435 -26.579 1.00 57.00 396 ILE A O 1
ATOM 3153 N N . GLN A 1 397 ? -8.957 11.238 -25.335 1.00 62.03 397 GLN A N 1
ATOM 3154 C CA . GLN A 1 397 ? -7.774 11.641 -26.108 1.00 62.03 397 GLN A CA 1
ATOM 3155 C C . GLN A 1 397 ? -6.645 10.611 -25.925 1.00 62.03 397 GLN A C 1
ATOM 3157 O O . GLN A 1 397 ? -5.676 10.835 -25.198 1.00 62.03 397 GLN A O 1
ATOM 3162 N N . MET A 1 398 ? -6.762 9.470 -26.607 1.00 58.88 398 MET A N 1
ATOM 3163 C CA . MET A 1 398 ? -5.847 8.332 -26.522 1.00 58.88 398 MET A CA 1
ATOM 3164 C C . MET A 1 398 ? -4.401 8.742 -26.811 1.00 58.88 398 MET A C 1
ATOM 3166 O O . MET A 1 398 ? -3.488 8.208 -26.186 1.00 58.88 398 MET A O 1
ATOM 3170 N N . HIS A 1 399 ? -4.193 9.767 -27.647 1.00 63.09 399 HIS A N 1
ATOM 3171 C CA . HIS A 1 399 ? -2.869 10.330 -27.926 1.00 63.09 399 HIS A CA 1
ATOM 3172 C C . HIS A 1 399 ? -2.132 10.823 -26.665 1.00 63.09 399 HIS A C 1
ATOM 3174 O O . HIS A 1 399 ? -0.905 10.793 -26.620 1.00 63.09 399 HIS A O 1
ATOM 3180 N N . ARG A 1 400 ? -2.850 11.265 -25.619 1.00 69.50 400 ARG A N 1
ATOM 3181 C CA . ARG A 1 400 ? -2.233 11.712 -24.355 1.00 69.50 400 ARG A CA 1
ATOM 3182 C C . ARG A 1 400 ? -1.882 10.556 -23.422 1.00 69.50 400 ARG A C 1
ATOM 3184 O O . ARG A 1 400 ? -0.915 10.662 -22.673 1.00 69.50 400 ARG A O 1
ATOM 3191 N N . LEU A 1 401 ? -2.647 9.463 -23.460 1.00 73.81 401 LEU A N 1
ATOM 3192 C CA . LEU A 1 401 ? -2.447 8.290 -22.596 1.00 73.81 401 LEU A CA 1
ATOM 3193 C C . LEU A 1 401 ? -1.490 7.259 -23.201 1.00 73.81 401 LEU A C 1
ATOM 3195 O O . LEU A 1 401 ? -0.871 6.486 -22.472 1.00 73.81 401 LEU A O 1
ATOM 3199 N N . GLU A 1 402 ? -1.315 7.267 -24.517 1.00 77.25 402 GLU A N 1
ATOM 3200 C CA . GLU A 1 402 ? -0.382 6.406 -25.236 1.00 77.25 402 GLU A CA 1
ATOM 3201 C C . GLU A 1 402 ? 1.043 6.363 -24.643 1.00 77.25 402 GLU A C 1
ATOM 3203 O O . GLU A 1 402 ? 1.535 5.258 -24.398 1.00 77.25 402 GLU A O 1
ATOM 3208 N N . PRO A 1 403 ? 1.722 7.485 -24.320 1.00 80.56 403 PRO A N 1
ATOM 3209 C CA . PRO A 1 403 ? 3.066 7.427 -23.736 1.00 80.56 403 PRO A CA 1
ATOM 3210 C C . PRO A 1 403 ? 3.104 6.734 -22.365 1.00 80.56 403 PRO A C 1
ATOM 3212 O O . PRO A 1 403 ? 4.103 6.090 -22.030 1.00 80.56 403 PRO A O 1
ATOM 3215 N N . VAL A 1 404 ? 2.024 6.831 -21.584 1.00 82.06 404 VAL A N 1
ATOM 3216 C CA . VAL A 1 404 ? 1.872 6.151 -20.288 1.00 82.06 404 VAL A CA 1
ATOM 3217 C C . VAL A 1 404 ? 1.681 4.652 -20.510 1.00 82.06 404 VAL A C 1
ATOM 3219 O O . VAL A 1 404 ? 2.459 3.834 -20.020 1.00 82.06 404 VAL A O 1
ATOM 3222 N N . LEU A 1 405 ? 0.692 4.277 -21.324 1.00 83.12 405 LEU A N 1
ATOM 3223 C CA . LEU A 1 405 ? 0.378 2.876 -21.614 1.00 83.12 405 LEU A CA 1
ATOM 3224 C C . LEU A 1 405 ? 1.566 2.154 -22.262 1.00 83.12 405 LEU A C 1
ATOM 3226 O O . LEU A 1 405 ? 1.871 1.016 -21.899 1.00 83.12 405 LEU A O 1
ATOM 3230 N N . ASN A 1 406 ? 2.287 2.822 -23.163 1.00 83.06 406 ASN A N 1
ATOM 3231 C CA . ASN A 1 406 ? 3.487 2.276 -23.787 1.00 83.06 406 ASN A CA 1
ATOM 3232 C C . ASN A 1 406 ? 4.583 2.030 -22.750 1.00 83.06 406 ASN A C 1
ATOM 3234 O O . ASN A 1 406 ? 5.190 0.961 -22.750 1.00 83.06 406 ASN A O 1
ATOM 3238 N N . SER A 1 407 ? 4.807 2.953 -21.808 1.00 84.44 407 SER A N 1
ATOM 3239 C CA . SER A 1 407 ? 5.787 2.743 -20.735 1.00 84.44 407 SER A CA 1
ATOM 3240 C C . SER A 1 407 ? 5.508 1.474 -19.922 1.00 84.44 407 SER A C 1
ATOM 3242 O O . SER A 1 407 ? 6.444 0.732 -19.615 1.00 84.44 407 SER A O 1
ATOM 3244 N N . LEU A 1 408 ? 4.235 1.209 -19.619 1.00 84.94 408 LEU A N 1
ATOM 3245 C CA . LEU A 1 408 ? 3.788 0.038 -18.858 1.00 84.94 408 LEU A CA 1
ATOM 3246 C C . LEU A 1 408 ? 3.904 -1.262 -19.674 1.00 84.94 408 LEU A C 1
ATOM 3248 O O . LEU A 1 408 ? 4.295 -2.300 -19.146 1.00 84.94 408 LEU A O 1
ATOM 3252 N N . LYS A 1 409 ? 3.616 -1.210 -20.980 1.00 86.81 409 LYS A N 1
ATOM 3253 C CA . LYS A 1 409 ? 3.592 -2.386 -21.872 1.00 86.81 409 LYS A CA 1
ATOM 3254 C C . LYS A 1 409 ? 4.962 -2.778 -22.431 1.00 86.81 409 LYS A C 1
ATOM 3256 O O . LYS A 1 409 ? 5.188 -3.945 -22.747 1.00 86.81 409 LYS A O 1
ATOM 3261 N N . ASN A 1 410 ? 5.894 -1.832 -22.541 1.00 85.75 410 ASN A N 1
ATOM 3262 C CA . ASN A 1 410 ? 7.134 -1.983 -23.314 1.00 85.75 410 ASN A CA 1
ATOM 3263 C C . ASN A 1 410 ? 8.052 -3.140 -22.879 1.00 85.75 410 ASN A C 1
ATOM 3265 O O . ASN A 1 410 ? 8.826 -3.654 -23.699 1.00 85.75 410 ASN A O 1
ATOM 3269 N N . CYS A 1 411 ? 7.990 -3.554 -21.612 1.00 86.25 411 CYS A N 1
ATOM 3270 C CA . CYS A 1 411 ? 8.841 -4.609 -21.058 1.00 86.25 411 CYS A CA 1
ATOM 3271 C C . CYS A 1 411 ? 8.320 -6.035 -21.323 1.00 86.25 411 CYS A C 1
ATOM 3273 O O . CYS A 1 411 ? 9.096 -6.996 -21.230 1.00 86.25 411 CYS A O 1
ATOM 3275 N N . PHE A 1 412 ? 7.053 -6.174 -21.715 1.00 88.69 412 PHE A N 1
ATOM 3276 C CA . PHE A 1 412 ? 6.393 -7.454 -21.972 1.00 88.69 412 PHE A CA 1
ATOM 3277 C C . PHE A 1 412 ? 6.471 -7.865 -23.444 1.00 88.69 412 PHE A C 1
ATOM 3279 O O . PHE A 1 412 ? 6.650 -7.033 -24.334 1.00 88.69 412 PHE A O 1
ATOM 3286 N N . LYS A 1 413 ? 6.362 -9.166 -23.725 1.00 89.75 413 LYS A N 1
ATOM 3287 C CA . LYS A 1 413 ? 6.286 -9.677 -25.103 1.00 89.75 413 LYS A CA 1
ATOM 3288 C C . LYS A 1 413 ? 5.093 -9.029 -25.835 1.00 89.75 413 LYS A C 1
ATOM 3290 O O . LYS A 1 413 ? 4.057 -8.840 -25.203 1.00 89.75 413 LYS A O 1
ATOM 3295 N N . PRO A 1 414 ? 5.177 -8.747 -27.151 1.00 85.06 414 PRO A N 1
ATOM 3296 C CA . PRO A 1 414 ? 4.099 -8.076 -27.891 1.00 85.06 414 PRO A CA 1
ATOM 3297 C C . PRO A 1 414 ? 2.721 -8.742 -27.748 1.00 85.06 414 PRO A C 1
ATOM 3299 O O . PRO A 1 414 ? 1.719 -8.056 -27.585 1.00 85.06 414 PRO A O 1
ATOM 3302 N N . LYS A 1 415 ? 2.681 -10.082 -27.714 1.00 85.69 415 LYS A N 1
ATOM 3303 C CA . LYS A 1 415 ? 1.450 -10.874 -27.528 1.00 85.69 415 LYS A CA 1
ATOM 3304 C C . LYS A 1 415 ? 0.931 -10.915 -26.075 1.00 85.69 415 LYS A C 1
ATOM 3306 O O . LYS A 1 415 ? -0.162 -11.407 -25.837 1.00 85.69 415 LYS A O 1
ATOM 3311 N N . MET A 1 416 ? 1.710 -10.430 -25.107 1.00 86.19 416 MET A N 1
ATOM 3312 C CA . MET A 1 416 ? 1.455 -10.521 -23.657 1.00 86.19 416 MET A CA 1
ATOM 3313 C C . MET A 1 416 ? 1.468 -9.136 -22.987 1.00 86.19 416 MET A C 1
ATOM 3315 O O . MET A 1 416 ? 1.754 -9.009 -21.801 1.00 86.19 416 MET A O 1
ATOM 3319 N N . THR A 1 417 ? 1.190 -8.065 -23.731 1.00 85.94 417 THR A N 1
ATOM 3320 C CA . THR A 1 417 ? 1.181 -6.693 -23.187 1.00 85.94 417 THR A CA 1
ATOM 3321 C C . THR A 1 417 ? 0.074 -6.468 -22.155 1.00 85.94 417 THR A C 1
ATOM 3323 O O . THR A 1 417 ? 0.246 -5.658 -21.244 1.00 85.94 417 THR A O 1
ATOM 3326 N N . TRP A 1 418 ? -1.018 -7.235 -22.237 1.00 87.38 418 TRP A N 1
ATOM 3327 C CA . TRP A 1 418 ? -2.097 -7.267 -21.244 1.00 87.38 418 TRP A CA 1
ATOM 3328 C C . TRP A 1 418 ? -1.622 -7.738 -19.860 1.00 87.38 418 TRP A C 1
ATOM 3330 O O . TRP A 1 418 ? -2.263 -7.431 -18.857 1.00 87.38 418 TRP A O 1
ATOM 3340 N N . PHE A 1 419 ? -0.467 -8.410 -19.768 1.00 90.44 419 PHE A N 1
ATOM 3341 C CA . PHE A 1 419 ? 0.102 -8.871 -18.501 1.00 90.44 419 PHE A CA 1
ATOM 3342 C C . PHE A 1 419 ? 0.474 -7.708 -17.559 1.00 90.44 419 PHE A C 1
ATOM 3344 O O . PHE A 1 419 ? 0.559 -7.888 -16.350 1.00 90.44 419 PHE A O 1
ATOM 3351 N N . ALA A 1 420 ? 0.610 -6.477 -18.067 1.00 89.50 420 ALA A N 1
ATOM 3352 C CA . ALA A 1 420 ? 0.701 -5.297 -17.204 1.00 89.50 420 ALA A CA 1
ATOM 3353 C C . ALA A 1 420 ? -0.540 -5.156 -16.297 1.00 89.50 420 ALA A C 1
ATOM 3355 O O . ALA A 1 420 ? -0.397 -4.881 -15.108 1.00 89.50 420 ALA A O 1
ATOM 3356 N N . SER A 1 421 ? -1.741 -5.414 -16.837 1.00 91.50 421 SER A N 1
ATOM 3357 C CA . SER A 1 421 ? -3.009 -5.395 -16.093 1.00 91.50 421 SER A CA 1
ATOM 3358 C C . SER A 1 421 ? -3.059 -6.468 -15.008 1.00 91.50 421 SER A C 1
ATOM 3360 O O . SER A 1 421 ? -3.649 -6.243 -13.955 1.00 91.50 421 SER A O 1
ATOM 3362 N N . PHE A 1 422 ? -2.428 -7.621 -15.243 1.00 92.12 422 PHE A N 1
ATOM 3363 C CA . PHE A 1 422 ? -2.424 -8.734 -14.297 1.00 92.12 422 PHE A CA 1
ATOM 3364 C C . PHE A 1 422 ? -1.884 -8.313 -12.924 1.00 92.12 422 PHE A C 1
ATOM 3366 O O . PHE A 1 422 ? -2.524 -8.597 -11.923 1.00 92.12 422 PHE A O 1
ATOM 3373 N N . TYR A 1 423 ? -0.798 -7.533 -12.847 1.00 91.50 423 TYR A N 1
ATOM 3374 C CA . TYR A 1 423 ? -0.280 -7.056 -11.552 1.00 91.50 423 TYR A CA 1
ATOM 3375 C C . TYR A 1 423 ? -1.257 -6.145 -10.801 1.00 91.50 423 TYR A C 1
ATOM 3377 O O . TYR A 1 423 ? -1.276 -6.150 -9.572 1.00 91.50 423 TYR A O 1
ATOM 3385 N N . PHE A 1 424 ? -2.041 -5.331 -11.509 1.00 93.31 424 PHE A N 1
ATOM 3386 C CA . PHE A 1 424 ? -3.059 -4.488 -10.877 1.00 93.31 424 PHE A CA 1
ATOM 3387 C C . PHE A 1 424 ? -4.234 -5.320 -10.364 1.00 93.31 424 PHE A C 1
ATOM 3389 O O . PHE A 1 424 ? -4.705 -5.084 -9.253 1.00 93.31 424 PHE A O 1
ATOM 3396 N N . LEU A 1 425 ? -4.640 -6.339 -11.126 1.00 93.56 425 LEU A N 1
ATOM 3397 C CA . LEU A 1 425 ? -5.658 -7.299 -10.705 1.00 93.56 425 LEU A CA 1
ATOM 3398 C C . LEU A 1 425 ? -5.189 -8.116 -9.496 1.00 93.56 425 LEU A C 1
ATOM 3400 O O . LEU A 1 425 ? -5.934 -8.224 -8.534 1.00 93.56 425 LEU A O 1
ATOM 3404 N N . CYS A 1 426 ? -3.941 -8.596 -9.474 1.00 94.12 426 CYS A N 1
ATOM 3405 C CA . CYS A 1 426 ? -3.385 -9.294 -8.312 1.00 94.12 426 CYS A CA 1
ATOM 3406 C C . CYS A 1 426 ? -3.432 -8.427 -7.047 1.00 94.12 426 CYS A C 1
ATOM 3408 O O . CYS A 1 426 ? -3.858 -8.900 -5.994 1.00 94.12 426 CYS A O 1
ATOM 3410 N N . ARG A 1 427 ? -3.037 -7.147 -7.156 1.00 93.56 427 ARG A N 1
ATOM 3411 C CA . ARG A 1 427 ? -3.136 -6.181 -6.048 1.00 93.56 427 ARG A CA 1
ATOM 3412 C C . ARG A 1 427 ? -4.583 -6.013 -5.585 1.00 93.56 427 ARG A C 1
ATOM 3414 O O . ARG A 1 427 ? -4.835 -6.089 -4.389 1.00 93.56 427 ARG A O 1
ATOM 3421 N N . LEU A 1 428 ? -5.514 -5.813 -6.520 1.00 95.06 428 LEU A N 1
ATOM 3422 C CA . LEU A 1 428 ? -6.935 -5.658 -6.211 1.00 95.06 428 LEU A CA 1
ATOM 3423 C C . LEU A 1 428 ? -7.479 -6.890 -5.481 1.00 95.06 428 LEU A C 1
ATOM 3425 O O . LEU A 1 428 ? -8.056 -6.745 -4.413 1.00 95.06 428 LEU A O 1
ATOM 3429 N N . THR A 1 429 ? -7.234 -8.094 -6.000 1.00 95.25 429 THR A N 1
ATOM 3430 C CA . THR A 1 429 ? -7.676 -9.352 -5.384 1.00 95.25 429 THR A CA 1
ATOM 3431 C C . THR A 1 429 ? -7.152 -9.508 -3.956 1.00 95.25 429 THR A C 1
ATOM 3433 O O . THR A 1 429 ? -7.911 -9.863 -3.058 1.00 95.25 429 THR A O 1
ATOM 3436 N N . ILE A 1 430 ? -5.871 -9.206 -3.718 1.00 94.62 430 ILE A N 1
ATOM 3437 C CA . ILE A 1 430 ? -5.285 -9.292 -2.374 1.00 94.62 430 ILE A CA 1
ATOM 3438 C C . ILE A 1 430 ? -5.935 -8.282 -1.420 1.00 94.62 430 ILE A C 1
ATOM 3440 O O . ILE A 1 430 ? -6.282 -8.637 -0.293 1.00 94.62 430 ILE A O 1
ATOM 3444 N N . LEU A 1 431 ? -6.148 -7.041 -1.864 1.00 92.75 431 LEU A N 1
ATOM 3445 C CA . LEU A 1 431 ? -6.796 -6.014 -1.046 1.00 92.75 431 LEU A CA 1
ATOM 3446 C C . LEU A 1 431 ? -8.271 -6.343 -0.762 1.00 92.75 431 LEU A C 1
ATOM 3448 O O . LEU A 1 431 ? -8.703 -6.194 0.377 1.00 92.75 431 LEU A O 1
ATOM 3452 N N . LEU A 1 432 ? -9.009 -6.885 -1.736 1.00 93.62 432 LEU A N 1
ATOM 3453 C CA . LEU A 1 432 ? -10.391 -7.347 -1.549 1.00 93.62 432 LEU A CA 1
ATOM 3454 C C . LEU A 1 432 ? -10.489 -8.411 -0.450 1.00 93.62 432 LEU A C 1
ATOM 3456 O O . LEU A 1 432 ? -11.323 -8.291 0.443 1.00 93.62 432 LEU A O 1
ATOM 3460 N N . PHE A 1 433 ? -9.607 -9.417 -0.466 1.00 93.44 433 PHE A N 1
ATOM 3461 C CA . PHE A 1 433 ? -9.570 -10.421 0.602 1.00 93.44 433 PHE A CA 1
ATOM 3462 C C . PHE A 1 433 ? -9.173 -9.838 1.954 1.00 93.44 433 PHE A C 1
ATOM 3464 O O . PHE A 1 433 ? -9.594 -10.351 2.985 1.00 93.44 433 PHE A O 1
ATOM 3471 N N . THR A 1 434 ? -8.376 -8.773 1.965 1.00 88.38 434 THR A N 1
ATOM 3472 C CA . THR A 1 434 ? -7.934 -8.141 3.211 1.00 88.38 434 THR A CA 1
ATOM 3473 C C . THR A 1 434 ? -9.050 -7.382 3.906 1.00 88.38 434 THR A C 1
ATOM 3475 O O . THR A 1 434 ? -9.116 -7.428 5.133 1.00 88.38 434 THR A O 1
ATOM 3478 N N . VAL A 1 435 ? -9.879 -6.692 3.121 1.00 87.56 435 VAL A N 1
ATOM 3479 C CA . VAL A 1 435 ? -10.960 -5.834 3.613 1.00 87.56 435 VAL A CA 1
ATOM 3480 C C . VAL A 1 435 ? -12.206 -6.656 3.928 1.00 87.56 435 VAL A C 1
ATOM 3482 O O . VAL A 1 435 ? -12.711 -6.586 5.036 1.00 87.56 435 VAL A O 1
ATOM 3485 N N . PHE A 1 436 ? -12.666 -7.505 3.004 1.00 87.44 436 PHE A N 1
ATOM 3486 C CA . PHE A 1 436 ? -13.967 -8.167 3.159 1.00 87.44 436 PHE A CA 1
ATOM 3487 C C . PHE A 1 436 ? -13.939 -9.466 3.977 1.00 87.44 436 PHE A C 1
ATOM 3489 O O . PHE A 1 436 ? -14.994 -9.954 4.383 1.00 87.44 436 PHE A O 1
ATOM 3496 N N . ILE A 1 437 ? -12.766 -10.067 4.217 1.00 88.25 437 ILE A N 1
ATOM 3497 C CA . ILE A 1 437 ? -12.663 -11.289 5.029 1.00 88.25 437 ILE A CA 1
ATOM 3498 C C . ILE A 1 437 ? -12.233 -10.931 6.453 1.00 88.25 437 ILE A C 1
ATOM 3500 O O . ILE A 1 437 ? -11.047 -10.788 6.746 1.00 88.25 437 ILE A O 1
ATOM 3504 N N . ASN A 1 438 ? -13.213 -10.886 7.355 1.00 77.88 438 ASN A N 1
ATOM 3505 C CA . ASN A 1 438 ? -12.999 -10.589 8.776 1.00 77.88 438 ASN A CA 1
ATOM 3506 C C . ASN A 1 438 ? -12.349 -11.744 9.558 1.00 77.88 438 ASN A C 1
ATOM 3508 O O . ASN A 1 438 ? -11.735 -11.527 10.599 1.00 77.88 438 ASN A O 1
ATOM 3512 N N . ALA A 1 439 ? -12.479 -12.986 9.080 1.00 80.19 439 ALA A N 1
ATOM 3513 C CA . ALA A 1 439 ? -11.884 -14.148 9.734 1.00 80.19 439 ALA A CA 1
ATOM 3514 C C . ALA A 1 439 ? -10.399 -14.282 9.364 1.00 80.19 439 ALA A C 1
ATOM 3516 O O . ALA A 1 439 ? -10.074 -14.646 8.235 1.00 80.19 439 ALA A O 1
ATOM 3517 N N . ASP A 1 440 ? -9.503 -14.049 10.329 1.00 79.12 440 ASP A N 1
ATOM 3518 C CA . ASP A 1 440 ? -8.048 -14.018 10.118 1.00 79.12 440 ASP A CA 1
ATOM 3519 C C . ASP A 1 440 ? -7.503 -15.249 9.384 1.00 79.12 440 ASP A C 1
ATOM 3521 O O . ASP A 1 440 ? -6.824 -15.114 8.367 1.00 79.12 440 ASP A O 1
ATOM 3525 N N . ILE A 1 441 ? -7.862 -16.451 9.844 1.00 84.19 441 ILE A N 1
ATOM 3526 C CA . ILE A 1 441 ? -7.369 -17.711 9.267 1.00 84.19 441 ILE A CA 1
ATOM 3527 C C . ILE A 1 441 ? -7.864 -17.886 7.826 1.00 84.19 441 ILE A C 1
ATOM 3529 O O . ILE A 1 441 ? -7.082 -18.236 6.941 1.00 84.19 441 ILE A O 1
ATOM 3533 N N . VAL A 1 442 ? -9.151 -17.622 7.576 1.00 89.00 442 VAL A N 1
ATOM 3534 C CA . VAL A 1 442 ? -9.745 -17.726 6.232 1.00 89.00 442 VAL A CA 1
ATOM 3535 C C . VAL A 1 442 ? -9.095 -16.709 5.302 1.00 89.00 442 VAL A C 1
ATOM 3537 O O . VAL A 1 442 ? -8.719 -17.048 4.182 1.00 89.00 442 VAL A O 1
ATOM 3540 N N . ARG A 1 443 ? -8.883 -15.483 5.788 1.00 89.62 443 ARG A N 1
ATOM 3541 C CA . ARG A 1 443 ? -8.187 -14.426 5.060 1.00 89.62 443 ARG A CA 1
ATOM 3542 C C . ARG A 1 443 ? -6.783 -14.872 4.668 1.00 89.62 443 ARG A C 1
ATOM 3544 O O . ARG A 1 443 ? -6.455 -14.834 3.486 1.00 89.62 443 ARG A O 1
ATOM 3551 N N . ALA A 1 444 ? -5.963 -15.341 5.610 1.00 90.25 444 ALA A N 1
ATOM 3552 C CA . ALA A 1 444 ? -4.612 -15.802 5.292 1.00 90.25 444 ALA A CA 1
ATOM 3553 C C . ALA A 1 444 ? -4.592 -17.015 4.358 1.00 90.25 444 ALA A C 1
ATOM 3555 O O . ALA A 1 444 ? -3.710 -17.108 3.502 1.00 90.25 444 ALA A O 1
ATOM 3556 N N . PHE A 1 445 ? -5.570 -17.915 4.467 1.00 93.75 445 PHE A N 1
ATOM 3557 C CA . PHE A 1 445 ? -5.706 -19.038 3.547 1.00 93.75 445 PHE A CA 1
ATOM 3558 C C . PHE A 1 445 ? -6.009 -18.557 2.120 1.00 93.75 445 PHE A C 1
ATOM 3560 O O . PHE A 1 445 ? -5.291 -18.919 1.186 1.00 93.75 445 PHE A O 1
ATOM 3567 N N . CYS A 1 446 ? -7.001 -17.677 1.948 1.00 95.56 446 CYS A N 1
ATOM 3568 C CA . CYS A 1 446 ? -7.336 -17.070 0.657 1.00 95.56 446 CYS A CA 1
ATOM 3569 C C . CYS A 1 446 ? -6.146 -16.313 0.053 1.00 95.56 446 CYS A C 1
ATOM 3571 O O . CYS A 1 446 ? -5.866 -16.435 -1.142 1.00 95.56 446 CYS A O 1
ATOM 3573 N N . LEU A 1 447 ? -5.402 -15.576 0.880 1.00 94.31 447 LEU A N 1
ATOM 3574 C CA . LEU A 1 447 ? -4.189 -14.869 0.477 1.00 94.31 447 LEU A CA 1
ATOM 3575 C C . LEU A 1 447 ? -3.095 -15.828 -0.016 1.00 94.31 447 LEU A C 1
ATOM 3577 O O . LEU A 1 447 ? -2.533 -15.609 -1.090 1.00 94.31 447 LEU A O 1
ATOM 3581 N N . ALA A 1 448 ? -2.823 -16.913 0.716 1.00 95.44 448 ALA A N 1
ATOM 3582 C CA . ALA A 1 448 ? -1.833 -17.915 0.323 1.00 95.44 448 ALA A CA 1
ATOM 3583 C C . ALA A 1 448 ? -2.219 -18.631 -0.983 1.00 95.44 448 ALA A C 1
ATOM 3585 O O . ALA A 1 448 ? -1.388 -18.773 -1.885 1.00 95.44 448 ALA A O 1
ATOM 3586 N N . MET A 1 449 ? -3.492 -19.012 -1.126 1.00 96.69 449 MET A N 1
ATOM 3587 C CA . MET A 1 449 ? -4.017 -19.624 -2.351 1.00 96.69 449 MET A CA 1
ATOM 3588 C C . MET A 1 449 ? -3.909 -18.683 -3.555 1.00 96.69 449 MET A C 1
ATOM 3590 O O . MET A 1 449 ? -3.493 -19.103 -4.636 1.00 96.69 449 MET A O 1
ATOM 3594 N N . SER A 1 450 ? -4.203 -17.397 -3.359 1.00 96.75 450 SER A N 1
ATOM 3595 C CA . SER A 1 450 ? -4.079 -16.373 -4.403 1.00 96.75 450 SER A CA 1
ATOM 3596 C C . SER A 1 450 ? -2.636 -16.194 -4.851 1.00 96.75 450 SER A C 1
ATOM 3598 O O . SER A 1 450 ? -2.359 -16.211 -6.048 1.00 96.75 450 SER A O 1
ATOM 3600 N N . CYS A 1 451 ? -1.693 -16.107 -3.908 1.00 96.38 451 CYS A N 1
ATOM 3601 C CA . CYS A 1 451 ? -0.265 -16.060 -4.219 1.00 96.38 451 CYS A CA 1
ATOM 3602 C C . CYS A 1 451 ? 0.195 -17.287 -5.016 1.00 96.38 451 CYS A C 1
ATOM 3604 O O . CYS A 1 451 ? 0.955 -17.141 -5.974 1.00 96.38 451 CYS A O 1
ATOM 3606 N N . GLY A 1 452 ? -0.282 -18.484 -4.656 1.00 96.88 452 GLY A N 1
ATOM 3607 C CA . GLY A 1 452 ? 0.018 -19.721 -5.379 1.00 96.88 452 GLY A CA 1
ATOM 3608 C C . GLY A 1 452 ? -0.498 -19.691 -6.818 1.00 96.88 452 GLY A C 1
ATOM 3609 O O . GLY A 1 452 ? 0.247 -20.002 -7.750 1.00 96.88 452 GLY A O 1
ATOM 3610 N N . LEU A 1 453 ? -1.738 -19.237 -7.014 1.00 97.38 453 LEU A N 1
ATOM 3611 C CA . LEU A 1 453 ? -2.333 -19.064 -8.339 1.00 97.38 453 LEU A CA 1
ATOM 3612 C C . LEU A 1 453 ? -1.575 -18.022 -9.173 1.00 97.38 453 LEU A C 1
ATOM 3614 O O . LEU A 1 453 ? -1.279 -18.265 -10.342 1.00 97.38 453 LEU A O 1
ATOM 3618 N N . PHE A 1 454 ? -1.218 -16.878 -8.583 1.00 96.19 454 PHE A N 1
ATOM 3619 C CA . PHE A 1 454 ? -0.477 -15.833 -9.289 1.00 96.19 454 PHE A CA 1
ATOM 3620 C C . PHE A 1 454 ? 0.906 -16.307 -9.717 1.00 96.19 454 PHE A C 1
ATOM 3622 O O . PHE A 1 454 ? 1.316 -16.059 -10.853 1.00 96.19 454 PHE A O 1
ATOM 3629 N N . LEU A 1 455 ? 1.599 -17.032 -8.836 1.00 96.94 455 LEU A N 1
ATOM 3630 C CA . LEU A 1 455 ? 2.878 -17.655 -9.146 1.00 96.94 455 LEU A CA 1
ATOM 3631 C C . LEU A 1 455 ? 2.738 -18.663 -10.289 1.00 96.94 455 LEU A C 1
ATOM 3633 O O . LEU A 1 455 ? 3.550 -18.645 -11.211 1.00 96.94 455 LEU A O 1
ATOM 3637 N N . PHE A 1 456 ? 1.705 -19.507 -10.255 1.00 97.31 456 PHE A N 1
ATOM 3638 C CA . PHE A 1 456 ? 1.437 -20.487 -11.305 1.00 97.31 456 PHE A CA 1
ATOM 3639 C C . PHE A 1 456 ? 1.204 -19.816 -12.665 1.00 97.31 456 PHE A C 1
ATOM 3641 O O . PHE A 1 456 ? 1.895 -20.133 -13.635 1.00 97.31 456 PHE A O 1
ATOM 3648 N N . ILE A 1 457 ? 0.302 -18.829 -12.726 1.00 96.25 457 ILE A N 1
ATOM 3649 C CA . ILE A 1 457 ? 0.017 -18.068 -13.952 1.00 96.25 457 ILE A CA 1
ATOM 3650 C C . ILE A 1 457 ? 1.295 -17.396 -14.470 1.00 96.25 457 ILE A C 1
ATOM 3652 O O . ILE A 1 457 ? 1.609 -17.479 -15.658 1.00 96.25 457 ILE A O 1
ATOM 3656 N N . PHE A 1 458 ? 2.071 -16.764 -13.586 1.00 95.12 458 PHE A N 1
ATOM 3657 C CA . PHE A 1 458 ? 3.325 -16.120 -13.964 1.00 95.12 458 PHE A CA 1
ATOM 3658 C C . PHE A 1 458 ? 4.355 -17.122 -14.514 1.00 95.12 458 PHE A C 1
ATOM 3660 O O . PHE A 1 458 ? 4.980 -16.863 -15.548 1.00 95.12 458 PHE A O 1
ATOM 3667 N N . ALA A 1 459 ? 4.514 -18.273 -13.855 1.00 95.25 459 ALA A N 1
ATOM 3668 C CA . ALA A 1 459 ? 5.466 -19.315 -14.231 1.00 95.25 459 ALA A CA 1
ATOM 3669 C C . ALA A 1 459 ? 5.159 -19.926 -15.606 1.00 95.25 459 ALA A C 1
ATOM 3671 O O . ALA A 1 459 ? 6.094 -20.218 -16.356 1.00 95.25 459 ALA A O 1
ATOM 3672 N N . VAL A 1 460 ? 3.874 -20.072 -15.946 1.00 95.56 460 VAL A N 1
ATOM 3673 C CA . VAL A 1 460 ? 3.416 -20.550 -17.260 1.00 95.56 460 VAL A CA 1
ATOM 3674 C C . VAL A 1 460 ? 3.603 -19.474 -18.334 1.00 95.56 460 VAL A C 1
ATOM 3676 O O . VAL A 1 460 ? 4.137 -19.755 -19.405 1.00 95.56 460 VAL A O 1
ATOM 3679 N N . CYS A 1 461 ? 3.206 -18.229 -18.059 1.00 93.50 461 CYS A N 1
ATOM 3680 C CA . CYS A 1 461 ? 3.196 -17.167 -19.068 1.00 93.50 461 CYS A CA 1
ATOM 3681 C C . CYS A 1 461 ? 4.592 -16.618 -19.408 1.00 93.50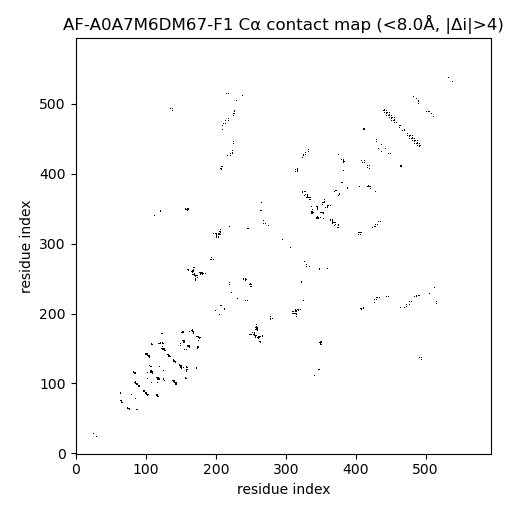 461 CYS A C 1
ATOM 3683 O O . CYS A 1 461 ? 4.852 -16.281 -20.567 1.00 93.50 461 CYS A O 1
ATOM 3685 N N . GLN A 1 462 ? 5.483 -16.486 -18.414 1.00 93.62 462 GLN A N 1
ATOM 3686 C CA . GLN A 1 462 ? 6.815 -15.866 -18.543 1.00 93.62 462 GLN A CA 1
ATOM 3687 C C . GLN A 1 462 ? 6.805 -14.613 -19.446 1.00 93.62 462 GLN A C 1
ATOM 3689 O O . GLN A 1 462 ? 7.345 -14.616 -20.567 1.00 93.62 462 GLN A O 1
ATOM 3694 N N . PRO A 1 463 ? 6.139 -13.540 -18.997 1.00 92.19 463 PRO A N 1
ATOM 3695 C CA . PRO A 1 463 ? 5.627 -12.479 -19.862 1.00 92.19 463 PRO A CA 1
ATOM 3696 C C . PRO A 1 463 ? 6.706 -11.511 -20.369 1.00 92.19 463 PRO A C 1
ATOM 3698 O O . PRO A 1 463 ? 6.503 -10.833 -21.381 1.00 92.19 463 PRO A O 1
ATOM 3701 N N . TYR A 1 464 ? 7.863 -11.420 -19.709 1.00 92.00 464 TYR A N 1
ATOM 3702 C CA . TYR A 1 464 ? 8.908 -10.466 -20.077 1.00 92.00 464 TYR A CA 1
ATOM 3703 C C . TYR A 1 464 ? 9.668 -10.892 -21.337 1.00 92.00 464 TYR A C 1
ATOM 3705 O O . TYR A 1 464 ? 9.914 -12.077 -21.580 1.00 92.00 464 TYR A O 1
ATOM 3713 N N . LYS A 1 465 ? 10.125 -9.894 -22.113 1.00 91.62 465 LYS A N 1
ATOM 3714 C CA . LYS A 1 465 ? 10.976 -10.102 -23.303 1.00 91.62 465 LYS A CA 1
ATOM 3715 C C . LYS A 1 465 ? 12.321 -10.749 -22.960 1.00 91.62 465 LYS A C 1
ATOM 3717 O O . LYS A 1 465 ? 12.852 -11.532 -23.737 1.00 91.62 465 LYS A O 1
ATOM 3722 N N . ARG A 1 466 ? 12.899 -10.394 -21.806 1.00 90.00 466 ARG A N 1
ATOM 3723 C CA . ARG A 1 466 ? 14.209 -10.887 -21.354 1.00 90.00 466 ARG A CA 1
ATOM 3724 C C . ARG A 1 466 ? 14.022 -11.961 -20.292 1.00 90.00 466 ARG A C 1
ATOM 3726 O O . ARG A 1 466 ? 13.432 -11.687 -19.250 1.00 90.00 466 ARG A O 1
ATOM 3733 N N . TRP A 1 467 ? 14.623 -13.132 -20.505 1.00 88.81 467 TRP A N 1
ATOM 3734 C CA . TRP A 1 467 ? 14.520 -14.269 -19.581 1.00 88.81 467 TRP A CA 1
ATOM 3735 C C . TRP A 1 467 ? 14.953 -13.923 -18.149 1.00 88.81 467 TRP A C 1
ATOM 3737 O O . TRP A 1 467 ? 14.326 -14.359 -17.190 1.00 88.81 467 TRP A O 1
ATOM 3747 N N . ARG A 1 468 ? 15.980 -13.073 -17.994 1.00 88.06 468 ARG A N 1
ATOM 3748 C CA . ARG A 1 468 ? 16.475 -12.639 -16.679 1.00 88.06 468 ARG A CA 1
ATOM 3749 C C . ARG A 1 468 ? 15.380 -11.963 -15.852 1.00 88.06 468 ARG A C 1
ATOM 3751 O O . ARG A 1 468 ? 15.346 -12.160 -14.649 1.00 88.06 468 ARG A O 1
ATOM 3758 N N . PHE A 1 469 ? 14.499 -11.179 -16.475 1.00 89.62 469 PHE A N 1
ATOM 3759 C CA . PHE A 1 469 ? 13.404 -10.516 -15.760 1.00 89.62 469 PHE A CA 1
ATOM 3760 C C . PHE A 1 469 ? 12.331 -11.513 -15.326 1.00 89.62 469 PHE A C 1
ATOM 3762 O O . PHE A 1 469 ? 11.887 -11.436 -14.188 1.00 89.62 469 PHE A O 1
ATOM 3769 N N . ASN A 1 470 ? 12.008 -12.500 -16.173 1.00 92.44 470 ASN A N 1
ATOM 3770 C CA . ASN A 1 470 ? 11.130 -13.606 -15.780 1.00 92.44 470 ASN A CA 1
ATOM 3771 C C . ASN A 1 470 ? 11.694 -14.356 -14.568 1.00 92.44 470 ASN A C 1
ATOM 3773 O O . ASN A 1 470 ? 10.959 -14.634 -13.634 1.00 92.44 470 ASN A O 1
ATOM 3777 N N . PHE A 1 471 ? 12.999 -14.639 -14.557 1.00 91.62 471 PHE A N 1
ATOM 3778 C CA . PHE A 1 471 ? 13.636 -15.333 -13.440 1.00 91.62 471 PHE A CA 1
ATOM 3779 C C . PHE A 1 471 ? 13.548 -14.546 -12.123 1.00 91.62 471 PHE A C 1
ATOM 3781 O O . PHE A 1 471 ? 13.131 -15.102 -11.114 1.00 91.62 471 PHE A O 1
ATOM 3788 N N . TRP A 1 472 ? 13.907 -13.258 -12.121 1.00 89.38 472 TRP A N 1
ATOM 3789 C CA . TRP A 1 472 ? 13.880 -12.452 -10.891 1.00 89.38 472 TRP A CA 1
ATOM 3790 C C . TRP A 1 472 ? 12.476 -12.263 -10.337 1.00 89.38 472 TRP A C 1
ATOM 3792 O O . TRP A 1 472 ? 12.280 -12.364 -9.131 1.00 89.38 472 TRP A O 1
ATOM 3802 N N . ASP A 1 473 ? 11.507 -12.022 -11.211 1.00 91.69 473 ASP A N 1
ATOM 3803 C CA . ASP A 1 473 ? 10.123 -11.866 -10.783 1.00 91.69 473 ASP A CA 1
ATOM 3804 C C . ASP A 1 473 ? 9.534 -13.206 -10.307 1.00 91.69 473 ASP A C 1
ATOM 3806 O O . ASP A 1 473 ? 8.845 -13.251 -9.296 1.00 91.69 473 ASP A O 1
ATOM 3810 N N . LEU A 1 474 ? 9.920 -14.336 -10.9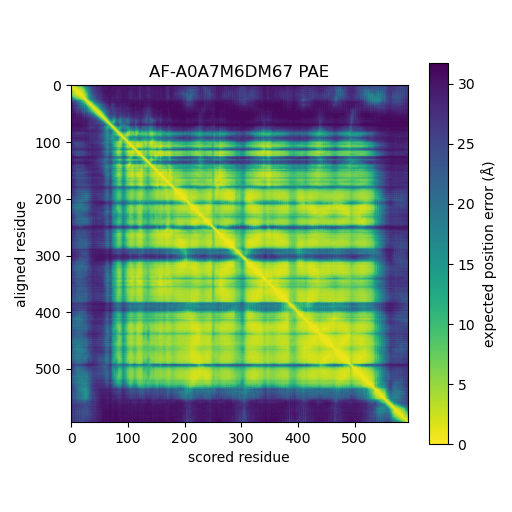20 1.00 94.56 474 LEU A N 1
ATOM 3811 C CA . LEU A 1 474 ? 9.564 -15.669 -10.420 1.00 94.56 474 LEU A CA 1
ATOM 3812 C C . LEU A 1 474 ? 10.107 -15.909 -9.004 1.00 94.56 474 LEU A C 1
ATOM 3814 O O . LEU A 1 474 ? 9.367 -16.372 -8.137 1.00 94.56 474 LEU A O 1
ATOM 3818 N N . VAL A 1 475 ? 11.380 -15.576 -8.756 1.00 93.50 475 VAL A N 1
ATOM 3819 C CA . VAL A 1 475 ? 11.992 -15.662 -7.417 1.00 93.50 475 VAL A CA 1
ATOM 3820 C C . VAL A 1 475 ? 11.222 -14.790 -6.425 1.00 93.50 475 VAL A C 1
ATOM 3822 O O . VAL A 1 475 ? 10.931 -15.226 -5.313 1.00 93.50 475 VAL A O 1
ATOM 3825 N N . GLN A 1 476 ? 10.837 -13.584 -6.837 1.00 93.00 476 GLN A N 1
ATOM 3826 C CA . GLN A 1 476 ? 10.138 -12.638 -5.980 1.00 93.00 476 GLN A CA 1
ATOM 3827 C C . GLN A 1 476 ? 8.696 -13.067 -5.658 1.00 93.00 476 GLN A C 1
ATOM 3829 O O . GLN A 1 476 ? 8.280 -13.006 -4.502 1.00 93.00 476 GLN A O 1
ATOM 3834 N N . MET A 1 477 ? 7.948 -13.558 -6.645 1.00 93.50 477 MET A N 1
ATOM 3835 C CA . MET A 1 477 ? 6.604 -14.115 -6.449 1.00 93.50 477 MET A CA 1
ATOM 3836 C C . MET A 1 477 ? 6.639 -15.381 -5.590 1.00 93.50 477 MET A C 1
ATOM 3838 O O . MET A 1 477 ? 5.782 -15.579 -4.732 1.00 93.50 477 MET A O 1
ATOM 3842 N N . THR A 1 478 ? 7.677 -16.203 -5.752 1.00 96.19 478 THR A N 1
ATOM 3843 C CA . THR A 1 478 ? 7.911 -17.366 -4.887 1.00 96.19 478 THR A CA 1
ATOM 3844 C C . THR A 1 478 ? 8.181 -16.925 -3.446 1.00 96.19 478 THR A C 1
ATOM 3846 O O . THR A 1 478 ? 7.632 -17.502 -2.511 1.00 96.19 478 THR A O 1
ATOM 3849 N N . ASN A 1 479 ? 8.965 -15.860 -3.247 1.00 96.06 479 ASN A N 1
ATOM 3850 C CA . ASN A 1 479 ? 9.184 -15.275 -1.925 1.00 96.06 479 ASN A CA 1
ATOM 3851 C C . ASN A 1 479 ? 7.872 -14.778 -1.292 1.00 96.06 479 ASN A C 1
ATOM 3853 O O . ASN A 1 479 ? 7.631 -15.043 -0.119 1.00 96.06 479 ASN A O 1
ATOM 3857 N N . MET A 1 480 ? 6.989 -14.129 -2.062 1.00 95.19 480 MET A N 1
ATOM 3858 C CA . MET A 1 480 ? 5.658 -13.722 -1.580 1.00 95.19 480 MET A CA 1
ATOM 3859 C C . MET A 1 480 ? 4.793 -14.912 -1.162 1.00 95.19 480 MET A C 1
ATOM 3861 O O . MET A 1 480 ? 4.138 -14.856 -0.122 1.00 95.19 480 MET A O 1
ATOM 3865 N N . LEU A 1 481 ? 4.833 -16.014 -1.916 1.00 96.69 481 LEU A N 1
ATOM 3866 C CA . LEU A 1 481 ? 4.157 -17.249 -1.528 1.00 96.69 481 LEU A CA 1
ATOM 3867 C C . LEU A 1 481 ? 4.701 -17.780 -0.194 1.00 96.69 481 LEU A C 1
ATOM 3869 O O . LEU A 1 481 ? 3.916 -18.060 0.710 1.00 96.69 481 LEU A O 1
ATOM 3873 N N . PHE A 1 482 ? 6.024 -17.844 -0.019 1.00 97.00 482 PHE A N 1
ATOM 3874 C CA . PHE A 1 482 ? 6.622 -18.269 1.249 1.00 97.00 482 PHE A CA 1
ATOM 3875 C C . PHE A 1 482 ? 6.248 -17.356 2.421 1.00 97.00 482 PHE A C 1
ATOM 3877 O O . PHE A 1 482 ? 5.950 -17.861 3.505 1.00 97.00 482 PHE A O 1
ATOM 3884 N N . ILE A 1 483 ? 6.214 -16.036 2.213 1.00 95.50 483 ILE A N 1
ATOM 3885 C CA . ILE A 1 483 ? 5.744 -15.073 3.218 1.00 95.50 483 ILE A CA 1
ATOM 3886 C C . ILE A 1 483 ? 4.285 -15.366 3.580 1.00 95.50 483 ILE A C 1
ATOM 3888 O O . ILE A 1 483 ? 3.977 -15.490 4.761 1.00 95.50 483 ILE A O 1
ATOM 3892 N N . SER A 1 484 ? 3.404 -15.546 2.590 1.00 95.25 484 SER A N 1
ATOM 3893 C CA . SER A 1 484 ? 1.978 -15.814 2.828 1.00 95.25 484 SER A CA 1
ATOM 3894 C C . SER A 1 484 ? 1.729 -17.138 3.562 1.00 95.25 484 SER A C 1
ATOM 3896 O O . SER A 1 484 ? 0.947 -17.172 4.508 1.00 95.25 484 SER A O 1
ATOM 3898 N N . ILE A 1 485 ? 2.453 -18.208 3.212 1.00 95.38 485 ILE A N 1
ATOM 3899 C CA . ILE A 1 485 ? 2.374 -19.504 3.903 1.00 95.38 485 ILE A CA 1
ATOM 3900 C C . ILE A 1 485 ? 2.900 -19.370 5.333 1.00 95.38 485 ILE A C 1
ATOM 3902 O O . ILE A 1 485 ? 2.285 -19.879 6.266 1.00 95.38 485 ILE A O 1
ATOM 3906 N N . THR A 1 486 ? 4.016 -18.663 5.531 1.00 93.56 486 THR A N 1
ATOM 3907 C CA . THR A 1 486 ? 4.567 -18.425 6.873 1.00 93.56 486 THR A CA 1
ATOM 3908 C C . THR A 1 486 ? 3.596 -17.606 7.725 1.00 93.56 486 THR A C 1
ATOM 3910 O O . THR A 1 486 ? 3.386 -17.942 8.888 1.00 93.56 486 THR A O 1
ATOM 3913 N N . GLY A 1 487 ? 2.956 -16.584 7.149 1.00 90.88 487 GLY A N 1
ATOM 3914 C CA . GLY A 1 487 ? 1.908 -15.792 7.795 1.00 90.88 487 GLY A CA 1
ATOM 3915 C C . GLY A 1 487 ? 0.692 -16.633 8.189 1.00 90.88 487 GLY A C 1
ATOM 3916 O O . GLY A 1 487 ? 0.253 -16.565 9.335 1.00 90.88 487 GLY A O 1
ATOM 3917 N N . LEU A 1 488 ? 0.210 -17.501 7.294 1.00 91.50 488 LEU A N 1
ATOM 3918 C CA . LEU A 1 488 ? -0.870 -18.451 7.579 1.00 91.50 488 LEU A CA 1
ATOM 3919 C C . LEU A 1 488 ? -0.504 -19.415 8.719 1.00 91.50 488 LEU A C 1
ATOM 3921 O O . LEU A 1 488 ? -1.289 -19.606 9.647 1.00 91.50 488 LEU A O 1
ATOM 3925 N N . LEU A 1 489 ? 0.699 -19.998 8.680 1.00 90.62 489 LEU A N 1
ATOM 3926 C CA . LEU A 1 489 ? 1.188 -20.893 9.735 1.00 90.62 489 LEU A CA 1
ATOM 3927 C C . LEU A 1 489 ? 1.293 -20.183 11.085 1.00 90.62 489 LEU A C 1
ATOM 3929 O O . LEU A 1 489 ? 1.045 -20.795 12.119 1.00 90.62 489 LEU A O 1
ATOM 3933 N N . LEU A 1 490 ? 1.666 -18.906 11.081 1.00 86.88 490 LEU A N 1
ATOM 3934 C CA . LEU A 1 490 ? 1.743 -18.086 12.282 1.00 86.88 490 LEU A CA 1
ATOM 3935 C C . LEU A 1 490 ? 0.352 -17.759 12.851 1.00 86.88 490 LEU A C 1
ATOM 3937 O O . LEU A 1 490 ? 0.198 -17.766 14.069 1.00 86.88 490 LEU A O 1
ATOM 3941 N N . GLN A 1 491 ? -0.658 -17.549 12.001 1.00 81.81 491 GLN A N 1
ATOM 3942 C CA . GLN A 1 491 ? -2.032 -17.267 12.434 1.00 81.81 491 GLN A CA 1
ATOM 3943 C C . GLN A 1 491 ? -2.804 -18.501 12.914 1.00 81.81 491 GLN A C 1
ATOM 3945 O O . GLN A 1 491 ? -3.582 -18.402 13.855 1.00 81.81 491 GLN A O 1
ATOM 3950 N N . HIS A 1 492 ? -2.604 -19.667 12.296 1.00 78.25 492 HIS A N 1
ATOM 3951 C CA . HIS A 1 492 ? -3.388 -20.869 12.604 1.00 78.25 492 HIS A CA 1
ATOM 3952 C C . HIS A 1 492 ? -3.039 -21.519 13.959 1.00 78.25 492 HIS A C 1
ATOM 3954 O O . HIS A 1 492 ? -3.754 -22.390 14.443 1.00 78.25 492 HIS A O 1
ATOM 3960 N N . GLN A 1 493 ? -1.898 -21.187 14.559 1.00 63.59 493 GLN A N 1
ATOM 3961 C CA . GLN A 1 493 ? -1.219 -22.130 15.446 1.00 63.59 493 GLN A CA 1
ATOM 3962 C C . GLN A 1 493 ? -1.146 -21.662 16.895 1.00 63.59 493 GLN A C 1
ATOM 3964 O O . GLN A 1 493 ? -0.076 -21.408 17.451 1.00 63.59 493 GLN A O 1
ATOM 3969 N N . SER A 1 494 ? -2.296 -21.680 17.552 1.00 53.94 494 SER A N 1
ATOM 3970 C CA . SER A 1 494 ? -2.413 -21.631 19.010 1.00 53.94 494 SER A CA 1
ATOM 3971 C C . SER A 1 494 ? -1.811 -22.825 19.747 1.00 53.94 494 SER A C 1
ATOM 3973 O O . SER A 1 494 ? -1.501 -22.715 20.933 1.00 53.94 494 SER A O 1
ATOM 3975 N N . SER A 1 495 ? -1.550 -23.934 19.049 1.00 55.31 495 SER A N 1
ATOM 3976 C CA . SER A 1 495 ? -0.961 -25.157 19.616 1.00 55.31 495 SER A CA 1
ATOM 3977 C C . SER A 1 495 ? 0.543 -25.330 19.323 1.00 55.31 495 SER A C 1
ATOM 3979 O O . SER A 1 495 ? 1.187 -26.245 19.847 1.00 55.31 495 SER A O 1
ATOM 3981 N N . MET A 1 496 ? 1.168 -24.449 18.523 1.00 67.62 496 MET A N 1
ATOM 3982 C CA . MET A 1 496 ? 2.590 -24.612 18.201 1.00 67.62 496 MET A CA 1
ATOM 3983 C C . MET A 1 496 ? 3.487 -24.419 19.427 1.00 67.62 496 MET A C 1
ATOM 3985 O O . MET A 1 496 ? 3.361 -23.478 20.212 1.00 67.62 496 MET A O 1
ATOM 3989 N N . ARG A 1 497 ? 4.498 -25.285 19.543 1.00 78.31 497 ARG A N 1
ATOM 3990 C CA . ARG A 1 497 ? 5.575 -25.130 20.526 1.00 78.31 497 ARG A CA 1
ATOM 3991 C C . ARG A 1 497 ? 6.273 -23.781 20.300 1.00 78.31 497 ARG A C 1
ATOM 3993 O O . ARG A 1 497 ? 6.756 -23.541 19.196 1.00 78.31 497 ARG A O 1
ATOM 4000 N N . ARG A 1 498 ? 6.428 -22.968 21.357 1.00 80.69 498 ARG A N 1
ATOM 4001 C CA . ARG A 1 498 ? 7.086 -21.635 21.330 1.00 80.69 498 ARG A CA 1
ATOM 4002 C C . ARG A 1 498 ? 8.347 -21.581 20.453 1.00 80.69 498 ARG A C 1
ATOM 4004 O O . ARG A 1 498 ? 8.437 -20.754 19.560 1.00 80.69 498 ARG A O 1
ATOM 4011 N N . LYS A 1 499 ? 9.245 -22.566 20.592 1.00 84.81 499 LYS A N 1
ATOM 4012 C CA . LYS A 1 499 ? 10.476 -22.676 19.782 1.00 84.81 499 LYS A CA 1
ATOM 4013 C C . LYS A 1 499 ? 10.249 -22.686 18.260 1.00 84.81 499 LYS A C 1
ATOM 4015 O O . LYS A 1 499 ? 11.118 -22.228 17.529 1.00 84.81 499 LYS A O 1
ATOM 4020 N N . ILE A 1 500 ? 9.153 -23.268 17.771 1.00 87.00 500 ILE A N 1
ATOM 4021 C CA . ILE A 1 500 ? 8.844 -23.325 16.332 1.00 87.00 500 ILE A CA 1
ATOM 4022 C C . ILE A 1 500 ? 8.295 -21.975 15.872 1.00 87.00 500 ILE A C 1
ATOM 4024 O O . ILE A 1 500 ? 8.747 -21.459 14.855 1.00 87.00 500 ILE A O 1
ATOM 4028 N N . ARG A 1 501 ? 7.400 -21.370 16.662 1.00 85.12 501 ARG A N 1
ATOM 4029 C CA . ARG A 1 501 ? 6.877 -20.022 16.413 1.00 85.12 501 ARG A CA 1
ATOM 4030 C C . ARG A 1 501 ? 8.005 -18.998 16.299 1.00 85.12 501 ARG A C 1
ATOM 4032 O O . ARG A 1 501 ? 8.058 -18.267 15.319 1.00 85.12 501 ARG A O 1
ATOM 4039 N N . ASP A 1 502 ? 8.950 -19.010 17.236 1.00 86.81 502 ASP A N 1
ATOM 4040 C CA . ASP A 1 502 ? 10.077 -18.071 17.224 1.00 86.81 502 ASP A CA 1
ATOM 4041 C C . ASP A 1 502 ? 10.955 -18.270 15.975 1.00 86.81 502 ASP A C 1
ATOM 4043 O O . ASP A 1 502 ? 11.370 -17.305 15.336 1.00 86.81 502 ASP A O 1
ATOM 4047 N N . ARG A 1 503 ? 11.175 -19.526 15.552 1.00 91.19 503 ARG A N 1
ATOM 4048 C CA . ARG A 1 503 ? 11.879 -19.832 14.293 1.00 91.19 503 ARG A CA 1
ATOM 4049 C C . ARG A 1 503 ? 11.119 -19.344 13.059 1.00 91.19 503 ARG A C 1
ATOM 4051 O O . ARG A 1 503 ? 11.758 -18.855 12.134 1.00 91.19 503 ARG A O 1
ATOM 4058 N N . LEU A 1 504 ? 9.792 -19.464 13.036 1.00 91.69 504 LEU A N 1
ATOM 4059 C CA . LEU A 1 504 ? 8.958 -18.959 11.941 1.00 91.69 504 LEU A CA 1
ATOM 4060 C C . LEU A 1 504 ? 8.968 -17.431 11.874 1.00 91.69 504 LEU A C 1
ATOM 4062 O O . LEU A 1 504 ? 9.040 -16.884 10.781 1.00 91.69 504 LEU A O 1
ATOM 4066 N N . ILE A 1 505 ? 8.968 -16.741 13.018 1.00 89.88 505 ILE A N 1
ATOM 4067 C CA . ILE A 1 505 ? 9.117 -15.279 13.066 1.00 89.88 505 ILE A CA 1
ATOM 4068 C C . ILE A 1 505 ? 10.484 -14.867 12.507 1.00 89.88 505 ILE A C 1
ATOM 4070 O O . ILE A 1 505 ? 10.560 -13.965 11.676 1.00 89.88 505 ILE A O 1
ATOM 4074 N N . VAL A 1 506 ? 11.565 -15.548 12.904 1.00 91.88 506 VAL A N 1
ATOM 4075 C CA . VAL A 1 506 ? 12.906 -15.294 12.347 1.00 91.88 506 VAL A CA 1
ATOM 4076 C C . VAL A 1 506 ? 12.932 -15.553 10.839 1.00 91.88 506 VAL A C 1
ATOM 4078 O O . VAL A 1 506 ? 13.457 -14.729 10.093 1.00 91.88 506 VAL A O 1
ATOM 4081 N N . LEU A 1 507 ? 12.328 -16.651 10.374 1.00 94.38 507 LEU A N 1
ATOM 4082 C CA . LEU A 1 507 ? 12.211 -16.950 8.946 1.00 94.38 507 LEU A CA 1
ATOM 4083 C C . LEU A 1 507 ? 11.457 -15.841 8.202 1.00 94.38 507 LEU A C 1
ATOM 4085 O O . LEU A 1 507 ? 11.943 -15.355 7.184 1.00 94.38 507 LEU A O 1
ATOM 4089 N N . LEU A 1 508 ? 10.311 -15.401 8.727 1.00 93.44 508 LEU A N 1
ATOM 4090 C CA . LEU A 1 508 ? 9.511 -14.324 8.146 1.00 93.44 508 LEU A CA 1
ATOM 4091 C C . LEU A 1 508 ? 10.321 -13.026 8.034 1.00 93.44 508 LEU A C 1
ATOM 4093 O O . LEU A 1 508 ? 10.337 -12.411 6.971 1.00 93.44 508 LEU A O 1
ATOM 4097 N N . ARG A 1 509 ? 11.059 -12.651 9.089 1.00 92.06 509 ARG A N 1
ATOM 4098 C CA . ARG A 1 509 ? 11.956 -11.482 9.077 1.00 92.06 509 ARG A CA 1
ATOM 4099 C C . ARG A 1 509 ? 13.002 -11.578 7.970 1.00 92.06 509 ARG A C 1
ATOM 4101 O O . ARG A 1 509 ? 13.218 -10.607 7.257 1.00 92.06 509 ARG A O 1
ATOM 4108 N N . VAL A 1 510 ? 13.614 -12.747 7.774 1.00 93.75 510 VAL A N 1
ATOM 4109 C CA . VAL A 1 510 ? 14.582 -12.955 6.683 1.00 93.75 510 VAL A CA 1
ATOM 4110 C C . VAL A 1 510 ? 13.915 -12.801 5.311 1.00 93.75 510 VAL A C 1
ATOM 4112 O O . VAL A 1 510 ? 14.452 -12.106 4.449 1.00 93.75 510 VAL A O 1
ATOM 4115 N N . LEU A 1 511 ? 12.730 -13.390 5.112 1.00 95.25 511 LEU A N 1
ATOM 4116 C CA . LEU A 1 511 ? 11.994 -13.324 3.841 1.00 95.25 511 LEU A CA 1
ATOM 4117 C C . LEU A 1 511 ? 11.583 -11.889 3.457 1.00 95.25 511 LEU A C 1
ATOM 4119 O O . LEU A 1 511 ? 11.571 -11.548 2.271 1.00 95.25 511 LEU A O 1
ATOM 4123 N N . ILE A 1 512 ? 11.300 -11.030 4.442 1.00 93.94 512 ILE A N 1
ATOM 4124 C CA . ILE A 1 512 ? 10.955 -9.610 4.244 1.00 93.94 512 ILE A CA 1
ATOM 4125 C C . ILE A 1 512 ? 12.109 -8.813 3.608 1.00 93.94 512 ILE A C 1
ATOM 4127 O O . ILE A 1 512 ? 11.867 -7.885 2.832 1.00 93.94 512 ILE A O 1
ATOM 4131 N N . TYR A 1 513 ? 13.368 -9.185 3.866 1.00 93.88 513 TYR A N 1
ATOM 4132 C CA . TYR A 1 513 ? 14.540 -8.507 3.293 1.00 93.88 513 TYR A CA 1
ATOM 4133 C C . TYR A 1 513 ? 14.957 -9.020 1.912 1.00 93.88 513 TYR A C 1
ATOM 4135 O O . TYR A 1 513 ? 15.729 -8.352 1.224 1.00 93.88 513 TYR A O 1
ATOM 4143 N N . VAL A 1 514 ? 14.451 -10.173 1.468 1.00 94.38 514 VAL A N 1
ATOM 4144 C CA . VAL A 1 514 ? 14.790 -10.755 0.158 1.00 94.38 514 VAL A CA 1
ATOM 4145 C C . VAL A 1 514 ? 14.583 -9.779 -1.019 1.00 94.38 514 VAL A C 1
ATOM 4147 O O . VAL A 1 514 ? 15.537 -9.619 -1.788 1.00 94.38 514 VAL A O 1
ATOM 4150 N N . PRO A 1 515 ? 13.439 -9.068 -1.175 1.00 93.50 515 PRO A N 1
ATOM 4151 C CA . PRO A 1 515 ? 13.275 -8.098 -2.265 1.00 93.50 515 PRO A CA 1
ATOM 4152 C C . PRO A 1 515 ? 14.356 -7.012 -2.256 1.00 93.50 515 PRO A C 1
ATOM 4154 O O . PRO A 1 515 ? 14.885 -6.640 -3.306 1.00 93.50 515 PRO A O 1
ATOM 4157 N N . LEU A 1 516 ? 14.709 -6.524 -1.066 1.00 92.00 516 LEU A N 1
ATOM 4158 C CA . LEU A 1 516 ? 15.723 -5.497 -0.872 1.00 92.00 516 LEU A CA 1
ATOM 4159 C C . LEU A 1 516 ? 17.111 -6.006 -1.260 1.00 92.00 516 LEU A C 1
ATOM 4161 O O . LEU A 1 516 ? 17.788 -5.371 -2.066 1.00 92.00 516 LEU A O 1
ATOM 4165 N N . VAL A 1 517 ? 17.515 -7.183 -0.778 1.00 92.38 517 VAL A N 1
ATOM 4166 C CA . VAL A 1 517 ? 18.806 -7.798 -1.133 1.00 92.38 517 VAL A CA 1
ATOM 4167 C C . VAL A 1 517 ? 18.909 -8.033 -2.645 1.00 92.38 517 VAL A C 1
ATOM 4169 O O . VAL A 1 517 ? 19.949 -7.759 -3.251 1.00 92.38 517 VAL A O 1
ATOM 4172 N N . ILE A 1 518 ? 17.827 -8.475 -3.292 1.00 90.75 518 ILE A N 1
ATOM 4173 C CA . ILE A 1 518 ? 17.781 -8.654 -4.750 1.00 90.75 518 ILE A CA 1
ATOM 4174 C C . ILE A 1 518 ? 17.945 -7.309 -5.474 1.00 90.75 518 ILE A C 1
ATOM 4176 O O . ILE A 1 518 ? 18.756 -7.204 -6.398 1.00 90.75 518 ILE A O 1
ATOM 4180 N N . ALA A 1 519 ? 17.234 -6.262 -5.048 1.00 88.56 519 ALA A N 1
ATOM 4181 C CA . ALA A 1 519 ? 17.336 -4.935 -5.654 1.00 88.56 519 ALA A CA 1
ATOM 4182 C C . ALA A 1 519 ? 18.733 -4.309 -5.473 1.00 88.56 519 ALA A C 1
ATOM 4184 O O . ALA A 1 519 ? 19.323 -3.811 -6.440 1.00 88.56 519 ALA A O 1
ATOM 4185 N N . PHE A 1 520 ? 19.302 -4.375 -4.266 1.00 88.94 520 PHE A N 1
ATOM 4186 C CA . PHE A 1 520 ? 20.637 -3.847 -3.974 1.00 88.94 520 PHE A CA 1
ATOM 4187 C C . PHE A 1 520 ? 21.741 -4.620 -4.693 1.00 88.94 520 PHE A C 1
ATOM 4189 O O . PHE A 1 520 ? 22.571 -4.000 -5.357 1.00 88.94 520 PHE A O 1
ATOM 4196 N N . SER A 1 521 ? 21.733 -5.957 -4.642 1.00 88.00 521 SER A N 1
ATOM 4197 C CA . SER A 1 521 ? 22.751 -6.782 -5.315 1.00 88.00 521 SER A CA 1
ATOM 4198 C C . SER A 1 521 ? 22.813 -6.503 -6.819 1.00 88.00 521 SER A C 1
ATOM 4200 O O . SER A 1 521 ? 23.893 -6.416 -7.401 1.00 88.00 521 SER A O 1
ATOM 4202 N N . ARG A 1 522 ? 21.659 -6.280 -7.457 1.00 83.12 522 ARG A N 1
ATOM 4203 C CA . ARG A 1 522 ? 21.561 -5.913 -8.877 1.00 83.12 522 ARG A CA 1
ATOM 4204 C C . ARG A 1 522 ? 22.079 -4.510 -9.157 1.00 83.12 522 ARG A C 1
ATOM 4206 O O . ARG A 1 522 ? 22.773 -4.314 -10.154 1.00 83.12 522 ARG A O 1
ATOM 4213 N N . THR A 1 523 ? 21.748 -3.558 -8.292 1.00 83.75 523 THR A N 1
ATOM 4214 C CA . THR A 1 523 ? 22.190 -2.166 -8.423 1.00 83.75 523 THR A CA 1
ATOM 4215 C C . THR A 1 523 ? 23.709 -2.078 -8.293 1.00 83.75 523 THR A C 1
ATOM 4217 O O . THR A 1 523 ? 24.359 -1.476 -9.145 1.00 83.75 523 THR A O 1
ATOM 4220 N N . ILE A 1 524 ? 24.284 -2.775 -7.307 1.00 87.38 524 ILE A N 1
ATOM 4221 C CA . ILE A 1 524 ? 25.734 -2.904 -7.119 1.00 87.38 524 ILE A CA 1
ATOM 4222 C C . ILE A 1 524 ? 26.366 -3.600 -8.325 1.00 87.38 524 ILE A C 1
ATOM 4224 O O . ILE A 1 524 ? 27.326 -3.085 -8.883 1.00 87.38 524 ILE A O 1
ATOM 4228 N N . PHE A 1 525 ? 25.809 -4.721 -8.790 1.00 86.56 525 PHE A N 1
ATOM 4229 C CA . PHE A 1 525 ? 26.329 -5.435 -9.960 1.00 86.56 525 PHE A CA 1
ATOM 4230 C C . PHE A 1 525 ? 26.371 -4.548 -11.212 1.00 86.56 525 PHE A C 1
ATOM 4232 O O . PHE A 1 525 ? 27.381 -4.507 -11.912 1.00 86.56 525 PHE A O 1
ATOM 4239 N N . PHE A 1 526 ? 25.298 -3.801 -11.486 1.00 83.31 526 PHE A N 1
ATOM 4240 C CA . PHE A 1 526 ? 25.252 -2.882 -12.622 1.00 83.31 526 PHE A CA 1
ATOM 4241 C C . PHE A 1 526 ? 26.246 -1.730 -12.455 1.00 83.31 526 PHE A C 1
ATOM 4243 O O . PHE A 1 526 ? 26.990 -1.427 -13.386 1.00 83.31 526 PHE A O 1
ATOM 4250 N N . TYR A 1 527 ? 26.314 -1.134 -11.264 1.00 84.12 527 TYR A N 1
ATOM 4251 C CA . TYR A 1 527 ? 27.279 -0.085 -10.951 1.00 84.12 527 TYR A CA 1
ATOM 4252 C C . TYR A 1 527 ? 28.722 -0.569 -11.156 1.00 84.12 527 TYR A C 1
ATOM 4254 O O . TYR A 1 527 ? 29.487 0.065 -11.885 1.00 84.12 527 TYR A O 1
ATOM 4262 N N . THR A 1 528 ? 29.076 -1.739 -10.625 1.00 84.25 528 THR A N 1
ATOM 4263 C CA . THR A 1 528 ? 30.401 -2.349 -10.789 1.00 84.25 528 THR A CA 1
ATOM 4264 C C . THR A 1 528 ? 30.713 -2.627 -12.257 1.00 84.25 528 THR A C 1
ATOM 4266 O O . THR A 1 528 ? 31.785 -2.248 -12.725 1.00 84.25 528 THR A O 1
ATOM 4269 N N . LEU A 1 529 ? 29.770 -3.181 -13.029 1.00 81.75 529 LEU A N 1
ATOM 4270 C CA . LEU A 1 529 ? 29.950 -3.378 -14.473 1.00 81.75 529 LEU A CA 1
ATOM 4271 C C . LEU A 1 529 ? 30.181 -2.060 -15.219 1.00 81.75 529 LEU A C 1
ATOM 4273 O O . LEU A 1 529 ? 31.065 -1.983 -16.070 1.00 81.75 529 LEU A O 1
ATOM 4277 N N . THR A 1 530 ? 29.421 -1.009 -14.901 1.00 78.75 530 THR A N 1
ATOM 4278 C CA . THR A 1 530 ? 29.613 0.304 -15.537 1.00 78.75 530 THR A CA 1
ATOM 4279 C C . THR A 1 530 ? 30.951 0.934 -15.168 1.00 78.75 530 THR A C 1
ATOM 4281 O O . THR A 1 530 ? 31.589 1.546 -16.024 1.00 78.75 530 THR A O 1
ATOM 4284 N N . ARG A 1 531 ? 31.416 0.743 -13.928 1.00 80.81 531 ARG A N 1
ATOM 4285 C CA . ARG A 1 531 ? 32.720 1.220 -13.462 1.00 80.81 531 ARG A CA 1
ATOM 4286 C C . ARG A 1 531 ? 33.867 0.483 -14.154 1.00 80.81 531 ARG A C 1
ATOM 4288 O O . ARG A 1 531 ? 34.811 1.129 -14.599 1.00 80.81 531 ARG A O 1
ATOM 4295 N N . ILE A 1 532 ? 33.755 -0.837 -14.304 1.00 77.94 532 ILE A N 1
ATOM 4296 C CA . ILE A 1 532 ? 34.730 -1.655 -15.040 1.00 77.94 532 ILE A CA 1
ATOM 4297 C C . ILE A 1 532 ? 34.773 -1.230 -16.511 1.00 77.94 532 ILE A C 1
ATOM 4299 O O . ILE A 1 532 ? 35.855 -1.019 -17.051 1.00 77.94 532 ILE A O 1
ATOM 4303 N N . ASN A 1 533 ? 33.613 -1.028 -17.145 1.00 69.88 533 ASN A N 1
ATOM 4304 C CA . ASN A 1 533 ? 33.540 -0.635 -18.554 1.00 69.88 533 ASN A CA 1
ATOM 4305 C C . ASN A 1 533 ? 34.047 0.799 -18.812 1.00 69.88 533 ASN A C 1
ATOM 4307 O O . ASN A 1 533 ? 34.532 1.096 -19.900 1.00 69.88 533 ASN A O 1
ATOM 4311 N N . ARG A 1 534 ? 33.954 1.694 -17.817 1.00 69.88 534 ARG A N 1
ATOM 4312 C CA . ARG A 1 534 ? 34.510 3.056 -17.894 1.00 69.88 534 ARG A CA 1
ATOM 4313 C C . ARG A 1 534 ? 36.019 3.121 -17.666 1.00 69.88 534 ARG A C 1
ATOM 4315 O O . ARG A 1 534 ? 36.614 4.103 -18.091 1.00 69.88 534 ARG A O 1
ATOM 4322 N N . SER A 1 535 ? 36.638 2.132 -17.017 1.00 71.88 535 SER A N 1
ATOM 4323 C CA . SER A 1 535 ? 38.092 2.116 -16.822 1.00 71.88 535 SER A CA 1
ATOM 4324 C C . SER A 1 535 ? 38.795 1.755 -18.141 1.00 71.88 535 SER A C 1
ATOM 4326 O O . SER A 1 535 ? 38.682 0.607 -18.589 1.00 71.88 535 SER A O 1
ATOM 4328 N N . PRO A 1 536 ? 39.551 2.682 -18.767 1.00 66.69 536 PRO A N 1
ATOM 4329 C CA . PRO A 1 536 ? 40.244 2.423 -20.034 1.00 66.69 536 PRO A CA 1
ATOM 4330 C C . PRO A 1 536 ? 41.225 1.251 -19.913 1.00 66.69 536 PRO A C 1
ATOM 4332 O O . PRO A 1 536 ? 41.357 0.436 -20.824 1.00 66.69 536 PRO A O 1
ATOM 4335 N N . TRP A 1 537 ? 41.841 1.120 -18.735 1.00 64.94 537 TRP A N 1
ATOM 4336 C CA . TRP A 1 537 ? 42.758 0.043 -18.373 1.00 64.94 537 TRP A CA 1
ATOM 4337 C C . TRP A 1 537 ? 42.095 -1.342 -18.382 1.00 64.94 537 TRP A C 1
ATOM 4339 O O . TRP A 1 537 ? 42.672 -2.302 -18.892 1.00 64.94 537 TRP A O 1
ATOM 4349 N N . CYS A 1 538 ? 40.866 -1.461 -17.867 1.00 56.59 538 CYS A N 1
ATOM 4350 C CA . CYS A 1 538 ? 40.114 -2.721 -17.918 1.00 56.59 538 CYS A CA 1
ATOM 4351 C C . CYS A 1 538 ? 39.670 -3.058 -19.344 1.00 56.59 538 CYS A C 1
ATOM 4353 O O . CYS A 1 538 ? 39.780 -4.210 -19.763 1.00 56.59 538 CYS A O 1
ATOM 4355 N N . ARG A 1 539 ? 39.214 -2.056 -20.107 1.00 60.62 539 ARG A N 1
ATOM 4356 C CA . ARG A 1 539 ? 38.801 -2.240 -21.504 1.00 60.62 539 ARG A CA 1
ATOM 4357 C C . ARG A 1 539 ? 39.964 -2.734 -22.374 1.00 60.62 539 ARG A C 1
ATOM 4359 O O . ARG A 1 539 ? 39.780 -3.688 -23.125 1.00 60.62 539 ARG A O 1
ATOM 4366 N N . MET A 1 540 ? 41.162 -2.167 -22.199 1.00 61.66 540 MET A N 1
ATOM 4367 C CA . MET A 1 540 ? 42.386 -2.600 -22.891 1.00 61.66 540 MET A CA 1
ATOM 4368 C C . MET A 1 540 ? 42.815 -4.024 -22.512 1.00 61.66 540 MET A C 1
ATOM 4370 O O . MET A 1 540 ? 43.146 -4.815 -23.389 1.00 61.66 540 MET A O 1
ATOM 4374 N N . ARG A 1 541 ? 42.751 -4.410 -21.228 1.00 64.62 541 ARG A N 1
ATOM 4375 C CA . ARG A 1 541 ? 43.099 -5.783 -20.805 1.00 64.62 541 ARG A CA 1
ATOM 4376 C C . ARG A 1 541 ? 42.137 -6.846 -21.338 1.00 64.62 541 ARG A C 1
ATOM 4378 O O . ARG A 1 541 ? 42.575 -7.949 -21.660 1.00 64.62 541 ARG A O 1
ATOM 4385 N N . ILE A 1 542 ? 40.843 -6.532 -21.420 1.00 64.38 542 ILE A N 1
ATOM 4386 C CA . ILE A 1 542 ? 39.838 -7.448 -21.977 1.00 64.38 542 ILE A CA 1
ATOM 4387 C C . ILE A 1 542 ? 40.047 -7.601 -23.488 1.00 64.38 542 ILE A C 1
ATOM 4389 O O . ILE A 1 542 ? 40.063 -8.730 -23.971 1.00 64.38 542 ILE A O 1
ATOM 4393 N N . LEU A 1 543 ? 40.277 -6.499 -24.213 1.00 64.69 543 LEU A N 1
ATOM 4394 C CA . LEU A 1 543 ? 40.577 -6.528 -25.650 1.00 64.69 543 LEU A CA 1
ATOM 4395 C C . LEU A 1 543 ? 41.868 -7.308 -25.951 1.00 64.69 543 LEU A C 1
ATOM 4397 O O . LEU A 1 543 ? 41.827 -8.222 -26.769 1.00 64.69 543 LEU A O 1
ATOM 4401 N N . ASN A 1 544 ? 42.956 -7.074 -25.204 1.00 65.75 544 ASN A N 1
ATOM 4402 C CA . ASN A 1 544 ? 44.207 -7.828 -25.371 1.00 65.75 544 ASN A CA 1
ATOM 4403 C C . ASN A 1 544 ? 44.037 -9.335 -25.119 1.00 65.75 544 ASN A C 1
ATOM 4405 O O . ASN A 1 544 ? 44.651 -10.145 -25.807 1.00 65.75 544 ASN A O 1
ATOM 4409 N N . ARG A 1 545 ? 43.200 -9.760 -24.159 1.00 62.09 545 ARG A N 1
ATOM 4410 C CA . ARG A 1 545 ? 42.935 -11.199 -23.948 1.00 62.09 545 ARG A CA 1
ATOM 4411 C C . ARG A 1 545 ? 42.068 -11.816 -25.049 1.00 62.09 545 ARG A C 1
ATOM 4413 O O . ARG A 1 545 ? 42.221 -13.007 -25.315 1.00 62.09 545 ARG A O 1
ATOM 4420 N N . VAL A 1 546 ? 41.159 -11.053 -25.660 1.00 65.12 546 VAL A N 1
ATOM 4421 C CA . VAL A 1 546 ? 40.365 -11.530 -26.805 1.00 65.12 546 VAL A CA 1
ATOM 4422 C C . VAL A 1 546 ? 41.253 -11.673 -28.040 1.00 65.12 546 VAL A C 1
ATOM 4424 O O . VAL A 1 546 ? 41.178 -12.712 -28.691 1.00 65.12 546 VAL A O 1
ATOM 4427 N N . GLU A 1 547 ? 42.148 -10.717 -28.304 1.00 61.16 547 GLU A N 1
ATOM 4428 C CA . GLU A 1 547 ? 43.127 -10.833 -29.395 1.00 61.16 547 GLU A CA 1
ATOM 4429 C C . GLU A 1 547 ? 44.091 -12.006 -29.195 1.00 61.16 547 GLU A C 1
ATOM 4431 O O . GLU A 1 547 ? 44.288 -12.791 -30.120 1.00 61.16 547 GLU A O 1
ATOM 4436 N N . LEU A 1 548 ? 44.613 -12.216 -27.981 1.00 60.69 548 LEU A N 1
ATOM 4437 C CA . LEU A 1 548 ? 45.498 -13.353 -27.690 1.00 60.69 548 LEU A CA 1
ATOM 4438 C C . LEU A 1 548 ? 44.806 -14.717 -27.868 1.00 60.69 548 LEU A C 1
ATOM 4440 O O . LEU A 1 548 ? 45.451 -15.680 -28.274 1.00 60.69 548 LEU A O 1
ATOM 4444 N N . ARG A 1 549 ? 43.493 -14.814 -27.608 1.00 56.94 549 ARG A N 1
ATOM 4445 C CA . ARG A 1 549 ? 42.719 -16.041 -27.884 1.00 56.94 549 ARG A CA 1
ATOM 4446 C C . ARG A 1 549 ? 42.354 -16.202 -29.357 1.00 56.94 549 ARG A C 1
ATOM 4448 O O . ARG A 1 549 ? 42.276 -17.331 -29.826 1.00 56.94 549 ARG A O 1
ATOM 4455 N N . TYR A 1 550 ? 42.144 -15.111 -30.089 1.00 50.00 550 TYR A N 1
ATOM 4456 C CA . TYR A 1 550 ? 41.953 -15.173 -31.541 1.00 50.00 550 TYR A CA 1
ATOM 4457 C C . TYR A 1 550 ? 43.243 -15.617 -32.243 1.00 50.00 550 TYR A C 1
ATOM 4459 O O . TYR A 1 550 ? 43.200 -16.490 -33.108 1.00 50.00 550 TYR A O 1
ATOM 4467 N N . ALA A 1 551 ? 44.395 -15.116 -31.794 1.00 53.69 551 ALA A N 1
ATOM 4468 C CA . ALA A 1 551 ? 45.708 -15.515 -32.294 1.00 53.69 551 ALA A CA 1
ATOM 4469 C C . ALA A 1 551 ? 46.044 -16.991 -32.004 1.00 53.69 551 ALA A C 1
ATOM 4471 O O . ALA A 1 551 ? 46.707 -17.628 -32.813 1.00 53.69 551 ALA A O 1
ATOM 4472 N N . SER A 1 552 ? 45.555 -17.571 -30.900 1.00 53.47 552 SER A N 1
ATOM 4473 C CA . SER A 1 552 ? 45.765 -19.000 -30.609 1.00 53.47 552 SER A CA 1
ATOM 4474 C C . SER A 1 552 ? 44.828 -19.943 -31.375 1.00 53.47 552 SER A C 1
ATOM 4476 O O . SER A 1 552 ? 45.109 -21.133 -31.463 1.00 53.47 552 SER A O 1
ATOM 4478 N N . VAL A 1 553 ? 43.693 -19.445 -31.883 1.00 59.12 553 VAL A N 1
ATOM 4479 C CA . VAL A 1 553 ? 42.729 -20.241 -32.671 1.00 59.12 553 VAL A CA 1
ATOM 4480 C C . VAL A 1 553 ? 43.068 -20.196 -34.162 1.00 59.12 553 VAL A C 1
ATOM 4482 O O . VAL A 1 553 ? 42.886 -21.191 -34.859 1.00 59.12 553 VAL A O 1
ATOM 4485 N N . ILE A 1 554 ? 43.640 -19.091 -34.646 1.00 52.00 554 ILE A N 1
ATOM 4486 C CA . ILE A 1 554 ? 44.255 -19.022 -35.976 1.00 52.00 554 ILE A CA 1
ATOM 4487 C C . ILE A 1 554 ? 45.680 -19.578 -35.863 1.00 52.00 554 ILE A C 1
ATOM 4489 O O . ILE A 1 554 ? 46.675 -18.868 -35.977 1.00 52.00 554 ILE A O 1
ATOM 4493 N N . GLY A 1 555 ? 45.778 -20.879 -35.594 1.00 46.34 555 GLY A N 1
ATOM 4494 C CA . GLY A 1 555 ? 47.016 -21.628 -35.746 1.00 46.34 555 GLY A CA 1
ATOM 4495 C C . GLY A 1 555 ? 47.400 -21.673 -37.222 1.00 46.34 555 GLY A C 1
ATOM 4496 O O . GLY A 1 555 ? 47.062 -22.622 -37.926 1.00 46.34 555 GLY A O 1
ATOM 4497 N N . HIS A 1 556 ? 48.094 -20.643 -37.705 1.00 42.91 556 HIS A N 1
ATOM 4498 C CA . HIS A 1 556 ? 48.807 -20.732 -38.969 1.00 42.91 556 HIS A CA 1
ATOM 4499 C C . HIS A 1 556 ? 49.981 -21.698 -38.787 1.00 42.91 556 HIS A C 1
ATOM 4501 O O . HIS A 1 556 ? 51.004 -21.368 -38.191 1.00 42.91 556 HIS A O 1
ATOM 4507 N N . SER A 1 557 ? 49.805 -22.911 -39.307 1.00 42.56 557 SER A N 1
ATOM 4508 C CA . SER A 1 557 ? 50.910 -23.800 -39.651 1.00 42.56 557 SER A CA 1
ATOM 4509 C C . SER A 1 557 ? 51.785 -23.092 -40.699 1.00 42.56 557 SER A C 1
ATOM 4511 O O . SER A 1 557 ? 51.244 -22.645 -41.718 1.00 42.56 557 SER A O 1
ATOM 4513 N N . PRO A 1 558 ? 53.103 -22.933 -40.476 1.00 41.91 558 PRO A N 1
ATOM 4514 C CA . PRO A 1 558 ? 53.982 -22.347 -41.468 1.00 41.91 558 PRO A CA 1
ATOM 4515 C C . PRO A 1 558 ? 54.276 -23.423 -42.508 1.00 41.91 558 PRO A C 1
ATOM 4517 O O . PRO A 1 558 ? 55.153 -24.260 -42.312 1.00 41.91 558 PRO A O 1
ATOM 4520 N N . ASN A 1 559 ? 53.534 -23.410 -43.614 1.00 38.69 559 ASN A N 1
ATOM 4521 C CA . ASN A 1 559 ? 53.970 -24.120 -44.805 1.00 38.69 559 ASN A CA 1
ATOM 4522 C C . ASN A 1 559 ? 54.718 -23.136 -45.703 1.00 38.69 559 ASN A C 1
ATOM 4524 O O . ASN A 1 559 ? 54.160 -22.150 -46.187 1.00 38.69 559 ASN A O 1
ATOM 4528 N N . ASN A 1 560 ? 56.011 -23.416 -45.851 1.00 47.00 560 ASN A N 1
ATOM 4529 C CA . ASN A 1 560 ? 56.925 -22.807 -46.802 1.00 47.00 560 ASN A CA 1
ATOM 4530 C C . ASN A 1 560 ? 56.267 -22.680 -48.178 1.00 47.00 560 ASN A C 1
ATOM 4532 O O . ASN A 1 560 ? 55.916 -23.689 -48.782 1.00 47.00 560 ASN A O 1
ATOM 4536 N N . ASN A 1 561 ? 56.164 -21.453 -48.687 1.00 40.28 561 ASN A N 1
ATOM 4537 C CA . ASN A 1 561 ? 56.605 -21.125 -50.039 1.00 40.28 561 ASN A CA 1
ATOM 4538 C C . ASN A 1 561 ? 56.725 -19.606 -50.190 1.00 40.28 561 ASN A C 1
ATOM 4540 O O . ASN A 1 561 ? 55.820 -18.840 -49.866 1.00 40.28 561 ASN A O 1
ATOM 4544 N N . GLY A 1 562 ? 57.911 -19.186 -50.624 1.00 47.94 562 GLY A N 1
ATOM 4545 C CA . GLY A 1 562 ? 58.352 -17.803 -50.635 1.00 47.94 562 GLY A CA 1
ATOM 4546 C C . GLY A 1 562 ? 57.523 -16.884 -51.529 1.00 47.94 562 GLY A C 1
ATOM 4547 O O . GLY A 1 562 ? 57.339 -17.135 -52.716 1.00 47.94 562 GLY A O 1
ATOM 4548 N N . ARG A 1 563 ? 57.127 -15.749 -50.953 1.00 40.84 563 ARG A N 1
ATOM 4549 C CA . ARG A 1 563 ? 57.172 -14.426 -51.587 1.00 40.84 563 ARG A CA 1
ATOM 4550 C C . ARG A 1 563 ? 57.070 -13.374 -50.488 1.00 40.84 563 ARG A C 1
ATOM 4552 O O . ARG A 1 563 ? 56.080 -13.313 -49.768 1.00 40.84 563 ARG A O 1
ATOM 4559 N N . ALA A 1 564 ? 58.124 -12.575 -50.345 1.00 45.66 564 ALA A N 1
ATOM 4560 C CA . ALA A 1 564 ? 58.174 -11.463 -49.411 1.00 45.66 564 ALA A CA 1
ATOM 4561 C C . ALA A 1 564 ? 57.165 -10.384 -49.838 1.00 45.66 564 ALA A C 1
ATOM 4563 O O . ALA A 1 564 ? 57.382 -9.665 -50.810 1.00 45.66 564 ALA A O 1
ATOM 4564 N N . GLY A 1 565 ? 56.052 -10.296 -49.112 1.00 42.66 565 GLY A N 1
ATOM 4565 C CA . GLY A 1 565 ? 55.145 -9.153 -49.107 1.00 42.66 565 GLY A CA 1
ATOM 4566 C C . GLY A 1 565 ? 55.127 -8.555 -47.704 1.00 42.66 565 GLY A C 1
ATOM 4567 O O . GLY A 1 565 ? 54.916 -9.277 -46.732 1.00 42.66 565 GLY A O 1
ATOM 4568 N N . HIS A 1 566 ? 55.399 -7.254 -47.594 1.00 43.94 566 HIS A N 1
ATOM 4569 C CA . HIS A 1 566 ? 55.408 -6.519 -46.327 1.00 43.94 566 HIS A CA 1
ATOM 4570 C C . HIS A 1 566 ? 54.086 -6.674 -45.547 1.00 43.94 566 HIS A C 1
ATOM 4572 O O . HIS A 1 566 ? 53.014 -6.664 -46.160 1.00 43.94 566 HIS A O 1
ATOM 4578 N N . PRO A 1 567 ? 54.133 -6.754 -44.203 1.00 41.38 567 PRO A N 1
ATOM 4579 C CA . PRO A 1 567 ? 52.929 -6.818 -43.384 1.00 41.38 567 PRO A CA 1
ATOM 4580 C C . PRO A 1 567 ? 52.153 -5.490 -43.466 1.00 41.38 567 PRO A C 1
ATOM 4582 O O . PRO A 1 567 ? 52.770 -4.420 -43.473 1.00 41.38 567 PRO A O 1
ATOM 4585 N N . PRO A 1 568 ? 50.809 -5.517 -43.524 1.00 45.09 568 PRO A N 1
ATOM 4586 C CA . PRO A 1 568 ? 50.016 -4.299 -43.511 1.00 45.09 568 PRO A CA 1
ATOM 4587 C C . PRO A 1 568 ? 50.108 -3.628 -42.137 1.00 45.09 568 PRO A C 1
ATOM 4589 O O . PRO A 1 568 ? 50.033 -4.277 -41.094 1.00 45.09 568 PRO A O 1
ATOM 4592 N N . THR A 1 569 ? 50.261 -2.308 -42.142 1.00 47.78 569 THR A N 1
ATOM 4593 C CA . THR A 1 569 ? 50.272 -1.488 -40.933 1.00 47.78 569 THR A CA 1
ATOM 4594 C C . THR A 1 569 ? 48.907 -1.516 -40.221 1.00 47.78 569 THR A C 1
ATOM 4596 O O . THR A 1 569 ? 47.871 -1.592 -40.892 1.00 47.78 569 THR A O 1
ATOM 4599 N N . PRO A 1 570 ? 48.871 -1.399 -38.874 1.00 41.03 570 PRO A N 1
ATOM 4600 C CA . PRO A 1 570 ? 47.648 -1.495 -38.058 1.00 41.03 570 PRO A CA 1
ATOM 4601 C C . PRO A 1 570 ? 46.508 -0.557 -38.489 1.00 41.03 570 PRO A C 1
ATOM 4603 O O . PRO A 1 570 ? 45.335 -0.881 -38.312 1.00 41.03 570 PRO A O 1
ATOM 4606 N N . GLN A 1 571 ? 46.840 0.568 -39.129 1.00 42.62 571 GLN A N 1
ATOM 4607 C CA . GLN A 1 571 ? 45.880 1.533 -39.671 1.00 42.62 571 GLN A CA 1
ATOM 4608 C C . GLN A 1 571 ? 44.925 0.914 -40.713 1.00 42.62 571 GLN A C 1
ATOM 4610 O O . GLN A 1 571 ? 43.733 1.205 -40.716 1.00 42.62 571 GLN A O 1
ATOM 4615 N N . ARG A 1 572 ? 45.416 0.007 -41.573 1.00 36.66 572 ARG A N 1
ATOM 4616 C CA . ARG A 1 572 ? 44.618 -0.564 -42.679 1.00 36.66 572 ARG A CA 1
ATOM 4617 C C . ARG A 1 572 ? 43.577 -1.586 -42.225 1.00 36.66 572 ARG A C 1
ATOM 4619 O O . ARG A 1 572 ? 42.578 -1.783 -42.912 1.00 36.66 572 ARG A O 1
ATOM 4626 N N . VAL A 1 573 ? 43.797 -2.233 -41.080 1.00 46.38 573 VAL A N 1
ATOM 4627 C CA . VAL A 1 573 ? 42.835 -3.185 -40.503 1.00 46.38 573 VAL A CA 1
ATOM 4628 C C . VAL A 1 573 ? 41.671 -2.427 -39.855 1.00 46.38 573 VAL A C 1
ATOM 4630 O O . VAL A 1 573 ? 40.518 -2.833 -40.016 1.00 46.38 573 VAL A O 1
ATOM 4633 N N . MET A 1 574 ? 41.962 -1.280 -39.230 1.00 41.56 574 MET A N 1
ATOM 4634 C CA . MET A 1 574 ? 40.972 -0.378 -38.631 1.00 41.56 574 MET A CA 1
ATOM 4635 C C . MET A 1 574 ? 40.034 0.237 -39.686 1.00 41.56 574 MET A C 1
ATOM 4637 O O . MET A 1 574 ? 38.816 0.173 -39.519 1.00 41.56 574 MET A O 1
ATOM 4641 N N . ASP A 1 575 ? 40.571 0.683 -40.827 1.00 41.44 575 ASP A N 1
ATOM 4642 C CA . ASP A 1 575 ? 39.771 1.232 -41.937 1.00 41.44 575 ASP A CA 1
ATOM 4643 C C . ASP A 1 575 ? 38.839 0.190 -42.589 1.00 41.44 575 ASP A C 1
ATOM 4645 O O . ASP A 1 575 ? 37.757 0.527 -43.081 1.00 41.44 575 ASP A O 1
ATOM 4649 N N . SER A 1 576 ? 39.220 -1.096 -42.589 1.00 39.06 576 SER A N 1
ATOM 4650 C CA . SER A 1 576 ? 38.358 -2.168 -43.115 1.00 39.06 576 SER A CA 1
ATOM 4651 C C . SER A 1 576 ? 37.194 -2.500 -42.170 1.00 39.06 576 SER A C 1
ATOM 4653 O O . SER A 1 576 ? 36.092 -2.815 -42.625 1.00 39.06 576 SER A O 1
ATOM 4655 N N . PHE A 1 577 ? 37.407 -2.354 -40.856 1.00 41.72 577 PHE A N 1
ATOM 4656 C CA . PHE A 1 577 ? 36.382 -2.566 -39.834 1.00 41.72 577 PHE A CA 1
ATOM 4657 C C . PHE A 1 577 ? 35.389 -1.396 -39.772 1.00 41.72 577 PHE A C 1
ATOM 4659 O O . PHE A 1 577 ? 34.185 -1.618 -39.621 1.00 41.72 577 PHE A O 1
ATOM 4666 N N . GLU A 1 578 ? 35.856 -0.157 -39.965 1.00 44.03 578 GLU A N 1
ATOM 4667 C CA . GLU A 1 578 ? 34.972 1.011 -40.075 1.00 44.03 578 GLU A CA 1
ATOM 4668 C C . GLU A 1 578 ? 34.112 0.973 -41.346 1.00 44.03 578 GLU A C 1
ATOM 4670 O O . GLU A 1 578 ? 32.911 1.243 -41.265 1.00 44.03 578 GLU A O 1
ATOM 4675 N N . ARG A 1 579 ? 34.652 0.534 -42.496 1.00 38.50 579 ARG A N 1
ATOM 4676 C CA . ARG A 1 579 ? 33.848 0.369 -43.726 1.00 38.50 579 ARG A CA 1
ATOM 4677 C C . ARG A 1 579 ? 32.782 -0.726 -43.614 1.00 38.50 579 ARG A C 1
ATOM 4679 O O . ARG A 1 579 ? 31.678 -0.526 -44.121 1.00 38.50 579 ARG A O 1
ATOM 4686 N N . SER A 1 580 ? 33.055 -1.835 -42.919 1.00 38.12 580 SER A N 1
ATOM 4687 C CA . SER A 1 580 ? 32.058 -2.907 -42.722 1.00 38.12 580 SER A CA 1
ATOM 4688 C C . SER A 1 580 ? 30.949 -2.507 -41.733 1.00 38.12 580 SER A C 1
ATOM 4690 O O . SER A 1 580 ? 29.781 -2.858 -41.919 1.00 38.12 580 SER A O 1
ATOM 4692 N N . SER A 1 581 ? 31.278 -1.689 -40.726 1.00 39.78 581 SER A N 1
ATOM 4693 C CA . SER A 1 581 ? 30.301 -1.116 -39.791 1.00 39.78 581 SER A CA 1
ATOM 4694 C C . SER A 1 581 ? 29.396 -0.073 -40.469 1.00 39.78 581 SER A C 1
ATOM 4696 O O . SER A 1 581 ? 28.187 -0.041 -40.230 1.00 39.78 581 SER A O 1
ATOM 4698 N N . TYR A 1 582 ? 29.945 0.730 -41.391 1.00 35.06 582 TYR A N 1
ATOM 4699 C CA . TYR A 1 582 ? 29.177 1.733 -42.138 1.00 35.06 582 TYR A CA 1
ATOM 4700 C C . TYR A 1 582 ? 28.235 1.110 -43.185 1.00 35.06 582 TYR A C 1
ATOM 4702 O O . TYR A 1 582 ? 27.085 1.538 -43.303 1.00 35.06 582 TYR A O 1
ATOM 4710 N N . GLN A 1 583 ? 28.662 0.052 -43.889 1.00 37.78 583 GLN A N 1
ATOM 4711 C CA . GLN A 1 583 ? 27.807 -0.666 -44.849 1.00 37.78 583 GLN A CA 1
ATOM 4712 C C . GLN A 1 583 ? 26.659 -1.434 -44.172 1.00 37.78 583 GLN A C 1
ATOM 4714 O O . GLN A 1 583 ? 25.535 -1.420 -44.676 1.00 37.78 583 GLN A O 1
ATOM 4719 N N . ASN A 1 584 ? 26.883 -2.014 -42.987 1.00 39.31 584 ASN A N 1
ATOM 4720 C CA . ASN A 1 584 ? 25.815 -2.667 -42.218 1.00 39.31 584 ASN A CA 1
ATOM 4721 C C . ASN A 1 584 ? 24.808 -1.669 -41.614 1.00 39.31 584 ASN A C 1
ATOM 4723 O O . ASN A 1 584 ? 23.634 -2.000 -41.447 1.00 39.31 584 ASN A O 1
ATOM 4727 N N . SER A 1 585 ? 25.232 -0.431 -41.336 1.00 38.38 585 SER A N 1
ATOM 4728 C CA . SER A 1 585 ? 24.339 0.639 -40.874 1.00 38.38 585 SER A CA 1
ATOM 4729 C C . SER A 1 585 ? 23.435 1.168 -42.001 1.00 38.38 585 SER A C 1
ATOM 4731 O O . SER A 1 585 ? 22.247 1.397 -41.781 1.00 38.38 585 SER A O 1
ATOM 4733 N N . GLN A 1 586 ? 23.942 1.277 -43.238 1.00 36.50 586 GLN A N 1
ATOM 4734 C CA . GLN A 1 586 ? 23.122 1.688 -44.389 1.00 36.50 586 GLN A CA 1
ATOM 4735 C C . GLN A 1 586 ? 22.148 0.595 -44.865 1.00 36.50 586 GLN A C 1
ATOM 4737 O O . GLN A 1 586 ? 21.014 0.914 -45.227 1.00 36.50 586 GLN A O 1
ATOM 4742 N N . ALA A 1 587 ? 22.513 -0.688 -44.763 1.00 36.91 587 ALA A N 1
ATOM 4743 C CA . ALA A 1 587 ? 21.593 -1.794 -45.051 1.00 36.91 587 ALA A CA 1
ATOM 4744 C C . ALA A 1 587 ? 20.400 -1.857 -44.068 1.00 36.91 587 ALA A C 1
ATOM 4746 O O . ALA A 1 587 ? 19.301 -2.244 -44.455 1.00 36.91 587 ALA A O 1
ATOM 4747 N N . SER A 1 588 ? 20.581 -1.405 -42.819 1.00 35.38 588 SER A N 1
ATOM 4748 C CA . SER A 1 588 ? 19.509 -1.331 -41.812 1.00 35.38 588 SER A CA 1
ATOM 4749 C C . SER A 1 588 ? 18.548 -0.150 -42.006 1.00 35.38 588 SER A C 1
ATOM 4751 O O . SER A 1 588 ? 17.457 -0.168 -41.436 1.00 35.38 588 SER A O 1
ATOM 4753 N N . ILE A 1 589 ? 18.934 0.882 -42.762 1.00 38.38 589 ILE A N 1
ATOM 4754 C CA . ILE A 1 589 ? 18.094 2.065 -43.015 1.00 38.38 589 ILE A CA 1
ATOM 4755 C C . ILE A 1 589 ? 17.240 1.857 -44.278 1.00 38.38 589 ILE A C 1
ATOM 4757 O O . ILE A 1 589 ? 16.102 2.318 -44.324 1.00 38.38 589 ILE A O 1
ATOM 4761 N N . ALA A 1 590 ? 17.709 1.066 -45.249 1.00 33.44 590 ALA A N 1
ATOM 4762 C CA . ALA A 1 590 ? 16.954 0.747 -46.464 1.00 33.44 590 ALA A CA 1
ATOM 4763 C C . ALA A 1 590 ? 15.818 -0.286 -46.267 1.00 33.44 590 ALA A C 1
ATOM 4765 O O . ALA A 1 590 ? 14.928 -0.370 -47.105 1.00 33.44 590 ALA A O 1
ATOM 4766 N N . SER A 1 591 ? 15.788 -1.041 -45.160 1.00 34.69 591 SER A N 1
ATOM 4767 C CA . SER A 1 591 ? 14.769 -2.080 -44.907 1.00 34.69 591 SER A CA 1
ATOM 4768 C C . SER A 1 591 ? 13.614 -1.640 -43.991 1.00 34.69 591 SER A C 1
ATOM 4770 O O . SER A 1 591 ? 12.933 -2.487 -43.415 1.00 34.69 591 SER A O 1
ATOM 4772 N N . SER A 1 592 ? 13.413 -0.332 -43.795 1.00 34.81 592 SER A N 1
ATOM 4773 C CA . SER A 1 592 ? 12.309 0.220 -42.981 1.00 34.81 592 SER A CA 1
ATOM 4774 C C . SER A 1 592 ? 11.446 1.249 -43.723 1.00 34.81 592 SER A C 1
ATOM 4776 O O . SER A 1 592 ? 10.735 2.038 -43.105 1.00 34.81 592 SER A O 1
ATOM 4778 N N . GLY A 1 593 ? 11.476 1.198 -45.056 1.00 42.06 593 GLY A N 1
ATOM 4779 C CA . GLY A 1 593 ? 10.529 1.868 -45.941 1.00 42.06 593 GLY A CA 1
ATOM 4780 C C . GLY A 1 593 ? 9.851 0.859 -46.863 1.00 42.06 593 GLY A C 1
ATOM 4781 O O . GLY A 1 593 ? 10.238 0.767 -48.023 1.00 42.06 593 GLY A O 1
ATOM 4782 N N . LEU A 1 594 ? 8.906 0.089 -46.312 1.00 32.53 594 LEU A N 1
ATOM 4783 C CA . LEU A 1 594 ? 7.728 -0.511 -46.962 1.00 32.53 594 LEU A CA 1
ATOM 4784 C C . LEU A 1 594 ? 6.855 -1.187 -45.899 1.00 32.53 594 LEU A C 1
ATOM 4786 O O . LEU A 1 594 ? 7.393 -2.033 -45.147 1.00 32.53 594 LEU A O 1
#

Secondary structure (DSSP, 8-state):
--THHHHHHHHHHHHHHHHHHHHHHTTT---SS------------------------PPP--------TT----PPPPS--TT--EEEEEEETTEEEEEEEEEETTEEEPSSSTT-EEEPPTTTB---TT-EE-SSTTSPEEEP-TTTSB-TTEESGGG-EEPTT-EEPBTSS-EE---S--HHHHHHHHHHHHHHHHHHHHHT--TTSHHHHHHHHHHHHHHHHS-HHHHTTS-HHHHHHHHHHHTS---SS-PBP-STT--HHHHHHHHHHHHHHHHHHHHHHHHHS-HHHHHHHHHTS-TTSPP----HHHHHHHHHHHHHHHHHHHHHHHH-EEEETTEEEETTEEEEETTTSHHHHHHHHHHHHHIIIIIIHHHHHHHTTTTHHHHSTTTS-HHHHHHHHHHHHTTB-GGGTTHHHHHHHHHHHHHHHHHH---HHHHHHHHHHHHHHHHHHHHHH--BSSHHHHHHHHHHHHHHHHHHHHHHHHHH-TTS-HHHHHHHHHHHHHHHHHHHHHHHHHHHHHHHHHHHHH-HHHHHHHHHHHHHHHHHHS-----------PPPPHHHHHHHHHHHHHHHHHHHHHTT--

Foldseek 3Di:
DDPVVVVVVVVVVVVVVVVVVVVVVVVPPDPDDDDDDDDDDDDDDDDDDDDDDDDDDDDDDDFDFDDDPDDPDGDGPPDDDLFFWDWDFDDDPNDRPDIWIWHFPQWDADPVPRTGIHGADPQFFAQDPPAWDAPDDRGTGGGDDQVRGTPAQFDDDSSLWGHPQWAQFAQERHTHRDDDAPVVVVVVVLVVLLVVLVVCLVVLDACPPLLNVLLLLCLLQLVLLADVVLVVVADQVLQCSSCVLVVSHRNDPPRHDRHTPHGQLNSLVVLVVSLVSNLVVLVCCVPPQPPVNVQVVQVVPDDPDDRDDRQSLRSNLNSLSSCLLSLLLSLLQLVFWDADPNFIARRSNRVHGQVPDPSSVVSNVVSVVCCVCRLVVVLVCQQPVPPCCVVCVPPDPVVVNVSNSCSLQVFWDPVQSSVSSVSSVLSNQLSCLSRPPSDQLVSLVSQLVSLVVSLVVLLVCLTGPDNVSSVSSNVSSVLSNLSSVLSNVLNPPSPDDPVVNVVSSVVNSVSSCVSVCSVVVVVVVVVVVVVLVPPPVNVVVVVVVVVVVVVVVPPPDDDDDDDDDDDDDPVVVVVVVVVVVVVVVVVVVVP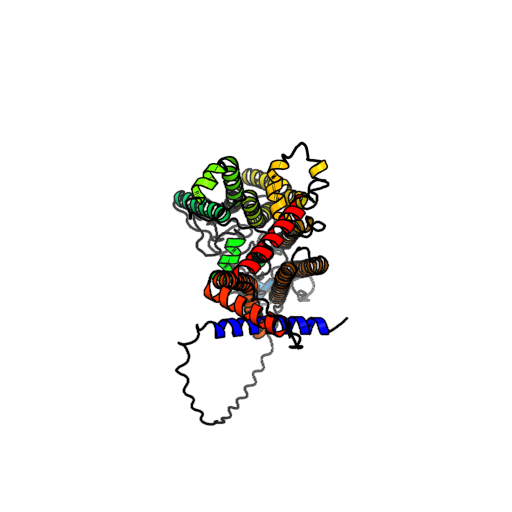PDD